Protein AF-A0A9W7Q676-F1 (afdb_monomer_lite)

Secondary structure (DSSP, 8-state):
-------TT----HHHHHHHHHHHHHHHHHHHS-----HHHHHHHHHHHHHHTT-B-TTS-B-HHHHHHHHHHHHHHHHHHHTT----SSTT-HHHHHTS---S---HHHHHHHHHHTT--TTGGGGGTT----BTBSSSEEP--TTSTTTTSEEE--EEEEE-TTT--EEEEEE-TTS-EEEEES---SGGGGG--SEEEE-HHHHHHHHHHHHHTS---HHHHHHHTTS-HHHHHHHHHHHHHHHHHHHS---HHHHHHHHHHHHHH-TT--HHHHHHHTHHHHHHHHHH-HHHHHHTSPPPP----------HHHHHHHHHHHHHHHHHHHHH-SS-----HHHHHHHTT-HHHHHHSGGG-HHHHHHHHHHPPPHHHHHHHHHHHHHHHHHHTT----HHHHHHHHT--GGG--STTIIIIIHHH-

Foldseek 3Di:
DDPPPPPVPDPADPVLVVVVVQLVVLVVCPVPDPDDDDLVQLLQLLLQLCVVVVQAAPVSDGVVVVVLVVLCVVNPPRNCVVLVQDADPDPVRVVNQSNDPVPDDDDVSVVQSSCVVSVHGPVCSCVCGPPDDDLADAAQAADCFLLDPRHRPRAFHDWDWDADPPPRFIKTWTQHPQRWIFIFTTSDDDPVSSNDTPGTPTNHDSNLVSLCCCCPVVVDDLVVNCVSRVHDSVVSVVSVVVVVVVVVCVVPPPDLVNLVVVLLVLCVVPVPDFPVRSCVVPVPSLVVCCVVPVPSSVVSGDDDDDDDPPPDDDDLVVVLVVLQVLLVVLLVVQVPDPPHDFLDLQSSCVSSVNSVCSVPPVVSNVNSVVVSVVRGDDPQNSLVVLLVVLLVVCVVVVHDDDLVSSCVSSVHDPVPHDDCCCVPVSVVSD

Sequence (430 aa):
MEGISDNEQYKISNQEMKILMYLAKESYKLVVTNYSYDLNELQNIYRYLLQKKGYISIKGTVKQNELARDFVSFFGENILSLMQSMVKEDESCWLKAITRKHRNSFHPIRHMLFIYFMGQSVSSIREWKGKYYCYFGEAPYLCLNPAADHYLKAVINDVKVTRCSNTKEPIGTFECLCGFIYSRRGPDINETDKMKIGRIKAFGDVWTVKLEKYILDDKLSYRACAKLLKVDTNTIIKYSKKQLNSQLNHIESASLNQYKEAWLALIKEYPLLSKTELRKKNSALYMRLYRKDKEWLSLNSPIKSEVKKIRERINWKIRDNEILNVVEKAVNFLLSKEKLTRISIASIGREIKKKALLEKHLDKLPKTRAYISQVIESIHDFQIRRFKWAIQECRKSGEELIGWKVLRKAGLSKKNLKGDFYDTFFSENI

Structure (mmCIF, N/CA/C/O backbone):
data_AF-A0A9W7Q676-F1
#
_entry.id   AF-A0A9W7Q676-F1
#
loop_
_atom_site.group_PDB
_atom_site.id
_atom_site.type_symbol
_atom_site.label_atom_id
_atom_site.label_alt_id
_atom_site.label_comp_id
_atom_site.label_asym_id
_atom_site.label_entity_id
_atom_site.label_seq_id
_atom_site.pdbx_PDB_ins_code
_atom_site.Cartn_x
_atom_site.Cartn_y
_atom_site.Cartn_z
_atom_site.occupancy
_atom_site.B_iso_or_equiv
_atom_site.auth_seq_id
_atom_site.auth_comp_id
_atom_site.auth_asym_id
_atom_site.auth_atom_id
_atom_site.pdbx_PDB_model_num
ATOM 1 N N . MET A 1 1 ? 45.900 -7.247 -44.060 1.00 34.25 1 MET A N 1
ATOM 2 C CA . MET A 1 1 ? 45.856 -5.775 -44.134 1.00 34.25 1 MET A CA 1
ATOM 3 C C . MET A 1 1 ? 44.852 -5.309 -43.113 1.00 34.25 1 MET A C 1
ATOM 5 O O . MET A 1 1 ? 43.663 -5.570 -43.250 1.00 34.25 1 MET A O 1
ATOM 9 N N . GLU A 1 2 ? 45.395 -4.768 -42.034 1.00 39.59 2 GLU A N 1
ATOM 10 C CA . GLU A 1 2 ? 44.676 -4.146 -40.935 1.00 39.59 2 GLU A CA 1
ATOM 11 C C . GLU A 1 2 ? 43.869 -2.963 -41.469 1.00 39.59 2 GLU A C 1
ATOM 13 O O . GLU A 1 2 ? 44.406 -2.077 -42.126 1.00 39.59 2 GLU A O 1
ATOM 18 N N . GLY A 1 3 ? 42.567 -2.977 -41.205 1.00 34.78 3 GLY A N 1
ATOM 19 C CA . GLY A 1 3 ? 41.705 -1.808 -41.310 1.00 34.78 3 GLY A CA 1
ATOM 20 C C . GLY A 1 3 ? 41.303 -1.397 -39.904 1.00 34.78 3 GLY A C 1
ATOM 21 O O . GLY A 1 3 ? 40.163 -1.619 -39.499 1.00 34.78 3 GLY A O 1
ATOM 22 N N . ILE A 1 4 ? 42.264 -0.886 -39.132 1.00 42.75 4 ILE A N 1
ATOM 23 C CA . ILE A 1 4 ? 41.980 -0.166 -37.893 1.00 42.75 4 ILE A CA 1
ATOM 24 C C . ILE A 1 4 ? 41.315 1.140 -38.329 1.00 42.75 4 ILE A C 1
ATOM 26 O O . ILE A 1 4 ? 41.919 1.981 -38.981 1.00 42.75 4 ILE A O 1
ATOM 30 N N . SER A 1 5 ? 40.020 1.255 -38.053 1.00 38.69 5 SER A N 1
ATOM 31 C CA . SER A 1 5 ? 39.278 2.499 -38.224 1.00 38.69 5 SER A CA 1
ATOM 32 C C . SER A 1 5 ? 39.723 3.473 -37.129 1.00 38.69 5 SER A C 1
ATOM 34 O O . SER A 1 5 ? 39.231 3.384 -36.002 1.00 38.69 5 SER A O 1
ATOM 36 N N . ASP A 1 6 ? 40.616 4.398 -37.479 1.00 40.47 6 ASP A N 1
ATOM 37 C CA . ASP A 1 6 ? 41.061 5.545 -36.677 1.00 40.47 6 ASP A CA 1
ATOM 38 C C . ASP A 1 6 ? 39.918 6.542 -36.429 1.00 40.47 6 ASP A C 1
ATOM 40 O O . ASP A 1 6 ? 39.830 7.612 -37.027 1.00 40.47 6 ASP A O 1
ATOM 44 N N . ASN A 1 7 ? 39.010 6.186 -35.524 1.00 44.03 7 ASN A N 1
ATOM 45 C CA . ASN A 1 7 ? 38.091 7.137 -34.914 1.00 44.03 7 ASN A CA 1
ATOM 46 C C . ASN A 1 7 ? 38.377 7.149 -33.405 1.00 44.03 7 ASN A C 1
ATOM 48 O O . ASN A 1 7 ? 37.725 6.457 -32.624 1.00 44.03 7 ASN A O 1
ATOM 52 N N . GLU A 1 8 ? 39.407 7.902 -32.999 1.00 49.53 8 GLU A N 1
ATOM 53 C CA . GLU A 1 8 ? 39.941 7.987 -31.623 1.00 49.53 8 GLU A CA 1
ATOM 54 C C . GLU A 1 8 ? 38.934 8.484 -30.566 1.00 49.53 8 GLU A C 1
ATOM 56 O O . GLU A 1 8 ? 39.242 8.529 -29.375 1.00 49.53 8 GLU A O 1
ATOM 61 N N . GLN A 1 9 ? 37.714 8.850 -30.959 1.00 56.00 9 GLN A N 1
ATOM 62 C CA . GLN A 1 9 ? 36.764 9.512 -30.071 1.00 56.00 9 GLN A CA 1
ATOM 63 C C . GLN A 1 9 ? 35.995 8.555 -29.139 1.00 56.00 9 GLN A C 1
ATOM 65 O O . GLN A 1 9 ? 35.452 9.005 -28.131 1.00 56.00 9 GLN A O 1
ATOM 70 N N . TYR A 1 10 ? 35.972 7.241 -29.414 1.00 58.84 10 TYR A N 1
ATOM 71 C CA . TYR A 1 10 ? 35.250 6.266 -28.584 1.00 58.84 10 TYR A CA 1
ATOM 72 C C . TYR A 1 10 ? 36.003 4.934 -28.449 1.00 58.84 10 TYR A C 1
ATOM 74 O O . TYR A 1 10 ? 35.982 4.095 -29.347 1.00 58.84 10 TYR A O 1
ATOM 82 N N . LYS A 1 11 ? 36.608 4.681 -27.280 1.00 76.50 11 LYS A N 1
ATOM 83 C CA . LYS A 1 11 ? 37.051 3.327 -26.902 1.00 76.50 11 LYS A CA 1
ATOM 84 C C . LYS A 1 11 ? 35.831 2.498 -26.496 1.00 76.50 11 LYS A C 1
ATOM 86 O O . LYS A 1 11 ? 35.360 2.608 -25.368 1.00 76.50 11 LYS A O 1
ATOM 91 N N . ILE A 1 12 ? 35.319 1.691 -27.423 1.00 81.88 12 ILE A N 1
ATOM 92 C CA . ILE A 1 12 ? 34.159 0.815 -27.207 1.00 81.88 12 ILE A CA 1
ATOM 93 C C . ILE A 1 12 ? 34.628 -0.517 -26.610 1.00 81.88 12 ILE A C 1
ATOM 95 O O . ILE A 1 12 ? 35.436 -1.235 -27.196 1.00 81.88 12 ILE A O 1
ATOM 99 N N . SER A 1 13 ? 34.101 -0.873 -25.445 1.00 88.81 13 SER A N 1
ATOM 100 C CA . SER A 1 13 ? 34.336 -2.163 -24.798 1.00 88.81 13 SER A CA 1
ATOM 101 C C . SER A 1 13 ? 33.631 -3.317 -25.524 1.00 88.81 13 SER A C 1
ATOM 103 O O . SER A 1 13 ? 32.609 -3.149 -26.192 1.00 88.81 13 SER A O 1
ATOM 105 N N . ASN A 1 14 ? 34.109 -4.547 -25.306 1.00 87.81 14 ASN A N 1
ATOM 106 C CA . ASN A 1 14 ? 33.471 -5.756 -25.847 1.00 87.81 14 ASN A CA 1
ATOM 107 C C . ASN A 1 14 ? 31.992 -5.900 -25.436 1.00 87.81 14 ASN A C 1
ATOM 109 O O . ASN A 1 14 ? 31.198 -6.486 -26.172 1.00 87.81 14 ASN A O 1
ATOM 113 N N . GLN A 1 15 ? 31.606 -5.391 -24.261 1.00 88.62 15 GLN A N 1
ATOM 114 C CA . GLN A 1 15 ? 30.216 -5.405 -23.800 1.00 88.62 15 GLN A CA 1
ATOM 115 C C . GLN A 1 15 ? 29.360 -4.382 -24.553 1.00 88.62 15 GLN A C 1
ATOM 117 O O . GLN A 1 15 ? 28.263 -4.721 -25.000 1.00 88.62 15 GLN A O 1
ATOM 122 N N . GLU A 1 16 ? 29.866 -3.164 -24.745 1.00 91.38 16 GLU A N 1
ATOM 123 C CA . GLU A 1 16 ? 29.172 -2.128 -25.516 1.00 91.38 16 GLU A CA 1
ATOM 124 C C . GLU A 1 16 ? 29.002 -2.555 -26.978 1.00 91.38 16 GLU A C 1
ATOM 126 O O . GLU A 1 16 ? 27.909 -2.433 -27.533 1.00 91.38 16 GLU A O 1
ATOM 131 N N . MET A 1 17 ? 30.025 -3.180 -27.570 1.00 92.62 17 MET A N 1
ATOM 132 C CA . MET A 1 17 ? 29.957 -3.698 -28.938 1.00 92.62 17 MET A CA 1
ATOM 133 C C . MET A 1 17 ? 28.859 -4.759 -29.113 1.00 92.62 17 MET A C 1
ATOM 135 O O . MET A 1 17 ? 28.155 -4.768 -30.124 1.00 92.62 17 MET A O 1
ATOM 139 N N . LYS A 1 18 ? 28.639 -5.627 -28.114 1.00 93.12 18 LYS A N 1
ATOM 140 C CA . LYS A 1 18 ? 27.532 -6.603 -28.135 1.00 93.12 18 LYS A CA 1
ATOM 141 C C . LYS A 1 18 ? 26.164 -5.920 -28.149 1.00 93.12 18 LYS A C 1
ATOM 143 O O . LYS A 1 18 ? 25.282 -6.358 -28.886 1.00 93.12 18 LYS A O 1
ATOM 148 N N . ILE A 1 19 ? 25.989 -4.854 -27.365 1.00 93.81 19 ILE A N 1
ATOM 149 C CA . ILE A 1 19 ? 24.738 -4.082 -27.326 1.00 93.81 19 ILE A CA 1
ATOM 150 C C . ILE A 1 19 ? 24.503 -3.393 -28.673 1.00 93.81 19 ILE A C 1
ATOM 152 O O . ILE A 1 19 ? 23.412 -3.502 -29.229 1.00 93.81 19 ILE A O 1
ATOM 156 N N . LEU A 1 20 ? 25.524 -2.738 -29.232 1.00 94.00 20 LEU A N 1
ATOM 157 C CA . LEU A 1 20 ? 25.430 -2.066 -30.531 1.00 94.00 20 LEU A CA 1
ATOM 158 C C . LEU A 1 20 ? 25.090 -3.051 -31.655 1.00 94.00 20 LEU A C 1
ATOM 160 O O . LEU A 1 20 ? 24.182 -2.799 -32.445 1.00 94.00 20 LEU A O 1
ATOM 164 N N . MET A 1 21 ? 25.747 -4.213 -31.677 1.00 94.69 21 MET A N 1
ATOM 165 C CA . MET A 1 21 ? 25.455 -5.281 -32.634 1.00 94.69 21 MET A CA 1
ATOM 166 C C . MET A 1 21 ? 24.019 -5.806 -32.489 1.00 94.69 21 MET A C 1
ATOM 168 O O . MET A 1 21 ? 23.357 -6.085 -33.489 1.00 94.69 21 MET A O 1
ATOM 172 N N . TYR A 1 22 ? 23.509 -5.930 -31.260 1.00 94.69 22 TYR A N 1
ATOM 173 C CA . TYR A 1 22 ? 22.113 -6.302 -31.028 1.00 94.69 22 TYR A CA 1
ATOM 174 C C . TYR A 1 22 ? 21.150 -5.241 -31.577 1.00 94.69 22 TYR A C 1
ATOM 176 O O . TYR A 1 22 ? 20.243 -5.572 -32.338 1.00 94.69 22 TYR A O 1
ATOM 184 N N . LEU A 1 23 ? 21.368 -3.963 -31.251 1.00 94.75 23 LEU A N 1
ATOM 185 C CA . LEU A 1 23 ? 20.528 -2.860 -31.729 1.00 94.75 23 LEU A CA 1
ATOM 186 C C . LEU A 1 23 ? 20.546 -2.743 -33.259 1.00 94.75 23 LEU A C 1
ATOM 188 O O . LEU A 1 23 ? 19.502 -2.497 -33.857 1.00 94.75 23 LEU A O 1
ATOM 192 N N . ALA A 1 24 ? 21.694 -2.975 -33.900 1.00 94.75 24 ALA A N 1
ATOM 193 C CA . ALA A 1 24 ? 21.805 -3.005 -35.357 1.00 94.75 24 ALA A CA 1
ATOM 194 C C . ALA A 1 24 ? 20.936 -4.114 -35.975 1.00 94.75 24 ALA A C 1
ATOM 196 O O . ALA A 1 24 ? 20.200 -3.864 -36.931 1.00 94.75 24 ALA A O 1
ATOM 197 N N . LYS A 1 25 ? 20.948 -5.321 -35.391 1.00 94.56 25 LYS A N 1
ATOM 198 C CA . LYS A 1 25 ? 20.091 -6.438 -35.826 1.00 94.56 25 LYS A CA 1
ATOM 199 C C . LYS A 1 25 ? 18.604 -6.132 -35.637 1.00 94.56 25 LYS A C 1
ATOM 201 O O . LYS A 1 25 ? 17.810 -6.413 -36.530 1.00 94.56 25 LYS A O 1
ATOM 206 N N . GLU A 1 26 ? 18.219 -5.546 -34.506 1.00 94.00 26 GLU A N 1
ATOM 207 C CA . GLU A 1 26 ? 16.826 -5.146 -34.258 1.00 94.00 26 GLU A CA 1
ATOM 208 C C . GLU A 1 26 ? 16.365 -4.028 -35.204 1.00 94.00 26 GLU A C 1
ATOM 210 O O . GLU A 1 26 ? 15.238 -4.067 -35.698 1.00 94.00 26 GLU A O 1
ATOM 215 N N . SER A 1 27 ? 17.249 -3.079 -35.520 1.00 93.69 27 SER A N 1
ATOM 216 C CA . SER A 1 27 ? 16.994 -2.027 -36.508 1.00 93.69 27 SER A CA 1
ATOM 217 C C . SER A 1 27 ? 16.762 -2.615 -37.901 1.00 93.69 27 SER A C 1
ATOM 219 O O . SER A 1 27 ? 15.785 -2.276 -38.564 1.00 93.69 27 SER A O 1
ATOM 221 N N . TYR A 1 28 ? 17.592 -3.576 -38.322 1.00 93.62 28 TYR A N 1
ATOM 222 C CA . TYR A 1 28 ? 17.404 -4.277 -39.593 1.00 93.62 28 TYR A CA 1
ATOM 223 C C . TYR A 1 28 ? 16.043 -4.986 -39.669 1.00 93.62 28 TYR A C 1
ATOM 225 O O . TYR A 1 28 ? 15.344 -4.877 -40.676 1.00 93.62 28 TYR A O 1
ATOM 233 N N . LYS A 1 29 ? 15.606 -5.642 -38.583 1.00 91.38 29 LYS A N 1
ATOM 234 C CA . LYS A 1 29 ? 14.271 -6.263 -38.523 1.00 91.38 29 LYS A CA 1
ATOM 235 C C . LYS A 1 29 ? 13.155 -5.247 -38.761 1.00 91.38 29 LYS A C 1
ATOM 237 O O . LYS A 1 29 ? 12.221 -5.566 -39.492 1.00 91.38 29 LYS A O 1
ATOM 242 N N . LEU A 1 30 ? 13.245 -4.056 -38.157 1.00 87.94 30 LEU A N 1
ATOM 243 C CA . LEU A 1 30 ? 12.256 -2.983 -38.337 1.00 87.94 30 LEU A CA 1
ATOM 244 C C . LEU A 1 30 ? 12.144 -2.519 -39.792 1.00 87.94 30 LEU A C 1
ATOM 246 O O . LEU A 1 30 ? 11.052 -2.163 -40.218 1.00 87.94 30 LEU A O 1
ATOM 250 N N . VAL A 1 31 ? 13.255 -2.517 -40.532 1.00 89.25 31 VAL A N 1
ATOM 251 C CA . VAL A 1 31 ? 13.288 -2.090 -41.938 1.00 89.25 31 VAL A CA 1
ATOM 252 C C . VAL A 1 31 ? 12.706 -3.161 -42.863 1.00 89.25 31 VAL A C 1
ATOM 254 O O . VAL A 1 31 ? 11.968 -2.837 -43.787 1.00 89.25 31 VAL A O 1
ATOM 257 N N . VAL A 1 32 ? 13.031 -4.434 -42.625 1.00 89.69 32 VAL A N 1
ATOM 258 C CA . VAL A 1 32 ? 12.664 -5.538 -43.533 1.00 89.69 32 VAL A CA 1
ATOM 259 C C . VAL A 1 32 ? 11.253 -6.071 -43.282 1.00 89.69 32 VAL A C 1
ATOM 261 O O . VAL A 1 32 ? 10.614 -6.595 -44.191 1.00 89.69 32 VAL A O 1
ATOM 264 N N . THR A 1 33 ? 10.747 -5.957 -42.055 1.00 85.88 33 THR A N 1
ATOM 265 C CA . THR A 1 33 ? 9.434 -6.495 -41.677 1.00 85.88 33 THR A CA 1
ATOM 266 C C . THR A 1 33 ? 8.423 -5.369 -41.515 1.00 85.88 33 THR A C 1
ATOM 268 O O . THR A 1 33 ? 8.690 -4.384 -40.830 1.00 85.88 33 THR A O 1
ATOM 271 N N . ASN A 1 34 ? 7.220 -5.533 -42.070 1.00 80.31 34 ASN A N 1
ATOM 272 C CA . ASN A 1 34 ? 6.157 -4.544 -41.914 1.00 80.31 34 ASN A CA 1
ATOM 273 C C . ASN A 1 34 ? 5.487 -4.652 -40.533 1.00 80.31 34 ASN A C 1
ATOM 275 O O . ASN A 1 34 ? 4.467 -5.323 -40.342 1.00 80.31 34 ASN A O 1
ATOM 279 N N . TYR A 1 35 ? 6.082 -3.999 -39.540 1.00 78.62 35 TYR A N 1
ATOM 280 C CA . TYR A 1 35 ? 5.523 -3.932 -38.202 1.00 78.62 35 TYR A CA 1
ATOM 281 C C . TYR A 1 35 ? 4.504 -2.786 -38.063 1.00 78.62 35 TYR A C 1
ATOM 283 O O . TYR A 1 35 ? 4.872 -1.635 -37.863 1.00 78.62 35 TYR A O 1
ATOM 291 N N . SER A 1 36 ? 3.206 -3.105 -38.032 1.00 78.12 36 SER A N 1
ATOM 292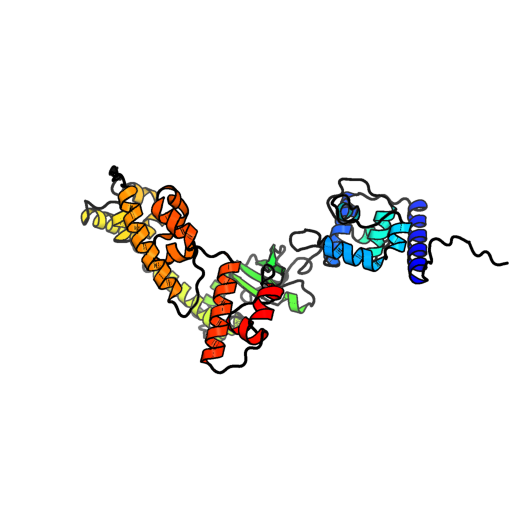 C CA . SER A 1 36 ? 2.161 -2.152 -37.605 1.00 78.12 36 SER A CA 1
ATOM 293 C C . SER A 1 36 ? 1.985 -2.142 -36.077 1.00 78.12 36 SER A C 1
ATOM 295 O O . SER A 1 36 ? 1.590 -3.165 -35.514 1.00 78.12 36 SER A O 1
ATOM 297 N N . TYR A 1 37 ? 2.333 -1.044 -35.396 1.00 75.88 37 TYR A N 1
ATOM 298 C CA . TYR A 1 37 ? 2.121 -0.867 -33.952 1.00 75.88 37 TYR A CA 1
ATOM 299 C C . TYR A 1 37 ? 1.127 0.264 -33.690 1.00 75.88 37 TYR A C 1
ATOM 301 O O . TYR A 1 37 ? 1.338 1.387 -34.143 1.00 75.88 37 TYR A O 1
ATOM 309 N N . ASP A 1 38 ? 0.101 -0.004 -32.885 1.00 84.38 38 ASP A N 1
ATOM 310 C CA . ASP A 1 38 ? -0.660 1.063 -32.239 1.00 84.38 38 ASP A CA 1
ATOM 311 C C . ASP A 1 38 ? 0.148 1.620 -31.054 1.00 84.38 38 ASP A C 1
ATOM 313 O O . ASP A 1 38 ? 0.629 0.874 -30.196 1.00 84.38 38 ASP A O 1
ATOM 317 N N . LEU A 1 39 ? 0.314 2.943 -30.998 1.00 83.12 39 LEU A N 1
ATOM 318 C CA . LEU A 1 39 ? 1.095 3.594 -29.942 1.00 83.12 39 LEU A CA 1
ATOM 319 C C . LEU A 1 39 ? 0.437 3.436 -28.567 1.00 83.12 39 LEU A C 1
ATOM 321 O O . LEU A 1 39 ? 1.146 3.289 -27.570 1.00 83.12 39 LEU A O 1
ATOM 325 N N . ASN A 1 40 ? -0.900 3.408 -28.493 1.00 86.38 40 ASN A N 1
ATOM 326 C CA . ASN A 1 40 ? -1.589 3.183 -27.219 1.00 86.38 40 ASN A CA 1
ATOM 327 C C . ASN A 1 40 ? -1.362 1.752 -26.718 1.00 86.38 40 ASN A C 1
ATOM 329 O O . ASN A 1 40 ? -1.088 1.536 -25.534 1.00 86.38 40 ASN A O 1
ATOM 333 N N . GLU A 1 41 ? -1.423 0.772 -27.614 1.00 89.12 41 GLU A N 1
ATOM 334 C CA . GLU A 1 41 ? -1.076 -0.614 -27.322 1.00 89.12 41 GLU A CA 1
ATOM 335 C C . GLU A 1 41 ? 0.375 -0.755 -26.841 1.00 89.12 41 GLU A C 1
ATOM 337 O O . GLU A 1 41 ? 0.620 -1.358 -25.792 1.00 89.12 41 GLU A O 1
ATOM 342 N N . LEU A 1 42 ? 1.334 -0.144 -27.542 1.00 90.25 42 LEU A N 1
ATOM 343 C CA . LEU A 1 42 ? 2.744 -0.173 -27.153 1.00 90.25 42 LEU A CA 1
ATOM 344 C C . LEU A 1 42 ? 2.968 0.483 -25.783 1.00 90.25 42 LEU A C 1
ATOM 346 O O . LEU A 1 42 ? 3.719 -0.040 -24.957 1.00 90.25 42 LEU A O 1
ATOM 350 N N . GLN A 1 43 ? 2.270 1.586 -25.499 1.00 91.69 43 GLN A N 1
ATOM 351 C CA . GLN A 1 43 ? 2.279 2.223 -24.185 1.00 91.69 43 GLN A CA 1
ATOM 352 C C . GLN A 1 43 ? 1.773 1.267 -23.090 1.00 91.69 43 GLN A C 1
ATOM 354 O O . GLN A 1 43 ? 2.361 1.204 -22.005 1.00 91.69 43 GLN A O 1
ATOM 359 N N . ASN A 1 44 ? 0.704 0.511 -23.351 1.00 92.12 44 ASN A N 1
ATOM 360 C CA . ASN A 1 44 ? 0.175 -0.470 -22.402 1.00 92.12 44 ASN A CA 1
ATOM 361 C C . ASN A 1 44 ? 1.166 -1.615 -22.160 1.00 92.12 44 ASN A C 1
ATOM 363 O O . ASN A 1 44 ? 1.381 -1.995 -21.007 1.00 92.12 44 ASN A O 1
ATOM 367 N N . ILE A 1 45 ? 1.839 -2.091 -23.210 1.00 94.56 45 ILE A N 1
ATOM 368 C CA . ILE A 1 45 ? 2.898 -3.100 -23.096 1.00 94.56 45 ILE A CA 1
ATOM 369 C C . ILE A 1 45 ? 4.063 -2.574 -22.245 1.00 94.56 45 ILE A C 1
ATOM 371 O O . ILE A 1 45 ? 4.496 -3.237 -21.302 1.00 94.56 45 ILE A O 1
ATOM 375 N N . TYR A 1 46 ? 4.542 -1.355 -22.508 1.00 95.06 46 TYR A N 1
ATOM 376 C CA . TYR A 1 46 ? 5.593 -0.725 -21.702 1.00 95.06 46 TYR A CA 1
ATOM 377 C C . TYR A 1 46 ? 5.189 -0.592 -20.240 1.00 95.06 46 TYR A C 1
ATOM 379 O O . TYR A 1 46 ? 5.980 -0.887 -19.344 1.00 95.06 46 TYR A O 1
ATOM 387 N N . ARG A 1 47 ? 3.943 -0.191 -19.984 1.00 94.06 47 ARG A N 1
ATOM 388 C CA . ARG A 1 47 ? 3.405 -0.087 -18.630 1.00 94.06 47 ARG A CA 1
ATOM 389 C C . ARG A 1 47 ? 3.387 -1.448 -17.931 1.00 94.06 47 ARG A C 1
ATOM 391 O O . ARG A 1 47 ? 3.824 -1.531 -16.787 1.00 94.06 47 ARG A O 1
ATOM 398 N N . TYR A 1 48 ? 2.951 -2.505 -18.612 1.00 94.25 48 TYR A N 1
ATOM 399 C CA . TYR A 1 48 ? 2.991 -3.870 -18.087 1.00 94.25 48 TYR A CA 1
ATOM 400 C C . TYR A 1 48 ? 4.426 -4.304 -17.733 1.00 94.25 48 TYR A C 1
ATOM 402 O O . TYR A 1 48 ? 4.678 -4.746 -16.609 1.00 94.25 48 TYR A O 1
ATOM 410 N N . LEU A 1 49 ? 5.385 -4.113 -18.645 1.00 95.75 49 LEU A N 1
ATOM 411 C CA . LEU A 1 49 ? 6.788 -4.499 -18.448 1.00 95.75 49 LEU A CA 1
ATOM 412 C C . LEU A 1 49 ? 7.451 -3.714 -17.306 1.00 95.75 49 LEU A C 1
ATOM 414 O O . LEU A 1 49 ? 8.135 -4.299 -16.464 1.00 95.75 49 LEU A O 1
ATOM 418 N N . LEU A 1 50 ? 7.187 -2.407 -17.215 1.00 95.62 50 LEU A N 1
ATOM 419 C CA . LEU A 1 50 ? 7.639 -1.565 -16.104 1.00 95.62 50 LEU A CA 1
ATOM 420 C C . LEU A 1 50 ? 7.092 -2.054 -14.761 1.00 95.62 50 LEU A C 1
ATOM 422 O O . LEU A 1 50 ? 7.805 -2.039 -13.759 1.00 95.62 50 LEU A O 1
ATOM 426 N N . GLN A 1 51 ? 5.828 -2.476 -14.723 1.00 92.75 51 GLN A N 1
ATOM 427 C CA . GLN A 1 51 ? 5.211 -2.993 -13.507 1.00 92.75 51 GLN A CA 1
ATOM 428 C C . GLN A 1 51 ? 5.813 -4.340 -13.108 1.00 92.75 51 GLN A C 1
ATOM 430 O O . GLN A 1 51 ? 6.163 -4.512 -11.941 1.00 92.75 51 GLN A O 1
ATOM 435 N N . LYS A 1 52 ? 6.038 -5.231 -14.081 1.00 91.56 52 LYS A N 1
ATOM 436 C CA . LYS A 1 52 ? 6.718 -6.519 -13.889 1.00 91.56 52 LYS A CA 1
ATOM 437 C C . LYS A 1 52 ? 8.139 -6.359 -13.345 1.00 91.56 52 LYS A C 1
ATOM 439 O O . LYS A 1 52 ? 8.545 -7.132 -12.487 1.00 91.56 52 LYS A O 1
ATOM 444 N N . LYS A 1 53 ? 8.874 -5.336 -13.793 1.00 92.62 53 LYS A N 1
ATOM 445 C CA . LYS A 1 53 ? 10.215 -4.998 -13.282 1.00 92.62 53 LYS A CA 1
ATOM 446 C C . LYS A 1 53 ? 10.217 -4.138 -12.005 1.00 92.62 53 LYS A C 1
ATOM 448 O O . LYS A 1 53 ? 11.282 -3.797 -11.509 1.00 92.62 53 LYS A O 1
ATOM 453 N N . GLY A 1 54 ? 9.056 -3.771 -11.453 1.00 91.69 54 GLY A N 1
ATOM 454 C CA . GLY A 1 54 ? 8.970 -3.018 -10.192 1.00 91.69 54 GLY A CA 1
ATOM 455 C C . GLY A 1 54 ? 9.189 -1.499 -10.299 1.00 91.69 54 GLY A C 1
ATOM 456 O O . GLY A 1 54 ? 9.279 -0.813 -9.272 1.00 91.69 54 GLY A O 1
ATOM 457 N N . TYR A 1 55 ? 9.203 -0.946 -11.516 1.00 95.06 55 TYR A N 1
ATOM 458 C CA . TYR A 1 55 ? 9.343 0.492 -11.786 1.00 95.06 55 TYR A CA 1
ATOM 459 C C . TYR A 1 55 ? 8.029 1.272 -11.699 1.00 95.06 55 TYR A C 1
ATOM 461 O O . TYR A 1 55 ? 8.029 2.497 -11.816 1.00 95.06 55 TYR A O 1
ATOM 469 N N . ILE A 1 56 ? 6.896 0.605 -11.476 1.00 93.25 56 ILE A N 1
ATOM 470 C CA . ILE A 1 56 ? 5.600 1.254 -11.254 1.00 93.25 56 ILE A CA 1
ATOM 471 C C . ILE A 1 56 ? 5.154 1.052 -9.809 1.00 93.25 56 ILE A C 1
ATOM 473 O O . ILE A 1 56 ? 5.104 -0.056 -9.281 1.00 93.25 56 ILE A O 1
ATOM 477 N N . SER A 1 57 ? 4.806 2.159 -9.157 1.00 89.56 57 SER A N 1
ATOM 478 C CA . SER A 1 57 ? 4.135 2.136 -7.859 1.00 89.56 57 SER A CA 1
ATOM 479 C C . SER A 1 57 ? 2.716 1.574 -7.979 1.00 89.56 57 SER A C 1
ATOM 481 O O . SER A 1 57 ? 2.086 1.672 -9.023 1.00 89.56 57 SER A O 1
ATOM 483 N N . ILE A 1 58 ? 2.146 1.097 -6.873 1.00 87.44 58 ILE A N 1
ATOM 484 C CA . ILE A 1 58 ? 0.773 0.550 -6.835 1.00 87.44 58 ILE A CA 1
ATOM 485 C C . ILE A 1 58 ? -0.289 1.553 -7.315 1.00 87.44 58 ILE A C 1
ATOM 487 O O . ILE A 1 58 ? -1.319 1.162 -7.847 1.00 87.44 58 ILE A O 1
ATOM 491 N N . LYS A 1 59 ? -0.039 2.862 -7.168 1.00 84.62 59 LYS A N 1
ATOM 492 C CA . LYS A 1 59 ? -0.930 3.917 -7.687 1.00 84.62 59 LYS A CA 1
ATOM 493 C C . LYS A 1 59 ? -0.829 4.105 -9.209 1.00 84.62 59 LYS A C 1
ATOM 495 O O . LYS A 1 59 ? -1.535 4.938 -9.763 1.00 84.62 59 LYS A O 1
ATOM 500 N N . GLY A 1 60 ? 0.070 3.390 -9.879 1.00 87.19 60 GLY A N 1
ATOM 501 C CA . GLY A 1 60 ? 0.290 3.492 -11.316 1.00 87.19 60 GLY A CA 1
ATOM 502 C C . GLY A 1 60 ? 1.287 4.573 -11.742 1.00 87.19 60 GLY A C 1
ATOM 503 O O . GLY A 1 60 ? 1.387 4.860 -12.937 1.00 87.19 60 GLY A O 1
ATOM 504 N N . THR A 1 61 ? 2.008 5.188 -10.800 1.00 91.38 61 THR A N 1
ATOM 505 C CA . THR A 1 61 ? 3.053 6.186 -11.085 1.00 91.38 61 THR A CA 1
ATOM 506 C C . THR A 1 61 ? 4.397 5.499 -11.308 1.00 91.38 61 THR A C 1
ATOM 508 O O . THR A 1 61 ? 4.794 4.677 -10.479 1.00 91.38 61 THR A O 1
ATOM 511 N N . VAL A 1 62 ? 5.099 5.863 -12.384 1.00 93.88 62 VAL A N 1
ATOM 512 C CA . VAL A 1 62 ? 6.458 5.387 -12.690 1.00 93.88 62 VAL A CA 1
ATOM 513 C C . VAL A 1 62 ? 7.465 6.007 -11.721 1.00 93.88 62 VAL A C 1
ATOM 515 O O . VAL A 1 62 ? 7.450 7.217 -11.488 1.00 93.88 62 VAL A O 1
ATOM 518 N N . LYS A 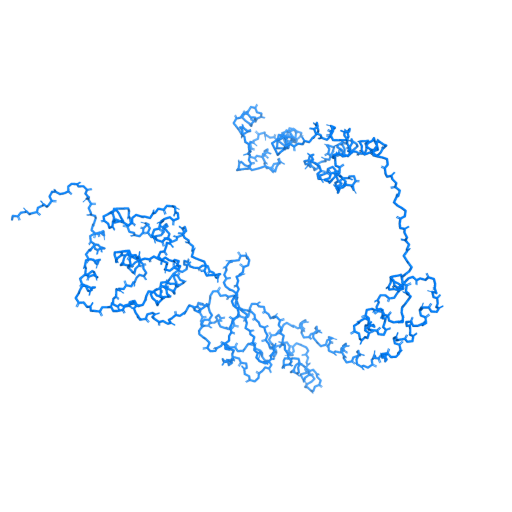1 63 ? 8.359 5.188 -11.173 1.00 94.31 63 LYS A N 1
ATOM 519 C CA . LYS A 1 63 ? 9.457 5.595 -10.296 1.00 94.31 63 LYS A CA 1
ATOM 520 C C . LYS A 1 63 ? 10.626 6.138 -11.126 1.00 94.31 63 LYS A C 1
ATOM 522 O O . LYS A 1 63 ? 11.629 5.462 -11.324 1.00 94.31 63 LYS A O 1
ATOM 527 N N . GLN A 1 64 ? 10.469 7.359 -11.633 1.00 94.44 64 GLN A N 1
ATOM 528 C CA . GLN A 1 64 ? 11.367 7.947 -12.638 1.00 94.44 64 GLN A CA 1
ATOM 529 C C . GLN A 1 64 ? 12.847 7.951 -12.221 1.00 94.44 64 GLN A C 1
ATOM 531 O O . GLN A 1 64 ? 13.695 7.602 -13.030 1.00 94.44 64 GLN A O 1
ATOM 536 N N . ASN A 1 65 ? 13.155 8.272 -10.961 1.00 93.12 65 ASN A N 1
ATOM 537 C CA . ASN A 1 65 ? 14.544 8.341 -10.491 1.00 93.12 65 ASN A CA 1
ATOM 538 C C . ASN A 1 65 ? 15.211 6.958 -10.400 1.00 93.12 65 ASN A C 1
ATOM 540 O O . ASN A 1 65 ? 16.388 6.833 -10.718 1.00 93.12 65 ASN A O 1
ATOM 544 N N . GLU A 1 66 ? 14.470 5.929 -9.968 1.00 95.12 66 GLU A N 1
ATOM 545 C CA . GLU A 1 66 ? 14.964 4.541 -9.946 1.00 95.12 66 GLU A CA 1
ATOM 546 C C . GLU A 1 66 ? 15.186 4.045 -11.380 1.00 95.12 66 GLU A C 1
ATOM 548 O O . GLU A 1 66 ? 16.268 3.573 -11.705 1.00 95.12 66 GLU A O 1
ATOM 553 N N . LEU A 1 67 ? 14.201 4.254 -12.261 1.00 96.94 67 LEU A N 1
ATOM 554 C CA . LEU A 1 67 ? 14.295 3.850 -13.662 1.00 96.94 67 LEU A CA 1
ATOM 555 C C . LEU A 1 67 ? 15.460 4.532 -14.389 1.00 96.94 67 LEU A C 1
ATOM 557 O O . LEU A 1 67 ? 16.204 3.860 -15.089 1.00 96.94 67 LEU A O 1
ATOM 561 N N . ALA A 1 68 ? 15.624 5.848 -14.235 1.00 96.06 68 ALA A N 1
ATOM 562 C CA . ALA A 1 68 ? 16.695 6.596 -14.888 1.00 96.06 68 ALA A CA 1
ATOM 563 C C . ALA A 1 68 ? 18.080 6.112 -14.444 1.00 96.06 68 ALA A C 1
ATOM 565 O O . ALA A 1 68 ? 18.942 5.888 -15.289 1.00 96.06 68 ALA A O 1
ATOM 566 N N . ARG A 1 69 ? 18.273 5.899 -13.135 1.00 95.81 69 ARG A N 1
ATOM 567 C CA . ARG A 1 69 ? 19.534 5.393 -12.581 1.00 95.81 69 ARG A CA 1
ATOM 568 C C . ARG A 1 69 ? 19.884 4.023 -13.152 1.00 95.81 69 ARG A C 1
ATOM 570 O O . ARG A 1 69 ? 20.993 3.840 -13.642 1.00 95.81 69 ARG A O 1
ATOM 577 N N . ASP A 1 70 ? 18.937 3.090 -13.123 1.00 97.31 70 ASP A N 1
ATOM 578 C CA . ASP A 1 70 ? 19.166 1.725 -13.599 1.00 97.31 70 ASP A CA 1
ATOM 579 C C . ASP A 1 70 ? 19.377 1.693 -15.118 1.00 97.31 70 ASP A C 1
ATOM 581 O O . ASP A 1 70 ? 20.213 0.945 -15.614 1.00 97.31 70 ASP A O 1
ATOM 585 N N . PHE A 1 71 ? 18.661 2.538 -15.865 1.00 97.31 71 PHE A N 1
ATOM 586 C CA . PHE A 1 71 ? 18.802 2.657 -17.314 1.00 97.31 71 PHE A CA 1
ATOM 587 C C . PHE A 1 71 ? 20.184 3.188 -17.717 1.00 97.31 71 PHE A C 1
ATOM 589 O O . PHE A 1 71 ? 20.831 2.613 -18.592 1.00 97.31 71 PHE A O 1
ATOM 596 N N . VAL A 1 72 ? 20.664 4.247 -17.054 1.00 96.31 72 VAL A N 1
ATOM 597 C CA . VAL A 1 72 ? 22.018 4.787 -17.270 1.00 96.31 72 VAL A CA 1
ATOM 598 C C . VAL A 1 72 ? 23.075 3.771 -16.848 1.00 96.31 72 VAL A C 1
ATOM 600 O O . VAL A 1 72 ? 24.013 3.534 -17.599 1.00 96.31 72 VAL A O 1
ATOM 603 N N . SER A 1 73 ? 22.890 3.102 -15.707 1.00 96.12 73 SER A N 1
ATOM 604 C CA . SER A 1 73 ? 23.802 2.046 -15.254 1.00 96.12 73 SER A CA 1
ATOM 605 C C . SER A 1 73 ? 23.857 0.849 -16.207 1.00 96.12 73 SER A C 1
ATOM 607 O O . SER A 1 73 ? 24.879 0.172 -16.255 1.00 96.12 73 SER A O 1
ATOM 609 N N . PHE A 1 74 ? 22.772 0.557 -16.928 1.00 95.75 74 PHE A N 1
ATOM 610 C CA . PHE A 1 74 ? 22.692 -0.583 -17.839 1.00 95.75 74 PHE A CA 1
ATOM 611 C C . PHE A 1 74 ? 23.387 -0.322 -19.181 1.00 95.75 74 PHE A C 1
ATOM 613 O O . PHE A 1 74 ? 24.071 -1.206 -19.692 1.00 95.75 74 PHE A O 1
ATOM 620 N N . PHE A 1 75 ? 23.208 0.869 -19.762 1.00 95.19 75 PHE A N 1
ATOM 621 C CA . PHE A 1 75 ? 23.793 1.215 -21.066 1.00 95.19 75 PHE A CA 1
ATOM 622 C C . PHE A 1 75 ? 25.151 1.917 -20.973 1.00 95.19 75 PHE A C 1
ATOM 624 O O . PHE A 1 75 ? 25.941 1.820 -21.907 1.00 95.19 75 PHE A O 1
ATOM 631 N N . GLY A 1 76 ? 25.419 2.629 -19.880 1.00 93.62 76 GLY A N 1
ATOM 632 C CA . GLY A 1 76 ? 26.557 3.538 -19.777 1.00 93.62 76 GLY A CA 1
ATOM 633 C C . GLY A 1 76 ? 26.370 4.822 -20.593 1.00 93.62 76 GLY A C 1
ATOM 634 O O . GLY A 1 76 ? 25.552 4.904 -21.514 1.00 93.62 76 GLY A O 1
ATOM 635 N N . GLU A 1 77 ? 27.139 5.856 -20.254 1.00 91.62 77 GLU A N 1
ATOM 636 C CA . GLU A 1 77 ? 27.047 7.162 -20.922 1.00 91.62 77 GLU A CA 1
ATOM 637 C C . GLU A 1 77 ? 27.525 7.116 -22.377 1.00 91.62 77 GLU A C 1
ATOM 639 O O . GLU A 1 77 ? 26.935 7.775 -23.230 1.00 91.62 77 GLU A O 1
ATOM 644 N N . ASN A 1 78 ? 28.523 6.285 -22.689 1.00 91.50 78 ASN A N 1
ATOM 645 C CA . ASN A 1 78 ? 29.064 6.144 -24.043 1.00 91.50 78 ASN A CA 1
ATOM 646 C C . ASN A 1 78 ? 27.996 5.696 -25.048 1.00 91.50 78 ASN A C 1
ATOM 648 O O . ASN A 1 78 ? 27.784 6.371 -26.055 1.00 91.50 78 ASN A O 1
ATOM 652 N N . ILE A 1 79 ? 27.280 4.595 -24.768 1.00 94.00 79 ILE A N 1
ATOM 653 C CA . ILE A 1 79 ? 26.206 4.115 -25.652 1.00 94.00 79 ILE A CA 1
ATOM 654 C C . ILE A 1 79 ? 25.113 5.173 -25.756 1.00 94.00 79 ILE A C 1
ATOM 656 O O . ILE A 1 79 ? 24.673 5.502 -26.853 1.00 94.00 79 ILE A O 1
ATOM 660 N N . LEU A 1 80 ? 24.665 5.735 -24.633 1.00 95.06 80 LEU A N 1
ATOM 661 C CA . LEU A 1 80 ? 23.586 6.723 -24.654 1.00 95.06 80 LEU A CA 1
ATOM 662 C C . LEU A 1 80 ? 23.962 7.987 -25.440 1.00 95.06 80 LEU A C 1
ATOM 664 O O . LEU A 1 80 ? 23.094 8.557 -26.104 1.00 95.06 80 LEU A O 1
ATOM 668 N N . SER A 1 81 ? 25.234 8.387 -25.406 1.00 93.62 81 SER A N 1
ATOM 669 C CA . SER A 1 81 ? 25.786 9.484 -26.200 1.00 93.62 81 SER A CA 1
ATOM 670 C C . SER A 1 81 ? 25.800 9.142 -27.694 1.00 93.62 81 SER A C 1
ATOM 672 O O . SER A 1 81 ? 25.200 9.871 -28.486 1.00 93.62 81 SER A O 1
ATOM 674 N N . LEU A 1 82 ? 26.352 7.979 -28.071 1.00 93.12 82 LEU A N 1
ATOM 675 C CA . LEU A 1 82 ? 26.381 7.485 -29.457 1.00 93.12 82 LEU A CA 1
ATOM 676 C C . LEU A 1 82 ? 24.977 7.367 -30.069 1.00 93.12 82 LEU A C 1
ATOM 678 O O . LEU A 1 82 ? 24.757 7.737 -31.219 1.00 93.12 82 LEU A O 1
ATOM 682 N N . MET A 1 83 ? 23.999 6.906 -29.286 1.00 93.44 83 MET A N 1
ATOM 683 C CA . MET A 1 83 ? 22.606 6.767 -29.726 1.00 93.44 83 MET A CA 1
ATOM 684 C C . MET A 1 83 ? 21.787 8.065 -29.587 1.00 93.44 83 MET A C 1
ATOM 686 O O . MET A 1 83 ? 20.555 8.023 -29.685 1.00 93.44 83 MET A O 1
ATOM 690 N N . GLN A 1 84 ? 22.428 9.205 -29.290 1.00 93.88 84 GLN A N 1
ATOM 691 C CA . GLN A 1 84 ? 21.798 10.524 -29.106 1.00 93.88 84 GLN A CA 1
ATOM 692 C C . GLN A 1 84 ? 20.592 10.498 -28.144 1.00 93.88 84 GLN A C 1
ATOM 694 O O . GLN A 1 84 ? 19.543 11.121 -28.353 1.00 93.88 84 GLN A O 1
ATOM 699 N N . SER A 1 85 ? 20.725 9.714 -27.075 1.00 95.50 85 SER A N 1
ATOM 700 C CA . SER A 1 85 ? 19.642 9.337 -26.166 1.00 95.50 85 SER A CA 1
ATOM 701 C C . SER A 1 85 ? 20.042 9.457 -24.692 1.00 95.50 85 SER A C 1
ATOM 703 O O . SER A 1 85 ? 19.550 8.707 -23.849 1.00 95.50 85 SER A O 1
ATOM 705 N N . MET A 1 86 ? 20.876 10.444 -24.355 1.00 94.50 86 MET A N 1
ATOM 706 C CA . MET A 1 86 ? 21.226 10.774 -22.968 1.00 94.50 86 MET A CA 1
ATOM 707 C C . MET A 1 86 ? 19.984 11.023 -22.097 1.00 94.50 86 MET A C 1
ATOM 709 O O . MET A 1 86 ? 18.997 11.629 -22.532 1.00 9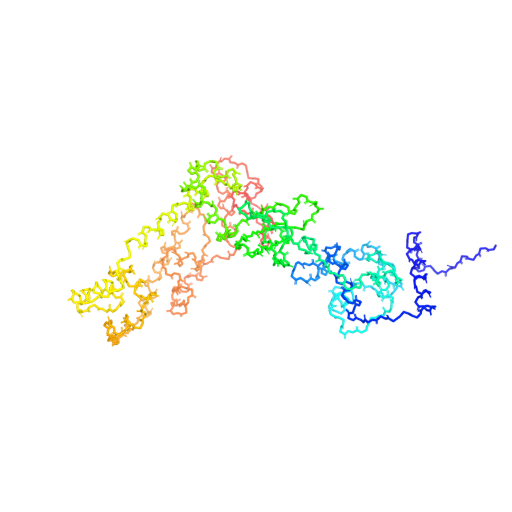4.50 86 MET A O 1
ATOM 713 N N . VAL A 1 87 ? 20.037 10.550 -20.851 1.00 94.00 87 VAL A N 1
ATOM 714 C CA . VAL A 1 87 ? 18.961 10.703 -19.865 1.00 94.00 87 VAL A CA 1
ATOM 715 C C . VAL A 1 87 ? 19.222 11.964 -19.049 1.00 94.00 87 VAL A C 1
ATOM 717 O O . VAL A 1 87 ? 20.176 12.026 -18.282 1.00 94.00 87 VAL A O 1
ATOM 720 N N . LYS A 1 88 ? 18.369 12.977 -19.218 1.00 89.94 88 LYS A N 1
ATOM 721 C CA . LYS A 1 88 ? 18.452 14.246 -18.481 1.00 89.94 88 LYS A CA 1
ATOM 722 C C . LYS A 1 88 ? 17.615 14.208 -17.202 1.00 89.94 88 LYS A C 1
ATOM 724 O O . LYS A 1 88 ? 16.633 13.465 -17.113 1.00 89.94 88 LYS A O 1
ATOM 729 N N . 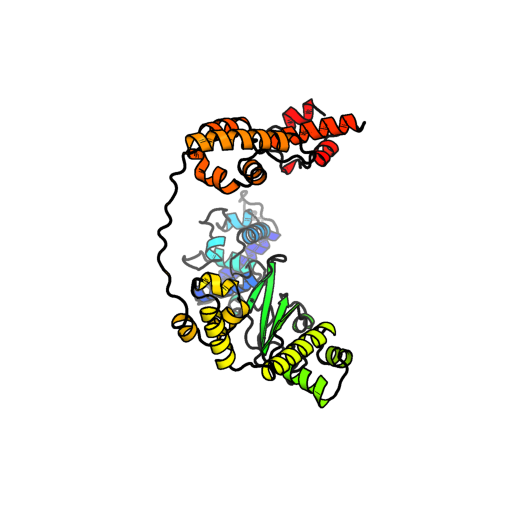GLU A 1 89 ? 17.956 15.062 -16.240 1.00 84.38 89 GLU A N 1
ATOM 730 C CA . GLU A 1 89 ? 17.184 15.223 -14.999 1.00 84.38 89 GLU A CA 1
ATOM 731 C C . GLU A 1 89 ? 15.913 16.071 -15.173 1.00 84.38 89 GLU A C 1
ATOM 733 O O . GLU A 1 89 ? 14.975 15.941 -14.383 1.00 84.38 89 GLU A O 1
ATOM 738 N N . ASP A 1 90 ? 15.837 16.899 -16.217 1.00 87.25 90 ASP A N 1
ATOM 739 C CA . ASP A 1 90 ? 14.712 17.800 -16.484 1.00 87.25 90 ASP A CA 1
ATOM 740 C C . ASP A 1 90 ? 13.435 17.076 -16.986 1.00 87.25 90 ASP A C 1
ATOM 742 O O . ASP A 1 90 ? 13.399 15.855 -17.180 1.00 87.25 90 ASP A O 1
ATOM 746 N N . GLU A 1 91 ? 12.331 17.814 -17.151 1.00 82.38 91 GLU A N 1
ATOM 747 C CA . GLU A 1 91 ? 11.053 17.269 -17.649 1.00 82.38 91 GLU A CA 1
ATOM 748 C C . GLU A 1 91 ? 11.029 17.011 -19.165 1.00 82.38 91 GLU A C 1
ATOM 750 O O . GLU A 1 91 ? 10.172 16.265 -19.638 1.00 82.38 91 GLU A O 1
ATOM 755 N N . SER A 1 92 ? 11.983 17.558 -19.924 1.00 82.94 92 SER A N 1
ATOM 756 C CA . SER A 1 92 ? 12.143 17.293 -21.361 1.00 82.94 92 SER A CA 1
ATOM 757 C C . SER A 1 92 ? 12.793 15.932 -21.647 1.00 82.94 92 SER A C 1
ATOM 759 O O . SER A 1 92 ? 12.846 15.490 -22.797 1.00 82.94 92 SER A O 1
ATOM 761 N N . CYS A 1 93 ? 13.257 15.233 -20.606 1.00 92.00 93 CYS A N 1
ATOM 762 C CA . CYS A 1 93 ? 13.864 13.915 -20.710 1.00 92.00 93 CYS A CA 1
ATOM 763 C C . CYS A 1 93 ? 12.954 12.898 -21.420 1.00 92.00 93 CYS A C 1
ATOM 765 O O . CYS A 1 93 ? 11.854 12.558 -20.966 1.00 92.00 93 CYS A O 1
ATOM 767 N N . TRP A 1 94 ? 13.460 12.342 -22.523 1.00 94.44 94 TRP A N 1
ATOM 768 C CA . TRP A 1 94 ? 12.716 11.417 -23.375 1.00 94.44 94 TRP A CA 1
ATOM 769 C C . TRP A 1 94 ? 12.308 10.130 -22.644 1.00 94.44 94 TRP A C 1
ATOM 771 O O . TRP A 1 94 ? 11.222 9.613 -22.898 1.00 94.44 94 TRP A O 1
ATOM 781 N N . LEU A 1 95 ? 13.134 9.637 -21.710 1.00 95.56 95 LEU A N 1
ATOM 782 C CA . LEU A 1 95 ? 12.854 8.422 -20.939 1.00 95.56 95 LEU A CA 1
ATOM 783 C C . LEU A 1 95 ? 11.653 8.627 -20.001 1.00 95.56 95 LEU A C 1
ATOM 785 O O . LEU A 1 95 ? 10.805 7.744 -19.847 1.00 95.56 95 LEU A O 1
ATOM 789 N N . LYS A 1 96 ? 11.515 9.829 -19.426 1.00 94.25 96 LYS A N 1
ATOM 790 C CA . LYS A 1 96 ? 10.315 10.193 -18.662 1.00 94.25 96 LYS A CA 1
ATOM 791 C C . LYS A 1 96 ? 9.092 10.246 -19.571 1.00 94.25 96 LYS A C 1
ATOM 793 O O . LYS A 1 96 ? 8.029 9.763 -19.192 1.00 94.25 96 LYS A O 1
ATOM 798 N N . ALA A 1 97 ? 9.227 10.824 -20.762 1.00 93.38 97 ALA A N 1
ATOM 799 C CA . ALA A 1 97 ? 8.117 10.993 -21.692 1.00 93.38 97 ALA A CA 1
ATOM 800 C C . ALA A 1 97 ? 7.610 9.656 -22.275 1.00 93.38 97 ALA A C 1
ATOM 802 O O . ALA A 1 97 ? 6.402 9.421 -22.264 1.00 93.38 97 ALA A O 1
ATOM 803 N N . ILE A 1 98 ? 8.503 8.747 -22.691 1.00 94.12 98 ILE A N 1
ATOM 804 C CA . ILE A 1 98 ? 8.146 7.445 -23.295 1.00 94.12 98 ILE A CA 1
ATOM 805 C C . ILE A 1 98 ? 7.522 6.460 -22.292 1.00 94.12 98 ILE A C 1
ATOM 807 O O . ILE A 1 98 ? 6.809 5.536 -22.676 1.00 94.12 98 ILE A O 1
ATOM 811 N N . THR A 1 99 ? 7.762 6.662 -20.993 1.00 94.06 99 THR A N 1
ATOM 812 C CA . THR A 1 99 ? 7.221 5.828 -19.901 1.00 94.06 99 THR A CA 1
ATOM 813 C C . THR A 1 99 ? 5.915 6.375 -19.317 1.00 94.06 99 THR A C 1
ATOM 815 O O . THR A 1 99 ? 5.287 5.742 -18.465 1.00 94.06 99 THR A O 1
ATOM 818 N N . ARG A 1 100 ? 5.491 7.565 -19.758 1.00 88.94 100 ARG A N 1
ATOM 819 C CA . ARG A 1 100 ? 4.220 8.210 -19.401 1.00 88.94 100 ARG A CA 1
ATOM 820 C C . ARG A 1 100 ? 3.217 8.043 -20.554 1.00 88.94 100 ARG A C 1
ATOM 822 O O . ARG A 1 100 ? 3.398 7.206 -21.431 1.00 88.94 100 ARG A O 1
ATOM 829 N N . LYS A 1 101 ? 2.122 8.812 -20.538 1.00 87.12 101 LYS A N 1
ATOM 830 C CA . LYS A 1 101 ? 1.172 8.851 -21.660 1.00 87.12 101 LYS A CA 1
ATOM 831 C C . LYS A 1 101 ? 1.897 9.339 -22.917 1.00 87.12 101 LYS A C 1
ATOM 833 O O . LYS A 1 101 ? 2.498 10.413 -22.868 1.00 87.12 101 LYS A O 1
ATOM 838 N N . HIS A 1 102 ? 1.819 8.583 -24.011 1.00 86.62 102 HIS A N 1
ATOM 839 C CA . HIS A 1 102 ? 2.448 8.926 -25.291 1.00 86.62 102 HIS A CA 1
ATOM 840 C C . HIS A 1 102 ? 1.714 10.112 -25.921 1.00 86.62 102 HIS A C 1
ATOM 842 O O . HIS A 1 102 ? 0.729 9.956 -26.630 1.00 86.62 102 HIS A O 1
ATOM 848 N N . ARG A 1 103 ? 2.150 11.326 -25.575 1.00 82.44 103 ARG A N 1
ATOM 849 C CA . ARG A 1 103 ? 1.625 12.584 -26.140 1.00 82.44 103 ARG A CA 1
ATOM 850 C C . ARG A 1 103 ? 2.435 13.079 -27.339 1.00 82.44 103 ARG A C 1
ATOM 852 O O . ARG A 1 103 ? 1.974 13.967 -28.039 1.00 82.44 103 ARG A O 1
ATOM 859 N N . ASN A 1 104 ? 3.622 12.512 -27.538 1.00 80.75 104 ASN A N 1
ATOM 860 C CA . ASN A 1 104 ? 4.600 12.912 -28.541 1.00 80.75 104 ASN A CA 1
ATOM 861 C C . ASN A 1 104 ? 5.060 11.673 -29.314 1.00 80.75 104 ASN A C 1
ATOM 863 O O . ASN A 1 104 ? 5.033 10.566 -28.772 1.00 80.75 104 ASN A O 1
ATOM 867 N N . SER A 1 105 ? 5.562 11.877 -30.527 1.00 86.12 105 SER A N 1
ATOM 868 C CA . SER A 1 105 ? 6.306 10.853 -31.262 1.00 86.12 105 SER A CA 1
ATOM 869 C C . SER A 1 105 ? 7.708 10.685 -30.669 1.00 86.12 105 SER A C 1
ATOM 871 O O . SER A 1 105 ? 8.354 11.667 -30.292 1.00 86.12 105 SER A O 1
ATOM 873 N N . PHE A 1 106 ? 8.201 9.449 -30.600 1.00 90.88 106 PHE A N 1
ATOM 874 C CA . PHE A 1 106 ? 9.558 9.153 -30.139 1.00 90.88 106 PHE A CA 1
ATOM 875 C C . PHE A 1 106 ? 10.390 8.568 -31.274 1.00 90.88 106 PHE A C 1
ATOM 877 O O . PHE A 1 106 ? 9.887 7.838 -32.124 1.00 90.88 106 PHE A O 1
ATOM 884 N N . HIS A 1 107 ? 11.686 8.877 -31.270 1.00 91.56 107 HIS A N 1
ATOM 885 C CA . HIS A 1 107 ? 12.612 8.316 -32.246 1.00 91.56 107 HIS A CA 1
ATOM 886 C C . HIS A 1 107 ? 12.652 6.777 -32.124 1.00 91.56 107 HIS A C 1
ATOM 888 O O . HIS A 1 107 ? 12.746 6.285 -30.992 1.00 91.56 107 HIS A O 1
ATOM 894 N N . PRO A 1 108 ? 12.655 6.005 -33.230 1.00 91.44 108 PRO A N 1
ATOM 895 C CA . PRO A 1 108 ? 12.683 4.536 -33.192 1.00 91.44 108 PRO A CA 1
ATOM 896 C C . PRO A 1 108 ? 13.808 3.964 -32.322 1.00 91.44 108 PRO A C 1
ATOM 898 O O . PRO A 1 108 ? 13.623 2.975 -31.616 1.00 91.44 108 PRO A O 1
ATOM 901 N N . ILE A 1 109 ? 14.956 4.648 -32.281 1.00 94.25 109 ILE A N 1
ATOM 902 C CA . ILE A 1 109 ? 16.088 4.251 -31.437 1.00 94.25 109 ILE A CA 1
ATOM 903 C C . ILE A 1 109 ? 15.761 4.225 -29.942 1.00 94.25 109 ILE A C 1
ATOM 905 O O . ILE A 1 109 ? 16.200 3.332 -29.226 1.00 94.25 109 ILE A O 1
ATOM 909 N N . ARG A 1 110 ? 14.931 5.160 -29.471 1.00 95.12 110 ARG A N 1
ATOM 910 C CA . ARG A 1 110 ? 14.515 5.256 -28.067 1.00 95.12 110 ARG A CA 1
ATOM 911 C C . ARG A 1 110 ? 13.562 4.127 -27.703 1.00 95.12 110 ARG A C 1
ATOM 913 O O . ARG A 1 110 ? 13.660 3.580 -26.607 1.00 95.12 110 ARG A O 1
ATOM 920 N N . HIS A 1 111 ? 12.695 3.738 -28.639 1.00 93.75 111 HIS A N 1
ATOM 921 C CA . HIS A 1 111 ? 11.895 2.526 -28.504 1.00 93.75 111 HIS A CA 1
ATOM 922 C C . HIS A 1 111 ? 12.793 1.292 -28.418 1.00 93.75 111 HIS A C 1
ATOM 924 O O . HIS A 1 111 ? 12.640 0.519 -27.483 1.00 93.75 111 HIS A O 1
ATOM 930 N N . MET A 1 112 ? 13.767 1.130 -29.317 1.00 94.44 112 MET A N 1
ATOM 931 C CA . MET A 1 112 ? 14.668 -0.030 -29.300 1.00 94.44 112 MET A CA 1
ATOM 932 C C . MET A 1 112 ? 15.488 -0.130 -28.010 1.00 94.44 112 MET A C 1
ATOM 934 O O . MET A 1 112 ? 15.528 -1.198 -27.402 1.00 94.44 112 MET A O 1
ATOM 938 N N . LEU A 1 113 ? 16.067 0.980 -27.542 1.00 96.88 113 LEU A N 1
ATOM 939 C CA . LEU A 1 113 ? 16.780 1.019 -26.262 1.00 96.88 113 LEU A CA 1
ATOM 940 C C . LEU A 1 113 ? 15.865 0.607 -25.104 1.00 96.88 113 LEU A C 1
ATOM 942 O O . LEU A 1 113 ? 16.241 -0.207 -24.263 1.00 96.88 113 LEU A O 1
ATOM 946 N N . PHE A 1 114 ? 14.637 1.125 -25.073 1.00 96.81 114 PHE A N 1
ATOM 947 C CA . PHE A 1 114 ? 13.687 0.792 -24.018 1.00 96.81 114 PHE A CA 1
ATOM 948 C C . PHE A 1 114 ? 13.218 -0.671 -24.079 1.00 96.81 114 PHE A C 1
ATOM 950 O O . PHE A 1 114 ? 13.159 -1.342 -23.052 1.00 96.81 114 PHE A O 1
ATOM 957 N N . ILE A 1 115 ? 12.940 -1.193 -25.275 1.00 95.62 115 ILE A N 1
ATOM 958 C CA . ILE A 1 115 ? 12.568 -2.596 -25.518 1.00 95.62 115 ILE A CA 1
ATOM 959 C C . ILE A 1 115 ? 13.687 -3.531 -25.052 1.00 95.62 115 ILE A C 1
ATOM 961 O O . ILE A 1 115 ? 13.431 -4.475 -24.301 1.00 95.62 115 ILE A O 1
ATOM 965 N N . TYR A 1 116 ? 14.931 -3.222 -25.422 1.00 96.06 116 TYR A N 1
ATOM 966 C CA . TYR A 1 116 ? 16.096 -3.997 -25.012 1.00 96.06 116 TYR A CA 1
ATOM 967 C C . TYR A 1 116 ? 16.310 -3.958 -23.495 1.00 96.06 116 TYR A C 1
ATOM 969 O O . TYR A 1 116 ? 16.504 -5.001 -22.874 1.00 96.06 116 TYR A O 1
ATOM 977 N N . PHE A 1 117 ? 16.168 -2.787 -22.865 1.00 96.94 117 PHE A N 1
ATOM 978 C CA . PHE A 1 117 ? 16.227 -2.653 -21.405 1.00 96.94 117 PHE A CA 1
ATOM 979 C C . PHE A 1 117 ? 15.158 -3.495 -20.687 1.00 96.94 117 PHE A C 1
ATOM 981 O O . PHE A 1 117 ? 15.380 -4.028 -19.594 1.00 96.94 117 PHE A O 1
ATOM 988 N N . MET A 1 118 ? 13.992 -3.683 -21.311 1.00 95.94 118 MET A N 1
ATOM 989 C CA . MET A 1 118 ? 12.946 -4.577 -20.806 1.00 95.94 118 MET A CA 1
ATOM 990 C C . MET A 1 118 ? 13.234 -6.067 -21.038 1.00 95.94 118 MET A C 1
ATOM 992 O O . MET A 1 118 ? 12.460 -6.904 -20.571 1.00 95.94 118 MET A O 1
ATOM 996 N N . GLY A 1 119 ? 14.352 -6.413 -21.680 1.00 94.94 119 GLY A N 1
ATOM 997 C CA . GLY A 1 119 ? 14.713 -7.786 -22.029 1.00 94.94 119 GLY A CA 1
ATOM 998 C C . GLY A 1 119 ? 13.821 -8.356 -23.128 1.00 94.94 119 GLY A C 1
ATOM 999 O O . GLY A 1 119 ? 13.475 -9.532 -23.082 1.00 94.94 119 GLY A O 1
ATOM 1000 N N . GLN A 1 120 ? 13.366 -7.507 -24.049 1.00 95.38 120 GLN A N 1
ATOM 1001 C CA . GLN A 1 120 ? 12.499 -7.877 -25.165 1.00 95.38 120 GLN A CA 1
ATOM 1002 C C . GLN A 1 120 ? 13.184 -7.589 -26.507 1.00 95.38 120 GLN A C 1
ATOM 1004 O O . GLN A 1 120 ? 14.199 -6.894 -26.580 1.00 95.38 120 GLN A O 1
ATOM 1009 N N . SER A 1 121 ? 12.594 -8.118 -27.577 1.00 93.31 121 SER A N 1
ATOM 1010 C CA . SER A 1 121 ? 12.926 -7.784 -28.964 1.00 93.31 121 SER A CA 1
ATOM 1011 C C . SER A 1 121 ? 11.759 -7.046 -29.619 1.00 93.31 121 SER A C 1
ATOM 1013 O O . SER A 1 121 ? 10.618 -7.119 -29.154 1.00 93.31 121 SER A O 1
ATOM 1015 N N . VAL A 1 122 ? 12.029 -6.357 -30.722 1.00 91.56 122 VAL A N 1
ATOM 1016 C CA . VAL A 1 122 ? 11.013 -5.726 -31.574 1.00 91.56 122 VAL A CA 1
ATOM 1017 C C . VAL A 1 122 ? 9.980 -6.760 -32.038 1.00 91.56 122 VAL A C 1
ATOM 1019 O O . VAL A 1 122 ? 8.781 -6.479 -32.051 1.00 91.56 122 VAL A O 1
ATOM 1022 N N . SER A 1 123 ? 10.427 -7.979 -32.346 1.00 88.19 123 SER A N 1
ATOM 1023 C CA . SER A 1 123 ? 9.559 -9.093 -32.737 1.00 88.19 123 SER A CA 1
ATOM 1024 C C . SER A 1 123 ? 8.693 -9.613 -31.582 1.00 88.19 123 SER A C 1
ATOM 1026 O O . SER A 1 123 ? 7.491 -9.795 -31.759 1.00 88.19 123 SER A O 1
ATOM 1028 N N . SER A 1 124 ? 9.273 -9.809 -30.393 1.00 90.75 124 SER A N 1
ATOM 1029 C CA . SER A 1 124 ? 8.594 -10.474 -29.267 1.00 90.75 124 SER A CA 1
ATOM 1030 C C . SER A 1 124 ? 7.703 -9.542 -28.453 1.00 90.75 124 SER A C 1
ATOM 1032 O O . SER A 1 124 ? 6.821 -9.996 -27.732 1.00 90.75 124 SER A O 1
ATOM 1034 N N . ILE A 1 125 ? 7.887 -8.219 -28.543 1.00 91.88 125 ILE A N 1
ATOM 1035 C CA . ILE A 1 125 ? 7.161 -7.297 -27.662 1.00 91.88 125 ILE A CA 1
ATOM 1036 C C . ILE A 1 125 ? 5.633 -7.367 -27.825 1.00 91.88 125 ILE A C 1
ATOM 1038 O O . ILE A 1 125 ? 4.899 -7.119 -26.868 1.00 91.88 125 ILE A O 1
ATOM 1042 N N . ARG A 1 126 ? 5.150 -7.756 -29.010 1.00 89.56 126 ARG A N 1
ATOM 1043 C CA . ARG A 1 126 ? 3.718 -7.910 -29.314 1.00 89.56 126 ARG A CA 1
ATOM 1044 C C . ARG A 1 126 ? 3.051 -9.038 -28.533 1.00 89.56 126 ARG A C 1
ATOM 1046 O O . ARG A 1 126 ? 1.846 -8.985 -28.320 1.00 89.56 126 ARG A O 1
ATOM 1053 N N . GLU A 1 127 ? 3.814 -10.018 -28.059 1.00 91.31 127 GLU A N 1
ATOM 1054 C CA . GLU A 1 127 ? 3.302 -11.129 -27.243 1.00 91.31 127 GLU A CA 1
ATOM 1055 C C . GLU A 1 127 ? 2.714 -10.643 -25.907 1.00 91.31 127 GLU A C 1
ATOM 1057 O O . GLU A 1 127 ? 1.873 -11.305 -25.299 1.00 91.31 127 GLU A O 1
ATOM 1062 N N . TRP A 1 128 ? 3.111 -9.446 -25.463 1.00 92.94 128 TRP A N 1
ATOM 1063 C CA . TRP A 1 128 ? 2.598 -8.806 -24.253 1.00 92.94 128 TRP A CA 1
ATOM 1064 C C . TRP A 1 128 ? 1.325 -7.982 -24.486 1.00 92.94 128 TRP A C 1
ATOM 1066 O O . TRP A 1 128 ? 0.825 -7.351 -23.550 1.00 92.94 128 TRP A O 1
ATOM 1076 N N . LYS A 1 129 ? 0.782 -7.970 -25.710 1.00 91.62 129 LYS A N 1
ATOM 1077 C CA . LYS A 1 129 ? -0.477 -7.290 -26.031 1.00 91.62 129 LYS A CA 1
ATOM 1078 C C . LYS A 1 129 ? -1.596 -7.765 -25.105 1.00 91.62 129 LYS A C 1
ATOM 1080 O O . LYS A 1 129 ? -1.797 -8.959 -24.899 1.00 91.62 129 LYS A O 1
ATOM 1085 N N . GLY A 1 130 ? -2.333 -6.809 -24.538 1.00 88.75 130 GLY A N 1
ATOM 1086 C CA . GLY A 1 130 ? -3.477 -7.081 -23.660 1.00 88.75 130 GLY A CA 1
ATOM 1087 C C . GLY A 1 130 ? -3.116 -7.666 -22.290 1.00 88.75 130 GLY A C 1
ATOM 1088 O O . GLY A 1 130 ? -4.011 -7.896 -21.480 1.00 88.75 130 GLY A O 1
ATOM 1089 N N . LYS A 1 131 ? -1.828 -7.885 -21.989 1.00 90.94 131 LYS A N 1
ATOM 1090 C CA . LYS A 1 131 ? -1.401 -8.357 -20.671 1.00 90.94 131 LYS A CA 1
ATOM 1091 C C . LYS A 1 131 ? -1.502 -7.235 -19.644 1.00 90.94 131 LYS A C 1
ATOM 1093 O O . LYS A 1 131 ? -1.129 -6.088 -19.888 1.00 90.94 131 LYS A O 1
ATOM 1098 N N . TYR A 1 132 ? -1.966 -7.594 -18.457 1.00 86.94 132 TYR A N 1
ATOM 1099 C CA . TYR A 1 132 ? -2.046 -6.717 -17.299 1.00 86.94 132 TYR A CA 1
ATOM 1100 C C . TYR A 1 132 ? -1.360 -7.384 -16.110 1.00 86.94 132 TYR A C 1
ATOM 1102 O O . TYR A 1 132 ? -1.271 -8.608 -16.011 1.00 86.94 132 TYR A O 1
ATOM 1110 N N . TYR A 1 133 ? -0.793 -6.569 -15.226 1.00 87.81 133 TYR A N 1
ATOM 1111 C CA . TYR A 1 133 ? -0.035 -7.084 -14.096 1.00 87.81 133 TYR A CA 1
ATOM 1112 C C . TYR A 1 133 ? -0.967 -7.381 -12.922 1.00 87.81 133 TYR A C 1
ATOM 1114 O O . TYR A 1 133 ? -1.576 -6.472 -12.352 1.00 87.81 133 TYR A O 1
ATOM 1122 N N . CYS A 1 134 ? -1.031 -8.650 -12.530 1.00 89.44 134 CYS A N 1
ATOM 1123 C CA . CYS A 1 134 ? -1.850 -9.109 -11.419 1.00 89.44 134 CYS A CA 1
ATOM 1124 C C . CYS A 1 134 ? -1.003 -9.341 -10.168 1.00 89.44 134 CYS A C 1
ATOM 1126 O O . CYS A 1 134 ? -0.271 -10.321 -10.085 1.00 89.44 134 CYS A O 1
ATOM 1128 N N . TYR A 1 135 ? -1.142 -8.483 -9.154 1.00 91.12 135 TYR A N 1
ATOM 1129 C CA . TYR A 1 135 ? -0.413 -8.643 -7.886 1.00 91.12 135 TYR A CA 1
ATOM 1130 C C . TYR A 1 135 ? -0.769 -9.926 -7.120 1.00 91.12 135 TYR A C 1
ATOM 1132 O O . TYR A 1 135 ? 0.020 -10.364 -6.292 1.00 91.12 135 TYR A O 1
ATOM 1140 N N . PHE A 1 136 ? -1.954 -10.488 -7.357 1.00 93.94 136 PHE A N 1
ATOM 1141 C CA . PHE A 1 136 ? -2.511 -11.615 -6.600 1.00 93.94 136 PHE A CA 1
ATOM 1142 C C . PHE A 1 136 ? -2.876 -12.804 -7.502 1.00 93.94 136 PHE A C 1
ATOM 1144 O O . PHE A 1 136 ? -3.729 -13.612 -7.141 1.00 93.94 136 PHE A O 1
ATOM 1151 N N . GLY A 1 137 ? -2.268 -12.874 -8.691 1.00 91.00 137 GLY A N 1
ATOM 1152 C CA . GLY A 1 137 ? -2.650 -13.816 -9.743 1.00 91.00 137 GLY A CA 1
ATOM 1153 C C . GLY A 1 137 ? -3.925 -13.411 -10.490 1.00 91.00 137 GLY A C 1
ATOM 1154 O O . GLY A 1 137 ? -4.551 -12.385 -10.200 1.00 91.00 137 GLY A O 1
ATOM 1155 N N . GLU A 1 138 ? -4.281 -14.210 -11.488 1.00 91.50 138 GLU A N 1
ATOM 1156 C CA . GLU A 1 138 ? -5.490 -14.009 -12.285 1.00 91.50 138 GLU A CA 1
ATOM 1157 C C . GLU A 1 138 ? -6.730 -14.482 -11.514 1.00 91.50 138 GLU A C 1
ATOM 1159 O O . GLU A 1 138 ? -6.673 -15.431 -10.730 1.00 91.50 138 GLU A O 1
ATOM 1164 N N . ALA A 1 139 ? -7.844 -13.776 -11.709 1.00 91.56 139 ALA A N 1
ATOM 1165 C CA . ALA A 1 139 ? -9.141 -14.182 -11.186 1.00 91.56 139 ALA A CA 1
ATOM 1166 C C . ALA A 1 139 ? -9.622 -15.478 -11.880 1.00 91.56 139 ALA A C 1
ATOM 1168 O O . ALA A 1 139 ? -9.261 -15.706 -13.038 1.00 91.56 139 ALA A O 1
ATOM 1169 N N . PRO A 1 140 ? -10.470 -16.298 -11.228 1.00 95.81 140 PRO A N 1
ATOM 1170 C CA . PRO A 1 140 ? -11.080 -16.076 -9.914 1.00 95.81 140 PRO A CA 1
ATOM 1171 C C . PRO A 1 140 ? -10.176 -16.419 -8.711 1.00 95.81 140 PRO A C 1
ATOM 1173 O O . PRO A 1 140 ? -9.314 -17.290 -8.767 1.00 95.81 140 PRO A O 1
ATOM 1176 N N . TYR A 1 141 ? -10.408 -15.750 -7.578 1.00 96.19 141 TYR A N 1
ATOM 1177 C CA . TYR A 1 141 ? -9.682 -15.924 -6.316 1.00 96.19 141 TYR A CA 1
ATOM 1178 C C . TYR A 1 141 ? -10.431 -16.827 -5.325 1.00 96.19 141 TYR A C 1
ATOM 1180 O O . TYR A 1 141 ? -11.663 -16.913 -5.326 1.00 96.19 141 TYR A O 1
ATOM 1188 N N . LEU A 1 142 ? -9.671 -17.489 -4.447 1.00 97.06 142 LEU A N 1
ATOM 1189 C CA . LEU A 1 142 ? -10.181 -18.454 -3.467 1.00 97.06 142 LEU A CA 1
ATOM 1190 C C . LEU A 1 142 ? -11.071 -17.795 -2.412 1.00 97.06 142 LEU A C 1
ATOM 1192 O O . LEU A 1 142 ? -10.638 -16.857 -1.759 1.00 97.06 142 LEU A O 1
ATOM 1196 N N . CYS A 1 143 ? -12.252 -18.339 -2.126 1.00 96.50 143 CYS A N 1
ATOM 1197 C CA . CYS A 1 143 ? -12.956 -17.966 -0.903 1.00 96.50 143 CYS A CA 1
ATOM 1198 C C . CYS A 1 143 ? -12.293 -18.623 0.312 1.00 96.50 143 CYS A C 1
ATOM 1200 O O . CYS A 1 143 ? -12.203 -19.847 0.401 1.00 96.50 143 CYS A O 1
ATOM 1202 N N . LEU A 1 144 ? -11.869 -17.821 1.288 1.00 96.75 144 LEU A N 1
ATOM 1203 C CA . LEU A 1 144 ? -11.222 -18.324 2.501 1.00 96.75 144 LEU A CA 1
ATOM 1204 C C . LEU A 1 144 ? -12.166 -18.389 3.711 1.00 96.75 144 LEU A C 1
ATOM 1206 O O . LEU A 1 144 ? -11.690 -18.399 4.843 1.00 96.75 144 LEU A O 1
ATOM 1210 N N . ASN A 1 145 ? -13.482 -18.441 3.480 1.00 97.00 145 ASN A N 1
ATOM 1211 C CA . ASN A 1 145 ? -14.496 -18.611 4.520 1.00 97.00 145 ASN A CA 1
ATOM 1212 C C . ASN A 1 145 ? -14.708 -20.101 4.853 1.00 97.00 145 ASN A C 1
ATOM 1214 O O . ASN A 1 145 ? -15.332 -20.791 4.047 1.00 97.00 145 ASN A O 1
ATOM 1218 N N . PRO A 1 146 ? -14.279 -20.613 6.021 1.00 96.56 146 PRO A N 1
ATOM 1219 C CA . PRO A 1 146 ? -14.438 -22.031 6.359 1.00 96.56 146 PRO A CA 1
ATOM 1220 C C . PRO A 1 146 ? -15.894 -22.455 6.591 1.00 96.56 146 PRO A C 1
ATOM 1222 O O . PRO A 1 146 ? -16.182 -23.644 6.643 1.00 96.56 146 PRO A O 1
ATOM 1225 N N . ALA A 1 147 ? -16.810 -21.495 6.753 1.00 93.88 147 ALA A N 1
ATOM 1226 C CA . ALA A 1 147 ? -18.235 -21.762 6.918 1.00 93.88 147 ALA A CA 1
ATOM 1227 C C . ALA A 1 147 ? -18.976 -21.996 5.593 1.00 93.88 147 ALA A C 1
ATOM 1229 O O . ALA A 1 147 ? -20.103 -22.485 5.617 1.00 93.88 147 ALA A O 1
ATOM 1230 N N . ALA A 1 148 ? -18.381 -21.609 4.463 1.00 92.81 148 ALA A N 1
ATOM 1231 C CA . ALA A 1 148 ? -19.025 -21.674 3.159 1.00 92.81 148 ALA A CA 1
ATOM 1232 C C . ALA A 1 148 ? -18.753 -23.012 2.454 1.00 92.81 148 ALA A C 1
ATOM 1234 O O . ALA A 1 148 ? -17.627 -23.505 2.462 1.00 92.81 148 ALA A O 1
ATOM 1235 N N . ASP A 1 149 ? -19.739 -23.535 1.721 1.00 92.31 149 ASP A N 1
ATOM 1236 C CA . ASP A 1 149 ? -19.613 -24.789 0.943 1.00 92.31 149 ASP A CA 1
ATOM 1237 C C . ASP A 1 149 ? -18.650 -24.675 -0.262 1.00 92.31 149 ASP A C 1
ATOM 1239 O O . ASP A 1 149 ? -18.310 -25.646 -0.949 1.00 92.31 149 ASP A O 1
ATOM 1243 N N . HIS A 1 150 ? -18.196 -23.452 -0.534 1.00 93.94 150 HIS A N 1
ATOM 1244 C CA . HIS A 1 150 ? -17.181 -23.112 -1.523 1.00 93.94 150 HIS A CA 1
ATOM 1245 C C . HIS A 1 150 ? -15.858 -22.664 -0.881 1.00 93.94 150 HIS A C 1
ATOM 1247 O O . HIS A 1 150 ? -15.073 -21.951 -1.508 1.00 93.94 150 HIS A O 1
ATOM 1253 N N . TYR A 1 151 ? -15.590 -23.074 0.363 1.00 96.44 151 TYR A N 1
ATOM 1254 C CA . TYR A 1 151 ? -14.292 -22.871 0.999 1.00 96.44 151 TYR A CA 1
ATOM 1255 C C . TYR A 1 151 ? -13.160 -23.423 0.118 1.00 96.44 151 TYR A C 1
ATOM 1257 O O . TYR A 1 151 ? -13.228 -24.551 -0.364 1.00 96.44 151 TYR A O 1
ATOM 1265 N N . LEU A 1 152 ? -12.130 -22.603 -0.104 1.00 95.81 152 LEU A N 1
ATOM 1266 C CA . LEU A 1 152 ? -10.994 -22.863 -0.996 1.00 95.81 152 LEU A CA 1
ATOM 1267 C C . LEU A 1 152 ? -11.359 -23.081 -2.475 1.00 95.81 152 LEU A C 1
ATOM 1269 O O . LEU A 1 152 ? -10.504 -23.506 -3.246 1.00 95.81 152 LEU A O 1
ATOM 1273 N N . LYS A 1 153 ? -12.581 -22.748 -2.906 1.00 96.56 153 LYS A N 1
ATOM 1274 C CA . LYS A 1 153 ? -12.935 -22.690 -4.332 1.00 96.56 153 LYS A CA 1
ATOM 1275 C C . LYS A 1 153 ? -12.724 -21.277 -4.871 1.00 96.56 153 LYS A C 1
ATOM 1277 O O . LYS A 1 153 ? -12.954 -20.291 -4.165 1.00 96.56 153 LYS A O 1
ATOM 1282 N N . ALA A 1 154 ? -12.281 -21.183 -6.120 1.00 96.62 154 ALA A N 1
ATOM 1283 C CA . ALA A 1 154 ? -12.051 -19.921 -6.809 1.00 96.62 154 ALA A CA 1
ATOM 1284 C C . ALA A 1 154 ? -13.387 -19.329 -7.296 1.00 96.62 154 ALA A C 1
ATOM 1286 O O . ALA A 1 154 ? -13.934 -19.779 -8.297 1.00 96.62 154 ALA A O 1
ATOM 1287 N N . VAL A 1 155 ? -13.936 -18.359 -6.559 1.00 94.19 155 VAL A N 1
ATOM 1288 C CA . VAL A 1 155 ? -15.274 -17.780 -6.823 1.00 94.19 155 VAL A CA 1
ATOM 1289 C C . VAL A 1 155 ? -15.317 -16.248 -6.774 1.00 94.19 155 VAL A C 1
ATOM 1291 O O . VAL A 1 155 ? -16.351 -15.650 -7.055 1.00 94.19 155 VAL A O 1
ATOM 1294 N N . ILE A 1 156 ? -14.218 -15.595 -6.388 1.00 93.44 156 ILE A N 1
ATOM 1295 C CA . ILE A 1 156 ? -14.140 -14.133 -6.273 1.00 93.44 156 ILE A CA 1
ATOM 1296 C C . ILE A 1 156 ? -13.539 -13.575 -7.563 1.00 93.44 156 ILE A C 1
ATOM 1298 O O . ILE A 1 156 ? -12.389 -13.865 -7.869 1.00 93.44 156 ILE A O 1
ATOM 1302 N N . ASN A 1 157 ? -14.281 -12.758 -8.307 1.00 93.56 157 ASN A N 1
ATOM 1303 C CA . ASN A 1 157 ? -13.845 -12.304 -9.635 1.00 93.56 157 ASN A CA 1
ATOM 1304 C C . ASN A 1 157 ? -13.047 -10.995 -9.632 1.00 93.56 157 ASN A C 1
ATOM 1306 O O . ASN A 1 157 ? -12.379 -10.694 -10.616 1.00 93.56 157 ASN A O 1
ATOM 1310 N N . ASP A 1 158 ? -13.104 -10.223 -8.546 1.00 91.31 158 ASP A N 1
ATOM 1311 C CA . ASP A 1 158 ? -12.433 -8.926 -8.460 1.00 91.31 158 ASP A CA 1
ATOM 1312 C C . ASP A 1 158 ? -11.668 -8.765 -7.141 1.00 91.31 158 ASP A C 1
ATOM 1314 O O . ASP A 1 158 ? -12.000 -9.362 -6.111 1.00 91.31 158 ASP A O 1
ATOM 1318 N N . VAL A 1 159 ? -10.616 -7.950 -7.179 1.00 95.06 159 VAL A N 1
ATOM 1319 C CA . VAL A 1 159 ? -9.782 -7.620 -6.027 1.00 95.06 159 VAL A CA 1
ATOM 1320 C C . VAL A 1 159 ? -9.480 -6.129 -5.994 1.00 95.06 159 VAL A C 1
ATOM 1322 O O . VAL A 1 159 ? -8.848 -5.549 -6.877 1.00 95.06 159 VAL A O 1
ATOM 1325 N N . LYS A 1 160 ? -9.822 -5.492 -4.873 1.00 95.06 160 LYS A N 1
ATOM 1326 C CA . LYS A 1 160 ? -9.455 -4.095 -4.645 1.00 95.06 160 LYS A CA 1
ATOM 1327 C C . LYS A 1 160 ? -8.027 -4.002 -4.123 1.00 95.06 160 LYS A C 1
ATOM 1329 O O . LYS A 1 160 ? -7.760 -4.318 -2.959 1.00 95.06 160 LYS A O 1
ATOM 1334 N N . VAL A 1 161 ? -7.113 -3.514 -4.960 1.00 94.31 161 VAL A N 1
ATOM 1335 C CA . VAL A 1 161 ? -5.696 -3.347 -4.605 1.00 94.31 161 VAL A CA 1
ATOM 1336 C C . VAL A 1 161 ? -5.435 -1.963 -4.008 1.00 94.31 161 VAL A C 1
ATOM 1338 O O . VAL A 1 161 ? -5.776 -0.926 -4.571 1.00 94.31 161 VAL A O 1
ATOM 1341 N N . THR A 1 162 ? -4.797 -1.939 -2.842 1.00 93.25 162 THR A N 1
ATOM 1342 C CA . THR A 1 162 ? -4.365 -0.725 -2.134 1.00 93.25 162 THR A CA 1
ATOM 1343 C C . THR A 1 162 ? -2.896 -0.836 -1.732 1.00 93.25 162 THR A C 1
ATOM 1345 O O . THR A 1 162 ? -2.278 -1.879 -1.910 1.00 93.25 162 THR A O 1
ATOM 1348 N N . ARG A 1 163 ? -2.301 0.239 -1.205 1.00 91.25 163 ARG A N 1
ATOM 1349 C CA . ARG A 1 163 ? -0.894 0.265 -0.774 1.00 91.25 163 ARG A CA 1
ATOM 1350 C C . ARG A 1 163 ? -0.789 0.235 0.745 1.00 91.25 163 ARG A C 1
ATOM 1352 O O . ARG A 1 163 ? -1.411 1.061 1.412 1.00 91.25 163 ARG A O 1
ATOM 1359 N N . CYS A 1 164 ? 0.069 -0.631 1.281 1.00 90.19 164 CYS A N 1
ATOM 1360 C CA . CYS A 1 164 ? 0.437 -0.589 2.691 1.00 90.19 164 CYS A CA 1
ATOM 1361 C C . CYS A 1 164 ? 1.163 0.725 3.024 1.00 90.19 164 CYS A C 1
ATOM 1363 O O . CYS A 1 164 ? 2.124 1.107 2.352 1.00 90.19 164 CYS A O 1
ATOM 1365 N N . SER A 1 165 ? 0.743 1.420 4.084 1.00 86.94 165 SER A N 1
ATOM 1366 C CA . SER A 1 165 ? 1.390 2.663 4.525 1.00 86.94 165 SER A CA 1
ATOM 1367 C C . SER A 1 165 ? 2.840 2.448 4.959 1.00 86.94 165 SER A C 1
ATOM 1369 O O . SER A 1 165 ? 3.666 3.333 4.731 1.00 86.94 165 SER A O 1
ATOM 1371 N N . ASN A 1 166 ? 3.142 1.277 5.527 1.00 85.88 166 ASN A N 1
ATOM 1372 C CA . ASN A 1 166 ? 4.432 0.974 6.142 1.00 85.88 166 ASN A CA 1
ATOM 1373 C C . ASN A 1 166 ? 5.368 0.294 5.140 1.00 85.88 166 ASN A C 1
ATOM 1375 O O . ASN A 1 166 ? 6.388 0.872 4.785 1.00 85.88 166 ASN A O 1
ATOM 1379 N N . THR A 1 167 ? 4.987 -0.877 4.617 1.00 86.38 167 THR A N 1
ATOM 1380 C CA . THR A 1 167 ? 5.852 -1.670 3.720 1.00 86.38 167 THR A CA 1
ATOM 1381 C C . THR A 1 167 ? 5.812 -1.202 2.270 1.00 86.38 167 THR A C 1
ATOM 1383 O O . THR A 1 167 ? 6.663 -1.570 1.476 1.00 86.38 167 THR A O 1
ATOM 1386 N N . LYS A 1 168 ? 4.834 -0.362 1.904 1.00 86.31 168 LYS A N 1
ATOM 1387 C CA . LYS A 1 168 ? 4.590 0.100 0.527 1.00 86.31 168 LYS A CA 1
ATOM 1388 C C . LYS A 1 168 ? 4.205 -1.004 -0.463 1.00 86.31 168 LYS A C 1
ATOM 1390 O O . LYS A 1 168 ? 4.009 -0.670 -1.628 1.00 86.31 168 LYS A O 1
ATOM 1395 N N . GLU A 1 169 ? 4.022 -2.232 0.007 1.00 89.31 169 GLU A N 1
ATOM 1396 C CA . GLU A 1 169 ? 3.553 -3.400 -0.742 1.00 89.31 169 GLU A CA 1
ATOM 1397 C C . GLU A 1 169 ? 2.043 -3.344 -1.037 1.00 89.31 169 GLU A C 1
ATOM 1399 O O . GLU A 1 169 ? 1.303 -2.607 -0.363 1.00 89.31 169 GLU A O 1
ATOM 1404 N N . PRO A 1 170 ? 1.562 -4.095 -2.044 1.00 92.81 170 PRO A N 1
ATOM 1405 C CA . PRO A 1 170 ? 0.146 -4.174 -2.370 1.00 92.81 170 PRO A CA 1
ATOM 1406 C C . PRO A 1 170 ? -0.640 -4.943 -1.301 1.00 92.81 170 PRO A C 1
ATOM 1408 O O . PRO A 1 170 ? -0.210 -5.965 -0.773 1.00 92.81 170 PRO A O 1
ATOM 1411 N N . ILE A 1 171 ? -1.841 -4.457 -1.009 1.00 95.88 171 ILE A N 1
ATOM 1412 C CA . ILE A 1 171 ? -2.837 -5.116 -0.166 1.00 95.88 171 ILE A CA 1
ATOM 1413 C C . ILE A 1 171 ? -4.083 -5.329 -1.013 1.00 95.88 171 ILE A C 1
ATOM 1415 O O . ILE A 1 171 ? -4.734 -4.359 -1.408 1.00 95.88 171 ILE A O 1
ATOM 1419 N N . GLY A 1 172 ? -4.418 -6.590 -1.260 1.00 96.69 172 GLY A N 1
ATOM 1420 C CA . GLY A 1 172 ? -5.625 -6.997 -1.968 1.00 96.69 172 GLY A CA 1
ATOM 1421 C C . GLY A 1 172 ? -6.757 -7.168 -0.971 1.00 96.69 172 GLY A C 1
ATOM 1422 O O . GLY A 1 172 ? -6.561 -7.781 0.078 1.00 96.69 172 GLY A O 1
ATOM 1423 N N . THR A 1 173 ? -7.920 -6.592 -1.260 1.00 97.81 173 THR A N 1
ATOM 1424 C CA . THR A 1 173 ? -9.165 -6.847 -0.527 1.00 97.81 173 THR A CA 1
ATOM 1425 C C . THR A 1 173 ? -10.069 -7.692 -1.402 1.00 97.81 173 THR A C 1
ATOM 1427 O O . THR A 1 173 ? -10.380 -7.285 -2.517 1.00 97.81 173 THR A O 1
ATOM 1430 N N . PHE A 1 174 ? -10.458 -8.844 -0.873 1.00 97.88 174 PHE A N 1
ATOM 1431 C CA . PHE A 1 174 ? -11.249 -9.855 -1.552 1.00 97.88 174 PHE A CA 1
ATOM 1432 C C . PHE A 1 174 ? -12.622 -9.897 -0.895 1.00 97.88 174 PHE A C 1
ATOM 1434 O O . PHE A 1 174 ? -12.717 -10.043 0.329 1.00 97.88 174 PHE A O 1
ATOM 1441 N N . GLU A 1 175 ? -13.661 -9.733 -1.704 1.00 96.62 175 GLU A N 1
ATOM 1442 C CA . GLU A 1 175 ? -15.053 -9.664 -1.269 1.00 96.62 175 GLU A CA 1
ATOM 1443 C C . GLU A 1 175 ? -15.805 -10.829 -1.912 1.00 96.62 175 GLU A C 1
ATOM 1445 O O . GLU A 1 175 ? -15.958 -10.887 -3.129 1.00 96.62 175 GLU A O 1
ATOM 1450 N N . CYS A 1 176 ? -16.213 -11.804 -1.098 1.00 93.31 176 CYS A N 1
ATOM 1451 C CA . CYS A 1 176 ? -16.992 -12.941 -1.576 1.00 93.31 176 CYS A CA 1
ATOM 1452 C C . CYS A 1 176 ? -18.493 -12.663 -1.456 1.00 93.31 176 CYS A C 1
ATOM 1454 O O . CYS A 1 176 ? -18.935 -12.028 -0.498 1.00 93.31 176 CYS A O 1
ATOM 1456 N N . LEU A 1 177 ? -19.289 -13.246 -2.356 1.00 88.31 177 LEU A N 1
ATOM 1457 C CA . LEU A 1 177 ? -20.755 -13.208 -2.300 1.00 88.31 177 LEU A CA 1
ATOM 1458 C C . LEU A 1 177 ? -21.330 -13.823 -1.013 1.00 88.31 177 LEU A C 1
ATOM 1460 O O . LEU A 1 177 ? -22.419 -13.451 -0.599 1.00 88.31 177 LEU A O 1
ATOM 1464 N N . CYS A 1 178 ? -20.588 -14.698 -0.320 1.00 83.94 178 CYS A N 1
ATOM 1465 C CA . CYS A 1 178 ? -20.982 -15.207 1.001 1.00 83.94 178 CYS A CA 1
ATOM 1466 C C . CYS A 1 178 ? -20.854 -14.175 2.142 1.00 83.94 178 CYS A C 1
ATOM 1468 O O . CYS A 1 178 ? -21.031 -14.518 3.311 1.00 83.94 178 CYS A O 1
ATOM 1470 N N . GLY A 1 179 ? -20.487 -12.930 1.822 1.00 88.12 179 GLY A N 1
ATOM 1471 C CA . GLY A 1 179 ? -20.296 -11.831 2.768 1.00 88.12 179 GLY A CA 1
ATOM 1472 C C . GLY A 1 179 ? -18.941 -11.843 3.484 1.00 88.12 179 GLY A C 1
ATOM 1473 O O . GLY A 1 179 ? -18.646 -10.936 4.265 1.00 88.12 179 GLY A O 1
ATOM 1474 N N . PHE A 1 180 ? -18.099 -12.849 3.233 1.00 95.88 180 PHE A N 1
ATOM 1475 C CA . PHE A 1 180 ? -16.763 -12.921 3.816 1.00 95.88 180 PHE A CA 1
ATOM 1476 C C . PHE A 1 180 ? -15.812 -11.974 3.082 1.00 95.88 180 PHE A C 1
ATOM 1478 O O . PHE A 1 180 ? -15.599 -12.094 1.872 1.00 95.88 180 PHE A O 1
ATOM 1485 N N . ILE A 1 181 ? -15.215 -11.047 3.832 1.00 97.75 181 ILE A N 1
ATOM 1486 C CA . ILE A 1 181 ? -14.280 -10.049 3.315 1.00 97.75 181 ILE A CA 1
ATOM 1487 C C . ILE A 1 181 ? -12.967 -10.172 4.062 1.00 97.75 181 ILE A C 1
ATOM 1489 O O . ILE A 1 181 ? -12.907 -10.028 5.288 1.00 97.75 181 ILE A O 1
ATOM 1493 N N . TYR A 1 182 ? -11.884 -10.351 3.321 1.00 97.62 182 TYR A N 1
ATOM 1494 C CA . TYR A 1 182 ? -10.549 -10.456 3.891 1.00 97.62 182 TYR A CA 1
ATOM 1495 C C . TYR A 1 182 ? -9.525 -9.729 3.026 1.00 97.62 182 TYR A C 1
ATOM 1497 O O . TYR A 1 182 ? -9.772 -9.357 1.881 1.00 97.62 182 TYR A O 1
ATOM 1505 N N . SER A 1 183 ? -8.358 -9.474 3.608 1.00 97.12 183 SER A N 1
ATOM 1506 C CA . SER A 1 183 ? -7.223 -8.917 2.884 1.00 97.12 183 SER A CA 1
ATOM 1507 C C . SER A 1 183 ? -6.023 -9.839 2.912 1.00 97.12 183 SER A C 1
ATOM 1509 O O . SER A 1 183 ? -5.750 -10.433 3.959 1.00 97.12 183 SER A O 1
ATOM 1511 N N . ARG A 1 184 ? -5.261 -9.858 1.818 1.00 95.31 184 ARG A N 1
ATOM 1512 C CA . ARG A 1 184 ? -3.929 -10.470 1.748 1.00 95.31 184 ARG A CA 1
ATOM 1513 C C . ARG A 1 184 ? -2.873 -9.409 1.443 1.00 95.31 184 ARG A C 1
ATOM 1515 O O . ARG A 1 184 ? -3.161 -8.415 0.772 1.00 95.31 184 ARG A O 1
AT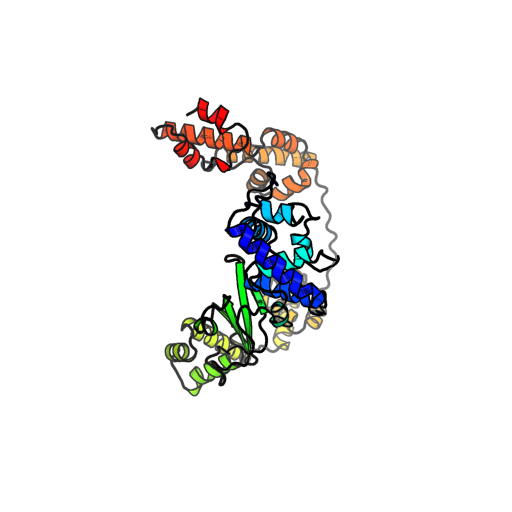OM 1522 N N . ARG A 1 185 ? -1.665 -9.599 1.976 1.00 93.31 185 ARG A N 1
ATOM 1523 C CA . ARG A 1 185 ? -0.490 -8.811 1.578 1.00 93.31 185 ARG A CA 1
ATOM 1524 C C . ARG A 1 185 ? 0.139 -9.508 0.386 1.00 93.31 185 ARG A C 1
ATOM 1526 O O . ARG A 1 185 ? 0.253 -10.726 0.415 1.00 93.31 185 ARG A O 1
ATOM 1533 N N . GLY A 1 186 ? 0.481 -8.738 -0.633 1.00 89.12 186 GLY A N 1
ATOM 1534 C CA . GLY A 1 186 ? 1.124 -9.246 -1.833 1.00 89.12 186 GLY A CA 1
ATOM 1535 C C . GLY A 1 186 ? 2.449 -8.536 -2.111 1.00 89.12 186 GLY A C 1
ATOM 1536 O O . GLY A 1 186 ? 2.914 -7.763 -1.272 1.00 89.12 186 GLY A O 1
ATOM 1537 N N . PRO A 1 187 ? 2.996 -8.701 -3.323 1.00 91.12 187 PRO A N 1
ATOM 1538 C CA . PRO A 1 187 ? 2.474 -9.590 -4.364 1.00 91.12 187 PRO A CA 1
ATOM 1539 C C . PRO A 1 187 ? 2.528 -11.063 -3.935 1.00 91.12 187 PRO A C 1
ATOM 1541 O O . PRO A 1 187 ? 3.318 -11.418 -3.064 1.00 91.12 187 PRO A O 1
ATOM 1544 N N . ASP A 1 188 ? 1.681 -11.902 -4.524 1.00 91.12 188 ASP A N 1
ATOM 1545 C CA . ASP A 1 188 ? 1.829 -13.351 -4.384 1.00 91.12 188 ASP A CA 1
ATOM 1546 C C . ASP A 1 188 ? 3.100 -13.790 -5.105 1.00 91.12 188 ASP A C 1
ATOM 1548 O O . ASP A 1 188 ? 3.295 -13.457 -6.276 1.00 91.12 188 ASP A O 1
ATOM 1552 N N . ILE A 1 189 ? 3.949 -14.540 -4.409 1.00 87.00 189 ILE A N 1
ATOM 1553 C CA . ILE A 1 189 ? 5.175 -15.109 -4.979 1.00 87.00 189 ILE A CA 1
ATOM 1554 C C . ILE A 1 189 ? 5.027 -16.627 -5.079 1.00 87.00 189 ILE A C 1
ATOM 1556 O O . ILE A 1 189 ? 5.421 -17.224 -6.075 1.00 87.00 189 ILE A O 1
ATOM 1560 N N . ASN A 1 190 ? 4.421 -17.247 -4.065 1.00 90.00 190 ASN A N 1
ATOM 1561 C CA . ASN A 1 190 ? 4.241 -18.690 -3.967 1.00 90.00 190 ASN A CA 1
ATOM 1562 C C . ASN A 1 190 ? 2.755 -19.059 -3.957 1.00 90.00 190 ASN A C 1
ATOM 1564 O O . ASN A 1 190 ? 1.920 -18.304 -3.462 1.00 90.00 190 ASN A O 1
ATOM 1568 N N . GLU A 1 191 ? 2.424 -20.286 -4.366 1.00 88.00 191 GLU A N 1
ATOM 1569 C CA . GLU A 1 191 ? 1.046 -20.807 -4.311 1.00 88.00 191 GLU A CA 1
ATOM 1570 C C . GLU A 1 191 ? 0.429 -20.738 -2.903 1.00 88.00 191 GLU A C 1
ATOM 1572 O O . GLU A 1 191 ? -0.763 -20.476 -2.743 1.00 88.00 191 GLU A O 1
ATOM 1577 N N . THR A 1 192 ? 1.248 -20.879 -1.855 1.00 91.12 192 THR A N 1
ATOM 1578 C CA . THR A 1 192 ? 0.782 -20.771 -0.462 1.00 91.12 192 THR A CA 1
ATOM 1579 C C . THR A 1 192 ? 0.289 -19.368 -0.100 1.00 91.12 192 THR A C 1
ATOM 1581 O O . THR A 1 192 ? -0.552 -19.229 0.790 1.00 91.12 192 THR A O 1
ATOM 1584 N N . ASP A 1 193 ? 0.748 -18.323 -0.798 1.00 92.25 193 ASP A N 1
ATOM 1585 C CA . ASP A 1 193 ? 0.323 -16.941 -0.555 1.00 92.25 193 ASP A CA 1
ATOM 1586 C C . ASP A 1 193 ? -1.157 -16.741 -0.899 1.00 92.25 193 ASP A C 1
ATOM 1588 O O . ASP A 1 193 ? -1.839 -15.941 -0.249 1.00 92.25 193 ASP A O 1
ATOM 1592 N N . LYS A 1 194 ? -1.705 -17.567 -1.807 1.00 93.44 194 LYS A N 1
ATOM 1593 C CA . LYS A 1 194 ? -3.128 -17.542 -2.172 1.00 93.44 194 LYS A CA 1
ATOM 1594 C C . LYS A 1 194 ? -4.051 -17.807 -0.980 1.00 93.44 194 LYS A C 1
ATOM 1596 O O . LYS A 1 194 ? -5.172 -17.290 -0.946 1.00 93.44 194 LYS A O 1
ATOM 1601 N N . MET A 1 195 ? -3.569 -18.564 0.008 1.00 93.69 195 MET A N 1
ATOM 1602 C CA . MET A 1 195 ? -4.317 -18.989 1.197 1.00 93.69 195 MET A CA 1
ATOM 1603 C C . MET A 1 195 ? -4.022 -18.143 2.450 1.00 93.69 195 MET A C 1
ATOM 1605 O O . MET A 1 195 ? -4.693 -18.304 3.471 1.00 93.69 195 MET A O 1
ATOM 1609 N N . LYS A 1 196 ? -3.043 -17.227 2.409 1.00 93.62 196 LYS A N 1
ATOM 1610 C CA . LYS A 1 196 ? -2.629 -16.439 3.583 1.00 93.62 196 LYS A CA 1
ATOM 1611 C C . LYS A 1 196 ? -3.546 -15.242 3.821 1.00 93.62 196 LYS A C 1
ATOM 1613 O O . LYS A 1 196 ? -3.423 -14.193 3.187 1.00 93.62 196 LYS A O 1
ATOM 1618 N N . ILE A 1 197 ? -4.437 -15.361 4.802 1.00 95.31 197 ILE A N 1
ATOM 1619 C CA . ILE A 1 197 ? -5.226 -14.222 5.280 1.00 95.31 197 ILE A CA 1
ATOM 1620 C C . ILE A 1 197 ? -4.331 -13.294 6.106 1.00 95.31 197 ILE A C 1
ATOM 1622 O O . ILE A 1 197 ? -3.758 -13.699 7.111 1.00 95.31 197 ILE A O 1
ATOM 1626 N N . GLY A 1 198 ? -4.267 -12.017 5.727 1.00 93.00 198 GLY A N 1
ATOM 1627 C CA . GLY A 1 198 ? -3.668 -10.974 6.558 1.00 93.00 198 GLY A CA 1
ATOM 1628 C C . GLY A 1 198 ? -4.643 -10.437 7.608 1.00 93.00 198 GLY A C 1
ATOM 1629 O O . GLY A 1 198 ? -4.326 -10.377 8.790 1.00 93.00 198 GLY A O 1
ATOM 1630 N N . ARG A 1 199 ? -5.842 -10.021 7.184 1.00 94.19 199 ARG A N 1
ATOM 1631 C CA . ARG A 1 199 ? -6.886 -9.515 8.092 1.00 94.19 199 ARG A CA 1
ATOM 1632 C C . ARG A 1 199 ? -8.267 -9.882 7.577 1.00 94.19 199 ARG A C 1
ATOM 1634 O O . ARG A 1 199 ? -8.578 -9.605 6.422 1.00 94.19 199 ARG A O 1
ATOM 1641 N N . ILE A 1 200 ? -9.105 -10.419 8.457 1.00 96.75 200 ILE A N 1
ATOM 1642 C CA . ILE A 1 200 ? -10.542 -10.573 8.211 1.00 96.75 200 ILE A CA 1
ATOM 1643 C C . ILE A 1 200 ? -11.206 -9.219 8.484 1.00 96.75 200 ILE A C 1
ATOM 1645 O O . ILE A 1 200 ? -11.051 -8.646 9.567 1.00 96.75 200 ILE A O 1
ATOM 1649 N N . LYS A 1 201 ? -11.888 -8.669 7.479 1.00 94.88 201 LYS A N 1
ATOM 1650 C CA . LYS A 1 201 ? -12.610 -7.390 7.561 1.00 94.88 201 LYS A CA 1
ATOM 1651 C C . LYS A 1 201 ? -14.085 -7.600 7.891 1.00 94.88 201 LYS A C 1
ATOM 1653 O O . LYS A 1 201 ? -14.635 -6.812 8.654 1.00 94.88 201 LYS A O 1
ATOM 1658 N N . ALA A 1 202 ? -14.686 -8.663 7.360 1.00 94.44 202 ALA A N 1
ATOM 1659 C CA . ALA A 1 202 ? -16.049 -9.080 7.660 1.00 94.44 202 ALA A CA 1
ATOM 1660 C C . ALA A 1 202 ? -16.168 -10.606 7.557 1.00 94.44 202 ALA A C 1
ATOM 1662 O O . ALA A 1 202 ? -15.547 -11.213 6.689 1.00 94.44 202 ALA A O 1
ATOM 1663 N N . PHE A 1 203 ? -16.959 -11.208 8.446 1.00 93.62 203 PHE A N 1
ATOM 1664 C CA . PHE A 1 203 ? -17.255 -12.644 8.407 1.00 93.62 203 PHE A CA 1
ATOM 1665 C C . PHE A 1 203 ? -18.437 -12.977 7.479 1.00 93.62 203 PHE A C 1
ATOM 1667 O O . PHE A 1 203 ? -18.433 -14.028 6.847 1.00 93.62 203 PHE A O 1
ATOM 1674 N N . GLY A 1 204 ? -19.403 -12.065 7.348 1.00 88.06 204 GLY A N 1
ATOM 1675 C CA . GLY A 1 204 ? -20.596 -12.273 6.525 1.00 88.06 204 GLY A CA 1
ATOM 1676 C C . GLY A 1 204 ? -21.625 -13.210 7.153 1.00 88.06 204 GLY A C 1
ATOM 1677 O O . GLY A 1 204 ? -21.352 -13.879 8.154 1.00 88.06 204 GLY A O 1
ATOM 1678 N N . ASP A 1 205 ? -22.803 -13.255 6.534 1.00 82.38 205 ASP A N 1
ATOM 1679 C CA . ASP A 1 205 ? -23.977 -13.949 7.073 1.00 82.38 205 ASP A CA 1
ATOM 1680 C C . ASP A 1 205 ? -23.807 -15.470 7.061 1.00 82.38 205 ASP A C 1
ATOM 1682 O O . ASP A 1 205 ? -24.175 -16.158 8.009 1.00 82.38 205 ASP A O 1
ATOM 1686 N N . VAL A 1 206 ? -23.157 -16.011 6.026 1.00 87.38 206 VAL A N 1
ATOM 1687 C CA . VAL A 1 206 ? -22.886 -17.454 5.931 1.00 87.38 206 VAL A CA 1
ATOM 1688 C C . VAL A 1 206 ? -22.059 -17.937 7.122 1.00 87.38 206 VAL A C 1
ATOM 1690 O O . VAL A 1 206 ? -22.301 -19.015 7.661 1.00 87.38 206 VAL A O 1
ATOM 1693 N N . TRP A 1 207 ? -21.095 -17.131 7.575 1.00 95.38 207 TRP A N 1
ATOM 1694 C CA . TRP A 1 207 ? -20.284 -17.483 8.735 1.00 95.38 207 TRP A CA 1
ATOM 1695 C C . TRP A 1 207 ? -21.069 -17.379 10.043 1.00 95.38 207 TRP A C 1
ATOM 1697 O O . TRP A 1 207 ? -20.932 -18.254 10.897 1.00 95.38 207 TRP A O 1
ATOM 1707 N N . THR A 1 208 ? -21.905 -16.347 10.205 1.00 89.44 208 THR A N 1
ATOM 1708 C CA . THR A 1 208 ? -22.712 -16.182 11.423 1.00 89.44 208 THR A CA 1
ATOM 1709 C C . THR A 1 208 ? -23.758 -17.281 11.553 1.00 89.44 208 THR A C 1
ATOM 1711 O O . THR A 1 208 ? -23.818 -17.908 12.603 1.00 89.44 208 THR A O 1
ATOM 1714 N N . VAL A 1 209 ? -24.476 -17.613 10.476 1.00 85.00 209 VAL A N 1
ATOM 1715 C CA . VAL A 1 209 ? -25.461 -18.710 10.462 1.00 85.00 209 VAL A CA 1
ATOM 1716 C C . VAL A 1 209 ? -24.797 -20.058 10.761 1.00 85.00 209 VAL A C 1
ATOM 1718 O O . VAL A 1 209 ? -25.343 -20.880 11.495 1.00 85.00 209 VAL A O 1
ATOM 1721 N N . LYS A 1 210 ? -23.582 -20.300 10.251 1.00 92.00 210 LYS A N 1
ATOM 1722 C CA . LYS A 1 210 ? -22.854 -21.540 10.562 1.00 92.00 210 LYS A CA 1
ATOM 1723 C C . LYS A 1 210 ? -22.422 -21.604 12.026 1.00 92.00 210 LYS A C 1
ATOM 1725 O O . LYS A 1 210 ? -22.506 -22.666 12.636 1.00 92.00 210 LYS A O 1
ATOM 1730 N N . LEU A 1 211 ? -21.961 -20.484 12.587 1.00 94.44 211 LEU A N 1
ATOM 1731 C CA . LEU A 1 211 ? -21.618 -20.410 14.004 1.00 94.44 211 LEU A CA 1
ATOM 1732 C C . LEU A 1 211 ? -22.842 -20.680 14.891 1.00 94.44 211 LEU A C 1
ATOM 1734 O O . LEU A 1 211 ? -22.733 -21.408 15.874 1.00 94.44 211 LEU A O 1
ATOM 1738 N N . GLU A 1 212 ? -23.986 -20.109 14.527 1.00 87.94 212 GLU A N 1
ATOM 1739 C CA . GLU A 1 212 ? -25.269 -20.310 15.201 1.00 87.94 212 GLU A CA 1
ATOM 1740 C C . GLU A 1 212 ? -25.652 -21.776 15.262 1.00 87.94 212 GLU A C 1
ATOM 1742 O O . GLU A 1 212 ? -25.837 -22.311 16.354 1.00 87.94 212 GLU A O 1
ATOM 1747 N N . LYS A 1 213 ? -25.657 -22.437 14.103 1.00 89.00 213 LYS A N 1
ATOM 1748 C CA . LYS A 1 213 ? -25.902 -23.872 14.001 1.00 89.00 213 LYS A CA 1
ATOM 1749 C C . LYS A 1 213 ? -24.966 -24.678 14.909 1.00 89.00 213 LYS A C 1
ATOM 1751 O O . LYS A 1 213 ? -25.421 -25.534 15.661 1.00 89.00 213 LYS A O 1
ATOM 1756 N N . TYR A 1 214 ? -23.666 -24.373 14.903 1.00 94.62 214 TYR A N 1
ATOM 1757 C CA . TYR A 1 214 ? -22.697 -25.088 15.741 1.00 94.62 214 TYR A CA 1
ATOM 1758 C C . TYR A 1 214 ? -22.946 -24.932 17.245 1.00 94.62 214 TYR A C 1
ATOM 1760 O O . TYR A 1 214 ? -22.688 -25.865 18.003 1.00 94.62 214 TYR A O 1
ATOM 1768 N N . ILE A 1 215 ? -23.415 -23.766 17.694 1.00 91.56 215 ILE A N 1
ATOM 1769 C CA . ILE A 1 215 ? -23.657 -23.500 19.117 1.00 91.56 215 ILE A CA 1
ATOM 1770 C C . ILE A 1 215 ? -25.025 -24.030 19.560 1.00 91.56 215 ILE A C 1
ATOM 1772 O O . ILE A 1 215 ? -25.118 -24.632 20.628 1.00 91.56 215 ILE A O 1
ATOM 1776 N N . LEU A 1 216 ? -26.077 -23.765 18.784 1.00 86.88 216 LEU A N 1
ATOM 1777 C CA . LEU A 1 216 ? -27.464 -24.019 19.177 1.00 86.88 216 LEU A CA 1
ATOM 1778 C C . LEU A 1 216 ? -27.898 -25.448 18.854 1.00 86.88 216 LEU A C 1
ATOM 1780 O O . LEU A 1 216 ? -28.426 -26.134 19.731 1.00 86.88 216 LEU A O 1
ATOM 1784 N N . ASP A 1 217 ? -27.630 -25.898 17.629 1.00 86.56 217 ASP A N 1
ATOM 1785 C CA . ASP A 1 217 ? -28.116 -27.186 17.132 1.00 86.56 217 ASP A CA 1
ATOM 1786 C C . ASP A 1 217 ? -27.130 -28.295 17.511 1.00 86.56 217 ASP A C 1
ATOM 1788 O O . ASP A 1 217 ? -27.484 -29.252 18.201 1.00 86.56 217 ASP A O 1
ATOM 1792 N N . ASP A 1 218 ? -25.859 -28.119 17.138 1.00 92.25 218 ASP A N 1
ATOM 1793 C CA . ASP A 1 218 ? -24.817 -29.137 17.327 1.00 92.25 218 ASP A CA 1
ATOM 1794 C C . ASP A 1 218 ? -24.203 -29.107 18.744 1.00 92.25 218 ASP A C 1
ATOM 1796 O O . ASP A 1 218 ? -23.402 -29.975 19.098 1.00 92.25 218 ASP A O 1
ATOM 1800 N N . LYS A 1 219 ? -24.560 -28.102 19.563 1.00 92.69 219 LYS A N 1
ATOM 1801 C CA . LYS A 1 219 ? -24.109 -27.906 20.959 1.00 92.69 219 LYS A CA 1
ATOM 1802 C C . LYS A 1 219 ? -22.589 -28.023 21.147 1.00 92.69 219 LYS A C 1
ATOM 1804 O O . LYS A 1 219 ? -22.099 -28.517 22.166 1.00 92.69 219 LYS A O 1
ATOM 1809 N N . LEU A 1 220 ? -21.818 -27.556 20.166 1.00 94.81 220 LEU A N 1
ATOM 1810 C CA . LEU A 1 220 ? -20.362 -27.626 20.185 1.00 94.81 220 LEU A CA 1
ATOM 1811 C C . LEU A 1 220 ? -19.760 -26.612 21.165 1.00 94.81 220 LEU A C 1
ATOM 1813 O O . LEU A 1 220 ? -20.228 -25.484 21.326 1.00 94.81 220 LEU A O 1
ATOM 1817 N N . SER A 1 221 ? -18.639 -26.989 21.787 1.00 95.75 221 SER A N 1
ATOM 1818 C CA . SER A 1 221 ? -17.871 -26.056 22.618 1.00 95.75 221 SER A CA 1
ATOM 1819 C C . SER A 1 221 ? -17.271 -24.921 21.779 1.00 95.75 221 SER A C 1
ATOM 1821 O O . SER A 1 221 ? -16.890 -25.116 20.623 1.00 95.75 221 SER A O 1
ATOM 1823 N N . TYR A 1 222 ? -17.056 -23.746 22.381 1.00 95.88 222 TYR A N 1
ATOM 1824 C CA . TYR A 1 222 ? -16.427 -22.618 21.678 1.00 95.88 222 TYR A CA 1
ATOM 1825 C C . TYR A 1 222 ? -15.052 -22.950 21.087 1.00 95.88 222 TYR A C 1
ATOM 1827 O O . TYR A 1 222 ? -14.703 -22.430 20.029 1.00 95.88 222 TYR A O 1
ATOM 1835 N N . ARG A 1 223 ? -14.286 -23.841 21.731 1.00 96.50 223 ARG A N 1
ATOM 1836 C CA . ARG A 1 223 ? -12.996 -24.316 21.207 1.00 96.50 223 ARG A CA 1
ATOM 1837 C C . ARG A 1 223 ? -13.175 -25.191 19.962 1.00 96.50 223 ARG A C 1
ATOM 1839 O O . ARG A 1 223 ? -12.408 -25.052 19.012 1.00 96.50 223 ARG A O 1
ATOM 1846 N N . ALA A 1 224 ? -14.192 -26.055 19.941 1.00 96.31 224 ALA A N 1
ATOM 1847 C CA . ALA A 1 224 ? -14.523 -26.858 18.764 1.00 96.31 224 ALA A CA 1
ATOM 1848 C C . ALA A 1 224 ? -14.975 -25.968 17.594 1.00 96.31 224 ALA A C 1
ATOM 1850 O O . ALA A 1 224 ? -14.441 -26.096 16.492 1.00 96.31 224 ALA A O 1
ATOM 1851 N N . CYS A 1 225 ? -15.852 -24.989 17.851 1.00 96.44 225 CYS A N 1
ATOM 1852 C CA . CYS A 1 225 ? -16.266 -24.006 16.845 1.00 96.44 225 CYS A CA 1
ATOM 1853 C C . CYS A 1 225 ? -15.073 -23.217 16.288 1.00 96.44 225 CYS A C 1
ATOM 1855 O O . CYS A 1 225 ? -14.960 -23.042 15.078 1.00 96.44 225 CYS A O 1
ATOM 1857 N N . ALA A 1 226 ? -14.155 -22.774 17.155 1.00 97.12 226 ALA A N 1
ATOM 1858 C CA . ALA A 1 226 ? -12.952 -22.039 16.766 1.00 97.12 226 ALA A CA 1
ATOM 1859 C C . ALA A 1 226 ? -12.060 -22.855 15.818 1.00 97.12 226 ALA A C 1
ATOM 1861 O O . ALA A 1 226 ? -11.606 -22.339 14.794 1.00 97.12 226 ALA A O 1
ATOM 1862 N N . LYS A 1 227 ? -11.876 -24.149 16.116 1.00 97.19 227 LYS A N 1
ATOM 1863 C CA . LYS A 1 227 ? -11.120 -25.081 15.271 1.00 97.19 227 LYS A CA 1
ATOM 1864 C C . LYS A 1 227 ? -11.777 -25.271 13.899 1.00 97.19 227 LYS A C 1
ATOM 1866 O O . LYS A 1 227 ? -11.083 -25.187 12.889 1.00 97.19 227 LYS A O 1
ATOM 1871 N N . LEU A 1 228 ? -13.095 -25.484 13.852 1.00 96.19 228 LEU A N 1
ATOM 1872 C CA . LEU A 1 228 ? -13.841 -25.684 12.600 1.00 96.19 228 LEU A CA 1
ATOM 1873 C C . LEU A 1 228 ? -13.873 -24.420 11.731 1.00 96.19 228 LEU A C 1
ATOM 1875 O O . LEU A 1 228 ? -13.643 -24.484 10.526 1.00 96.19 228 LEU A O 1
ATOM 1879 N N . LEU A 1 229 ? -14.111 -23.260 12.346 1.00 96.25 229 LEU A N 1
ATOM 1880 C CA . LEU A 1 229 ? -14.211 -21.969 11.661 1.00 96.25 229 LEU A CA 1
ATOM 1881 C C . LEU A 1 229 ? -12.856 -21.273 11.460 1.00 96.25 229 LEU A C 1
ATOM 1883 O O . LEU A 1 229 ? -12.824 -20.159 10.940 1.00 96.25 229 LEU A O 1
ATOM 1887 N N . LYS A 1 230 ? -11.752 -21.923 11.855 1.00 95.62 230 LYS A N 1
ATOM 1888 C CA . LYS A 1 230 ? -10.360 -21.455 11.736 1.00 95.62 230 LYS A CA 1
ATOM 1889 C C . LYS A 1 230 ? -10.139 -20.034 12.272 1.00 95.62 230 LYS A C 1
ATOM 1891 O O . LYS A 1 230 ? -9.492 -19.206 11.631 1.00 95.62 230 LYS A O 1
ATOM 1896 N N . VAL A 1 231 ? -10.674 -19.753 13.458 1.00 95.38 231 VAL A N 1
ATOM 1897 C CA . VAL A 1 231 ? -10.512 -18.471 14.163 1.00 95.38 231 VAL A CA 1
ATOM 1898 C C . VAL A 1 231 ? -10.066 -18.688 15.602 1.00 95.38 231 VAL A C 1
ATOM 1900 O O . VAL A 1 231 ? -10.132 -19.794 16.127 1.00 95.38 231 VAL A O 1
ATOM 1903 N N . ASP A 1 232 ? -9.647 -17.613 16.267 1.00 95.06 232 ASP A N 1
ATOM 1904 C CA . ASP A 1 232 ? -9.381 -17.650 17.703 1.00 95.06 232 ASP A CA 1
ATOM 1905 C C . ASP A 1 232 ? -10.671 -17.843 18.523 1.00 95.06 232 ASP A C 1
ATOM 1907 O O . ASP A 1 232 ? -11.735 -17.319 18.173 1.00 95.06 232 ASP A O 1
ATOM 1911 N N . THR A 1 233 ? -10.564 -18.522 19.668 1.00 96.38 233 THR A N 1
ATOM 1912 C CA . THR A 1 233 ? -11.711 -18.801 20.552 1.00 96.38 233 THR A CA 1
ATOM 1913 C C . THR A 1 233 ? -12.381 -17.514 21.049 1.00 96.38 233 THR A C 1
ATOM 1915 O O . THR A 1 233 ? -13.607 -17.461 21.158 1.00 96.38 233 THR A O 1
ATOM 1918 N N . ASN A 1 234 ? -11.631 -16.427 21.265 1.00 95.75 234 ASN A N 1
ATOM 1919 C CA . ASN A 1 234 ? -12.224 -15.144 21.656 1.00 95.75 234 ASN A CA 1
ATOM 1920 C C . ASN A 1 234 ? -13.075 -14.528 20.542 1.00 95.75 234 ASN A C 1
ATOM 1922 O O . ASN A 1 234 ? -14.010 -13.780 20.826 1.00 95.75 234 ASN A O 1
ATOM 1926 N N . THR A 1 235 ? -12.788 -14.848 19.276 1.00 94.31 235 THR A N 1
ATOM 1927 C CA . THR A 1 235 ? -13.625 -14.420 18.149 1.00 94.31 235 THR A CA 1
ATOM 1928 C C . THR A 1 235 ? -14.986 -15.097 18.230 1.00 94.31 235 THR A C 1
ATOM 1930 O O . THR A 1 235 ? -16.002 -14.414 18.146 1.00 94.31 235 THR A O 1
ATOM 1933 N N . ILE A 1 236 ? -15.012 -16.404 18.494 1.00 96.19 236 ILE A N 1
ATOM 1934 C CA . ILE A 1 236 ? -16.254 -17.153 18.714 1.00 96.19 236 ILE A CA 1
ATOM 1935 C C . ILE A 1 236 ? -17.063 -16.543 19.862 1.00 96.19 236 ILE A C 1
ATOM 1937 O O . ILE A 1 236 ? -18.215 -16.170 19.662 1.00 96.19 236 ILE A O 1
ATOM 1941 N N . ILE A 1 237 ? -16.436 -16.344 21.027 1.00 93.69 237 ILE A N 1
ATOM 1942 C CA . ILE A 1 237 ? -17.083 -15.752 22.212 1.00 93.69 237 ILE A CA 1
ATOM 1943 C C . ILE A 1 237 ? -17.637 -14.353 21.908 1.00 93.69 237 ILE A C 1
ATOM 1945 O O . ILE A 1 237 ? -18.726 -13.987 22.348 1.00 93.69 237 ILE A O 1
ATOM 1949 N N . LYS A 1 238 ? -16.883 -13.534 21.168 1.00 92.75 238 LYS A N 1
ATOM 1950 C CA . LYS A 1 238 ? -17.304 -12.181 20.797 1.00 92.75 238 LYS A CA 1
ATOM 1951 C C . LYS A 1 238 ? -18.560 -12.204 19.927 1.00 92.75 238 LYS A C 1
ATOM 1953 O O . LYS A 1 238 ? -19.467 -11.404 20.160 1.00 92.75 238 LYS A O 1
ATOM 1958 N N . TYR A 1 239 ? -18.592 -13.066 18.913 1.00 90.38 239 TYR A N 1
ATOM 1959 C CA . TYR A 1 239 ? -19.712 -13.122 17.976 1.00 90.38 239 TYR A CA 1
ATOM 1960 C C . TYR A 1 239 ? -20.933 -13.827 18.573 1.00 90.38 239 TYR A C 1
ATOM 1962 O O . TYR A 1 239 ? -22.035 -13.331 18.359 1.00 90.38 239 TYR A O 1
ATOM 1970 N N . SER A 1 240 ? -20.758 -14.844 19.426 1.00 87.81 240 SER A N 1
ATOM 1971 C CA . SER A 1 240 ? -21.879 -15.467 20.147 1.00 87.81 240 SER A CA 1
ATOM 1972 C C . SER A 1 240 ? -22.574 -14.482 21.093 1.00 87.81 240 SER A C 1
ATOM 1974 O O . SER A 1 240 ? -23.794 -14.352 21.074 1.00 87.81 240 SER A O 1
ATOM 1976 N N . LYS A 1 241 ? -21.811 -13.686 21.858 1.00 82.12 241 LYS A N 1
ATOM 1977 C CA . LYS A 1 241 ? -22.369 -12.650 22.749 1.00 82.12 241 LYS A CA 1
ATOM 1978 C C . LYS A 1 241 ? -23.096 -11.544 21.995 1.00 82.12 241 LYS A C 1
ATOM 1980 O O . LYS A 1 241 ? -24.132 -11.068 22.449 1.00 82.12 241 LYS A O 1
ATOM 1985 N N . LYS A 1 242 ? -22.555 -11.105 20.851 1.00 74.50 242 LYS A N 1
ATOM 1986 C CA . LYS A 1 242 ? -23.207 -10.089 20.010 1.00 74.50 242 LYS A CA 1
ATOM 1987 C C . LYS A 1 242 ? -24.585 -10.568 19.553 1.00 74.50 242 LYS A C 1
ATOM 1989 O O . LYS A 1 242 ? -25.508 -9.764 19.486 1.00 74.50 242 LYS A O 1
ATOM 1994 N N . GLN A 1 243 ? -24.696 -11.858 19.280 1.00 66.25 243 GLN A N 1
ATOM 1995 C CA . GLN A 1 243 ? -25.908 -12.475 18.787 1.00 66.25 243 GLN A CA 1
ATOM 1996 C C . GLN A 1 243 ? -26.938 -12.735 19.898 1.00 66.25 243 GLN A C 1
ATOM 1998 O O . GLN A 1 243 ? -28.115 -12.419 19.734 1.00 66.25 243 GLN A O 1
ATOM 2003 N N . LEU A 1 244 ? -26.475 -13.175 21.074 1.00 61.31 244 LEU A N 1
ATOM 2004 C CA . LEU A 1 244 ? -27.299 -13.239 22.282 1.00 61.31 244 LEU A CA 1
ATOM 2005 C C . LEU A 1 244 ? -27.862 -11.852 22.616 1.00 61.31 244 LEU A C 1
ATOM 2007 O O . LEU A 1 244 ? -29.045 -11.705 22.883 1.00 61.31 244 LEU A O 1
ATOM 2011 N N . ASN A 1 245 ? -27.035 -10.809 22.500 1.00 58.59 245 ASN A N 1
ATOM 2012 C CA . ASN A 1 245 ? -27.472 -9.429 22.685 1.00 58.59 245 ASN A CA 1
ATOM 2013 C C . ASN A 1 245 ? -28.426 -8.955 21.582 1.00 58.59 245 ASN A C 1
ATOM 2015 O O . ASN A 1 245 ? -29.288 -8.137 21.872 1.00 58.59 245 ASN A O 1
ATOM 2019 N N . SER A 1 246 ? -28.311 -9.406 20.328 1.00 57.75 246 SER A N 1
ATOM 2020 C CA . SER A 1 246 ? -29.305 -9.063 19.298 1.00 57.75 246 SER A CA 1
ATOM 2021 C C . SER A 1 246 ? -30.636 -9.781 19.510 1.00 57.75 246 SER A C 1
ATOM 2023 O O . SER A 1 246 ? -31.666 -9.160 19.286 1.00 57.75 246 SER A O 1
ATOM 2025 N N . GLN A 1 247 ? -30.627 -11.024 20.004 1.00 52.78 247 GLN A N 1
ATOM 2026 C CA . GLN A 1 247 ? -31.838 -11.745 20.414 1.00 52.78 247 GLN A CA 1
ATOM 2027 C C . GLN A 1 247 ? -32.466 -11.121 21.672 1.00 52.78 247 GLN A C 1
ATOM 2029 O O . GLN A 1 247 ? -33.659 -10.843 21.676 1.00 52.78 247 GLN A O 1
ATOM 2034 N N . LEU A 1 248 ? -31.666 -10.771 22.686 1.00 49.91 248 LEU A N 1
ATOM 2035 C CA . LEU A 1 248 ? -32.117 -10.038 23.878 1.00 49.91 248 LEU A CA 1
ATOM 2036 C C . LEU A 1 248 ? -32.657 -8.645 23.524 1.00 49.91 248 LEU A C 1
ATOM 2038 O O . LEU A 1 248 ? -33.683 -8.248 24.052 1.00 49.91 248 LEU A O 1
ATOM 2042 N N . ASN A 1 249 ? -32.052 -7.929 22.569 1.00 46.56 249 ASN A N 1
ATOM 2043 C CA . ASN A 1 249 ? -32.590 -6.656 22.062 1.00 46.56 249 ASN A CA 1
ATOM 2044 C C . ASN A 1 249 ? -33.858 -6.828 21.200 1.00 46.56 249 ASN A C 1
ATOM 2046 O O . ASN A 1 249 ? -34.575 -5.850 20.988 1.00 46.56 249 ASN A O 1
ATOM 2050 N N . HIS A 1 250 ? -34.126 -8.033 20.687 1.00 47.84 250 HIS A N 1
ATOM 2051 C CA . HIS A 1 250 ? -35.384 -8.369 20.014 1.00 47.84 250 HIS A CA 1
ATOM 2052 C C . HIS A 1 250 ? -36.492 -8.736 21.015 1.00 47.84 250 HIS A C 1
ATOM 2054 O O . HIS A 1 250 ? -37.664 -8.548 20.704 1.00 47.84 250 HIS A O 1
ATOM 2060 N N . ILE A 1 251 ? -36.118 -9.210 22.210 1.00 45.94 251 ILE A N 1
ATOM 2061 C CA . ILE A 1 251 ? -37.023 -9.551 23.319 1.00 45.94 251 ILE A CA 1
ATOM 2062 C C . ILE A 1 251 ? -37.284 -8.324 24.225 1.00 45.94 251 ILE A C 1
ATOM 2064 O O . ILE A 1 251 ? -38.394 -8.149 24.710 1.00 45.94 251 ILE A O 1
ATOM 2068 N N . GLU A 1 252 ? -36.326 -7.398 24.357 1.00 45.81 252 GLU A N 1
ATOM 2069 C CA . GLU A 1 252 ? -36.472 -6.083 25.012 1.00 45.81 252 GLU A CA 1
ATOM 2070 C C . GLU A 1 252 ? -36.586 -4.927 23.999 1.00 45.81 252 GLU A C 1
ATOM 2072 O O . GLU A 1 252 ? -35.993 -3.850 24.152 1.00 45.81 252 GLU A O 1
ATOM 2077 N N . SER A 1 253 ? -37.377 -5.094 22.939 1.00 45.50 253 SER A N 1
ATOM 2078 C CA . SER A 1 253 ? -37.799 -3.917 22.184 1.00 45.50 253 SER A CA 1
ATOM 2079 C C . SER A 1 253 ? -38.968 -3.267 22.915 1.00 45.50 253 SER A C 1
ATOM 2081 O O . SER A 1 253 ? -40.130 -3.554 22.630 1.00 45.50 253 SER A O 1
ATOM 2083 N N . ALA A 1 254 ? -38.659 -2.351 23.834 1.00 56.91 254 ALA A N 1
ATOM 2084 C CA . ALA A 1 254 ? -39.634 -1.338 24.198 1.00 56.91 254 ALA A CA 1
ATOM 2085 C C . ALA A 1 254 ? -40.168 -0.719 22.894 1.00 56.91 254 ALA A C 1
ATOM 2087 O O . ALA A 1 254 ? -39.375 -0.321 22.023 1.00 56.91 254 ALA A O 1
ATOM 2088 N N . SER A 1 255 ? -41.488 -0.753 22.702 1.00 68.25 255 SER A N 1
ATOM 2089 C CA . SER A 1 255 ? -42.100 -0.358 21.433 1.00 68.25 255 SER A CA 1
ATOM 2090 C C . SER A 1 255 ? -41.708 1.087 21.107 1.00 68.25 255 SER A C 1
ATOM 2092 O O . SER A 1 255 ? -41.401 1.883 21.999 1.00 68.25 255 SER A O 1
ATOM 2094 N N . LEU A 1 256 ? -41.692 1.467 19.825 1.00 71.44 256 LEU A N 1
ATOM 2095 C CA . LEU A 1 256 ? -41.422 2.861 19.443 1.00 71.44 256 LEU A CA 1
ATOM 2096 C C . LEU A 1 256 ? -42.314 3.844 20.229 1.00 71.44 256 LEU A C 1
ATOM 2098 O O . LEU A 1 256 ? -41.854 4.930 20.577 1.00 71.44 256 LEU A O 1
ATOM 2102 N N . ASN A 1 257 ? -43.534 3.423 20.577 1.00 77.38 257 ASN A N 1
ATOM 2103 C CA . ASN A 1 257 ? -44.471 4.196 21.385 1.00 77.38 257 ASN A CA 1
ATOM 2104 C C . ASN A 1 257 ? -43.977 4.413 22.820 1.00 77.38 257 ASN A C 1
ATOM 2106 O O . ASN A 1 257 ? -44.058 5.534 23.303 1.00 77.38 257 ASN A O 1
ATOM 2110 N N . GLN A 1 258 ? -43.335 3.430 23.453 1.00 78.06 258 GLN A N 1
ATOM 2111 C CA . GLN A 1 258 ? -42.773 3.598 24.801 1.00 78.06 258 GLN A CA 1
ATOM 2112 C C . GLN A 1 258 ? -41.629 4.624 24.838 1.00 78.06 258 GLN A C 1
ATOM 2114 O O . GLN A 1 258 ? -41.493 5.382 25.796 1.00 78.06 258 GLN A O 1
ATOM 2119 N N . TYR A 1 259 ? -40.818 4.722 23.776 1.00 81.12 259 TYR A N 1
ATOM 2120 C CA . TYR A 1 259 ? -39.825 5.802 23.680 1.00 81.12 259 TYR A CA 1
ATOM 2121 C C . TYR A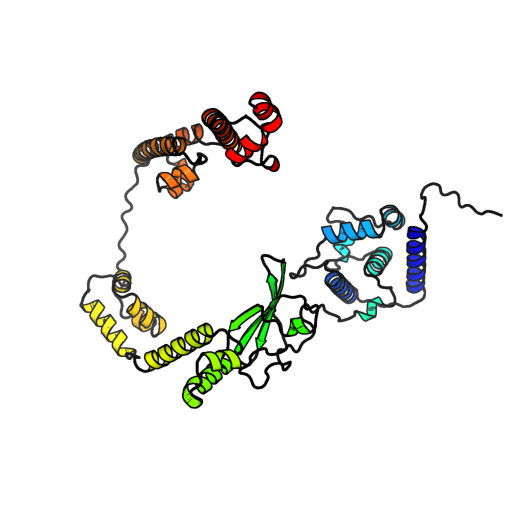 1 259 ? -40.472 7.167 23.432 1.00 81.12 259 TYR A C 1
ATOM 2123 O O . TYR A 1 259 ? -39.986 8.170 23.955 1.00 81.12 259 TYR A O 1
ATOM 2131 N N . LYS A 1 260 ? -41.552 7.217 22.642 1.00 86.75 260 LYS A N 1
ATOM 2132 C CA . LYS A 1 260 ? -42.319 8.447 22.407 1.00 86.75 260 LYS A CA 1
ATOM 2133 C C . LYS A 1 260 ? -42.951 8.951 23.709 1.00 86.75 260 LYS A C 1
ATOM 2135 O O . LYS A 1 260 ? -42.783 10.119 24.045 1.00 86.75 260 LYS A O 1
ATOM 2140 N N . GLU A 1 261 ? -43.567 8.064 24.483 1.00 86.56 261 GLU A N 1
ATOM 2141 C CA . GLU A 1 261 ? -44.130 8.354 25.808 1.00 86.56 261 GLU A CA 1
ATOM 2142 C C . GLU A 1 261 ? -43.061 8.845 26.786 1.00 86.56 261 GLU A C 1
ATOM 2144 O O . GLU A 1 261 ? -43.229 9.897 27.400 1.00 86.56 261 GLU A O 1
ATOM 2149 N N . ALA A 1 262 ? -41.919 8.154 26.868 1.00 85.06 262 ALA A N 1
ATOM 2150 C CA . ALA A 1 262 ? -40.810 8.572 27.724 1.00 85.06 262 ALA A CA 1
ATOM 2151 C C . ALA A 1 262 ? -40.266 9.960 27.346 1.00 85.06 262 ALA A C 1
ATOM 2153 O O . ALA A 1 262 ? -39.858 10.728 28.215 1.00 85.06 262 ALA A O 1
ATOM 2154 N N . TRP A 1 263 ? -40.261 10.308 26.055 1.00 90.62 263 TRP A N 1
ATOM 2155 C CA . TRP A 1 263 ? -39.824 11.626 25.590 1.00 90.62 263 TRP A CA 1
ATOM 2156 C C . TRP A 1 263 ? -40.830 12.731 25.925 1.00 90.62 263 TRP A C 1
ATOM 2158 O O . TRP A 1 263 ? -40.423 13.806 26.364 1.00 90.62 263 TRP A O 1
ATOM 2168 N N . LEU A 1 264 ? -42.132 12.463 25.793 1.00 90.44 264 LEU A N 1
ATOM 2169 C CA . LEU A 1 264 ? -43.182 13.396 26.215 1.00 90.44 264 LEU A CA 1
ATOM 2170 C C . LEU A 1 264 ? -43.194 13.594 27.737 1.00 90.44 264 LEU A C 1
ATOM 2172 O O . LEU A 1 264 ? -43.325 14.725 28.203 1.00 90.44 264 LEU A O 1
ATOM 2176 N N . ALA A 1 265 ? -42.984 12.526 28.512 1.00 88.81 265 ALA A N 1
ATOM 2177 C CA . ALA A 1 265 ? -42.834 12.605 29.963 1.00 88.81 265 ALA A CA 1
ATOM 2178 C C . ALA A 1 265 ? -41.636 13.483 30.356 1.00 88.81 265 ALA A C 1
ATOM 2180 O O . ALA A 1 265 ? -41.773 14.356 31.209 1.00 88.81 265 ALA A O 1
ATOM 2181 N N . LEU A 1 266 ? -40.500 13.333 29.663 1.00 89.12 266 LEU A N 1
ATOM 2182 C CA . LEU A 1 266 ? -39.302 14.149 29.878 1.00 89.12 266 LEU A CA 1
ATOM 2183 C C . LEU A 1 266 ? -39.554 15.643 29.600 1.00 89.12 266 LEU A C 1
ATOM 2185 O O . LEU A 1 266 ? -39.027 16.505 30.298 1.00 89.12 266 LEU A O 1
ATOM 2189 N N . ILE A 1 267 ? -40.360 15.965 28.583 1.00 88.38 267 ILE A N 1
ATOM 2190 C CA . ILE A 1 267 ? -40.753 17.350 28.281 1.00 88.38 267 ILE A CA 1
ATOM 2191 C C . ILE A 1 267 ? -41.674 17.901 29.373 1.00 88.38 267 ILE A C 1
ATOM 2193 O O . ILE A 1 267 ? -41.504 19.044 29.791 1.00 88.38 267 ILE A O 1
ATOM 2197 N N . LYS A 1 268 ? -42.625 17.092 29.854 1.00 86.88 268 LYS A N 1
ATOM 2198 C CA . LYS A 1 268 ? -43.558 17.479 30.920 1.00 86.88 268 LYS A CA 1
ATOM 2199 C C . LYS A 1 268 ? -42.850 17.698 32.259 1.00 86.88 268 LYS A C 1
ATOM 2201 O O . LYS A 1 268 ? -43.221 18.602 32.998 1.00 86.88 268 LYS A O 1
ATOM 2206 N N . GLU A 1 269 ? -41.835 16.892 32.556 1.00 88.50 269 GLU A N 1
ATOM 2207 C CA . GLU A 1 269 ? -41.008 17.019 33.761 1.00 88.50 269 GLU A CA 1
ATOM 2208 C C . GLU A 1 269 ? -40.117 18.272 33.713 1.00 88.50 269 GLU A C 1
ATOM 2210 O O . GLU A 1 269 ? -39.886 18.912 34.736 1.00 88.50 269 GLU A O 1
ATOM 2215 N N . TYR A 1 270 ? -39.659 18.668 32.520 1.00 86.44 270 TYR A N 1
ATOM 2216 C CA . TYR A 1 270 ? -38.745 19.796 32.334 1.00 86.44 270 TYR A CA 1
ATOM 2217 C C . TYR A 1 270 ? -39.238 20.800 31.272 1.00 86.44 270 TYR A C 1
ATOM 2219 O O . TYR A 1 270 ? -38.587 20.970 30.234 1.00 86.44 270 TYR A O 1
ATOM 2227 N N . PRO A 1 271 ? -40.338 21.533 31.530 1.00 81.50 271 PRO A N 1
ATOM 2228 C CA . PRO A 1 271 ? -40.989 22.388 30.530 1.00 81.50 271 PRO A CA 1
ATOM 2229 C C . PRO A 1 271 ? -40.143 23.592 30.079 1.00 81.50 271 PRO A C 1
ATOM 2231 O O . PRO A 1 271 ? -40.372 24.140 29.005 1.00 81.50 271 PRO A O 1
ATOM 2234 N N . LEU A 1 272 ? -39.154 24.003 30.879 1.00 80.06 272 LEU A N 1
ATOM 2235 C CA . LEU A 1 272 ? -38.280 25.149 30.594 1.00 80.06 272 LEU A CA 1
ATOM 2236 C C . LEU A 1 272 ? -36.980 24.771 29.864 1.00 80.06 272 LEU A C 1
ATOM 2238 O O . LEU A 1 272 ? -36.232 25.659 29.455 1.00 80.06 272 LEU A O 1
ATOM 2242 N N . LEU A 1 273 ? -36.672 23.476 29.720 1.00 84.06 273 LEU A N 1
ATOM 2243 C CA . LEU A 1 273 ? -35.424 23.041 29.094 1.00 84.06 273 LEU A CA 1
ATOM 2244 C C . LEU A 1 273 ? -35.533 23.041 27.571 1.00 84.06 273 LEU A C 1
ATOM 2246 O O . LEU A 1 273 ? -36.499 22.569 26.974 1.00 84.06 273 LEU A O 1
ATOM 2250 N N . SER A 1 274 ? -34.469 23.495 26.915 1.00 82.31 274 SER A N 1
ATOM 2251 C CA . SER A 1 274 ? -34.362 23.411 25.463 1.00 82.31 274 SER A CA 1
ATOM 2252 C C . SER A 1 274 ? -34.181 21.962 24.995 1.00 82.31 274 SER A C 1
ATOM 2254 O O . SER A 1 274 ? -33.638 21.112 25.705 1.00 82.31 274 SER A O 1
ATOM 2256 N N . LYS A 1 275 ? -34.506 21.684 23.723 1.00 85.25 275 LYS A N 1
ATOM 2257 C CA . LYS A 1 275 ? -34.227 20.389 23.065 1.00 85.25 275 LYS A CA 1
ATOM 2258 C C . LYS A 1 275 ? -32.789 19.893 23.285 1.00 85.25 275 LYS A C 1
ATOM 2260 O O . LYS A 1 275 ? -32.545 18.694 23.409 1.00 85.25 275 LYS A O 1
ATOM 2265 N N . THR A 1 276 ? -31.821 20.811 23.334 1.00 82.94 276 THR A N 1
ATOM 2266 C CA . THR A 1 276 ? -30.402 20.474 23.535 1.00 82.94 276 THR A CA 1
ATOM 2267 C C . THR A 1 276 ? -30.111 20.059 24.976 1.00 82.94 276 THR A C 1
ATOM 2269 O O . THR A 1 276 ? -29.283 19.179 25.204 1.00 82.94 276 THR A O 1
ATOM 2272 N N . GLU A 1 277 ? -30.784 20.667 25.948 1.00 84.31 277 GLU A N 1
ATOM 2273 C CA . GLU A 1 277 ? -30.651 20.329 27.367 1.00 84.31 277 GLU A CA 1
ATOM 2274 C C . GLU A 1 277 ? -31.384 19.028 27.700 1.00 84.31 277 GLU A C 1
ATOM 2276 O O . GLU A 1 277 ? -30.797 18.158 28.342 1.00 84.31 277 GLU A O 1
ATOM 2281 N N . LEU A 1 278 ? -32.583 18.818 27.147 1.00 87.44 278 LEU A N 1
ATOM 2282 C CA . LEU A 1 278 ? -33.306 17.542 27.223 1.00 87.44 278 LEU A CA 1
ATOM 2283 C C . LEU A 1 278 ? -32.491 16.388 26.618 1.00 87.44 278 LEU A C 1
ATOM 2285 O O . LEU A 1 278 ? -32.364 15.318 27.215 1.00 87.44 278 LEU A O 1
ATOM 2289 N N . ARG A 1 279 ? -31.827 16.625 25.477 1.00 88.69 279 ARG A N 1
ATOM 2290 C CA . ARG A 1 279 ? -30.882 15.662 24.890 1.00 88.69 279 ARG A CA 1
ATOM 2291 C C . ARG A 1 279 ? -29.737 15.310 25.842 1.00 88.69 279 ARG A C 1
ATOM 2293 O O . ARG A 1 279 ? -29.267 14.177 25.816 1.00 88.69 279 ARG A O 1
ATOM 2300 N N . LYS A 1 280 ? -29.234 16.259 26.635 1.00 85.88 280 LYS A N 1
ATOM 2301 C CA . LYS A 1 280 ? -28.167 15.977 27.609 1.00 85.88 280 LYS A CA 1
ATOM 2302 C C . LYS A 1 280 ? -28.689 15.168 28.795 1.00 85.88 280 LYS A C 1
ATOM 2304 O O . LYS A 1 280 ? -27.966 14.293 29.258 1.00 85.88 280 LYS A O 1
ATOM 2309 N N . LYS A 1 281 ? -29.925 15.422 29.239 1.00 86.19 281 LYS A N 1
ATOM 2310 C CA . LYS A 1 281 ? -30.580 14.681 30.329 1.00 86.19 281 LYS A CA 1
ATOM 2311 C C . LYS A 1 281 ? -30.779 13.207 29.990 1.00 86.19 281 LYS A C 1
ATOM 2313 O O . LYS A 1 281 ? -30.449 12.357 30.807 1.00 86.19 281 LYS A O 1
ATOM 2318 N N . ASN A 1 282 ? -31.238 12.896 28.776 1.00 83.62 282 ASN A N 1
ATOM 2319 C CA . ASN A 1 282 ? -31.360 11.511 28.325 1.00 83.62 282 ASN A CA 1
ATOM 2320 C C . ASN A 1 282 ? -30.873 11.330 26.881 1.00 83.62 282 ASN A C 1
ATOM 2322 O O . ASN A 1 282 ? -31.640 11.247 25.916 1.00 83.62 282 ASN A O 1
ATOM 2326 N N . SER A 1 283 ? -29.549 11.262 26.742 1.00 78.62 283 SER A N 1
ATOM 2327 C CA . SER A 1 283 ? -28.887 11.145 25.438 1.00 78.62 283 SER A CA 1
ATOM 2328 C C . SER A 1 283 ? -29.209 9.835 24.720 1.00 78.62 283 SER A C 1
ATOM 2330 O O . SER A 1 283 ? -29.334 9.825 23.494 1.00 78.62 283 SER A O 1
ATOM 2332 N N . ALA A 1 284 ? -29.395 8.745 25.468 1.00 75.44 284 ALA A N 1
ATOM 2333 C CA . ALA A 1 284 ? -29.735 7.439 24.922 1.00 75.44 284 ALA A CA 1
ATOM 2334 C C . ALA A 1 284 ? -31.143 7.436 24.306 1.00 75.44 284 ALA A C 1
ATOM 2336 O O . ALA A 1 284 ? -31.290 7.025 23.153 1.00 75.44 284 ALA A O 1
ATOM 2337 N N . LEU A 1 285 ? -32.147 7.957 25.022 1.00 84.00 285 LEU A N 1
ATOM 2338 C CA . LEU A 1 285 ? -33.524 8.099 24.535 1.00 84.00 285 LEU A CA 1
ATOM 2339 C C . LEU A 1 285 ? -33.588 8.983 23.284 1.00 84.00 285 LEU A C 1
ATOM 2341 O O . LEU A 1 285 ? -34.136 8.572 22.259 1.00 84.00 285 LEU A O 1
ATOM 2345 N N . TYR A 1 286 ? -32.938 10.151 23.331 1.00 86.81 286 TYR A N 1
ATOM 2346 C CA . TYR A 1 286 ? -32.872 11.070 22.194 1.00 86.81 286 TYR A CA 1
ATOM 2347 C C . TYR A 1 286 ? -32.261 10.403 20.955 1.00 86.81 286 TYR A C 1
ATOM 2349 O O . TYR A 1 286 ? -32.801 10.503 19.856 1.00 86.81 286 TYR A O 1
ATOM 2357 N N . MET A 1 287 ? -31.136 9.694 21.113 1.00 81.62 287 MET A N 1
ATOM 2358 C CA . MET A 1 287 ? -30.470 9.025 19.992 1.00 81.62 287 MET A CA 1
ATOM 2359 C C . MET A 1 287 ? -31.264 7.829 19.452 1.00 81.62 287 MET A C 1
ATOM 2361 O O . MET A 1 287 ? -31.122 7.511 18.270 1.00 81.62 287 MET A O 1
ATOM 2365 N N . ARG A 1 288 ? -32.090 7.163 20.274 1.00 81.25 288 ARG A N 1
ATOM 2366 C CA . ARG A 1 288 ? -33.006 6.103 19.819 1.00 81.25 288 ARG A CA 1
ATOM 2367 C C . ARG A 1 288 ? -34.127 6.682 18.951 1.00 81.25 288 ARG A C 1
ATOM 2369 O O . ARG A 1 288 ? -34.302 6.213 17.829 1.00 81.25 288 ARG A O 1
ATOM 2376 N N . LEU A 1 289 ? -34.801 7.739 19.411 1.00 84.31 289 LEU A N 1
ATOM 2377 C CA . LEU A 1 289 ? -35.851 8.422 18.643 1.00 84.31 289 LEU A CA 1
ATOM 2378 C C . LEU A 1 289 ? -35.305 9.088 17.378 1.00 84.31 289 LEU A C 1
ATOM 2380 O O . LEU A 1 289 ? -35.891 8.942 16.318 1.00 84.31 289 LEU A O 1
ATOM 2384 N N . TYR A 1 290 ? -34.131 9.720 17.438 1.00 85.25 290 TYR A N 1
ATOM 2385 C CA . TYR A 1 290 ? -33.512 10.347 16.266 1.00 85.25 290 TYR A CA 1
ATOM 2386 C C . TYR A 1 290 ? -33.221 9.351 15.133 1.00 85.25 290 TYR A C 1
ATOM 2388 O O . TYR A 1 290 ? -33.286 9.717 13.963 1.00 85.25 290 TYR A O 1
ATOM 2396 N N . ARG A 1 291 ? -32.869 8.101 15.469 1.00 78.06 291 ARG A N 1
ATOM 2397 C CA . ARG A 1 291 ? -32.588 7.048 14.480 1.00 78.06 291 ARG A CA 1
ATOM 2398 C C . ARG A 1 291 ? -33.849 6.368 13.952 1.00 78.06 291 ARG A C 1
ATOM 2400 O O . ARG A 1 291 ? -33.829 5.935 12.808 1.00 78.06 291 ARG A O 1
ATOM 2407 N N . LYS A 1 292 ? -34.891 6.231 14.782 1.00 81.06 292 LYS A N 1
ATOM 2408 C CA . LYS A 1 292 ? -36.129 5.519 14.422 1.00 81.06 292 LYS A CA 1
ATOM 2409 C C . LYS A 1 292 ? -37.215 6.425 13.833 1.00 81.06 292 LYS A C 1
ATOM 2411 O O . LYS A 1 292 ? -37.921 5.981 12.943 1.00 81.06 292 LYS A O 1
ATOM 2416 N N . ASP A 1 293 ? -37.361 7.655 14.328 1.00 82.56 293 ASP A N 1
ATOM 2417 C CA . ASP A 1 293 ? -38.426 8.589 13.939 1.00 82.56 293 ASP A CA 1
ATOM 2418 C C . ASP A 1 293 ? -37.991 10.052 14.176 1.00 82.56 293 ASP A C 1
ATOM 2420 O O . ASP A 1 293 ? -38.330 10.721 15.161 1.00 82.56 293 ASP A O 1
ATOM 2424 N N . LYS A 1 294 ? -37.130 10.533 13.273 1.00 85.25 294 LYS A N 1
ATOM 2425 C CA . LYS A 1 294 ? -36.509 11.862 13.354 1.00 85.25 294 LYS A CA 1
ATOM 2426 C C . LYS A 1 294 ? -37.526 12.994 13.202 1.00 85.25 294 LYS A C 1
ATOM 2428 O O . LYS A 1 294 ? -37.362 14.035 13.843 1.00 85.25 294 LYS A O 1
ATOM 2433 N N . GLU A 1 295 ? -38.527 12.807 12.347 1.00 85.31 295 GLU A N 1
ATOM 2434 C CA . GLU A 1 295 ? -39.555 13.811 12.066 1.00 85.31 295 GLU A CA 1
ATOM 2435 C C . GLU A 1 295 ? -40.462 14.004 13.276 1.00 85.31 295 GLU A C 1
ATOM 2437 O O . GLU A 1 295 ? -40.592 15.134 13.756 1.00 85.31 295 GLU A O 1
ATOM 2442 N N . TRP A 1 296 ? -40.959 12.909 13.864 1.00 90.81 296 TRP A N 1
ATOM 2443 C CA . TRP A 1 296 ? -41.749 12.970 15.090 1.00 90.81 296 TRP A CA 1
ATOM 2444 C C . TRP A 1 296 ? -40.979 13.643 16.228 1.00 90.81 296 TRP A C 1
ATOM 2446 O O . TRP A 1 296 ? -41.514 14.529 16.896 1.00 90.81 296 TRP A O 1
ATOM 2456 N N . LEU A 1 297 ? -39.698 13.300 16.415 1.00 89.56 297 LEU A N 1
ATOM 2457 C CA . LEU A 1 297 ? -38.850 13.927 17.433 1.00 89.56 297 LEU A CA 1
ATOM 2458 C C . LEU A 1 297 ? -38.675 15.432 17.189 1.00 89.56 297 LEU A C 1
ATOM 2460 O O . LEU A 1 297 ? -38.518 16.202 18.136 1.00 89.56 297 LEU A O 1
ATOM 2464 N N . SER A 1 298 ? -38.641 15.870 15.929 1.00 85.25 298 SER A N 1
ATOM 2465 C CA . SER A 1 298 ? -38.511 17.287 15.598 1.00 85.25 298 SER A CA 1
ATOM 2466 C C . SER A 1 298 ? -39.774 18.073 15.920 1.00 85.25 298 SER A C 1
ATOM 2468 O O . SER A 1 298 ? -39.654 19.143 16.512 1.00 85.25 298 SER A O 1
ATOM 2470 N N . LEU A 1 299 ? -40.940 17.519 15.582 1.00 86.81 299 LEU A N 1
ATOM 2471 C CA . LEU A 1 299 ? -42.251 18.114 15.847 1.00 86.81 299 LEU A CA 1
ATOM 2472 C C . LEU A 1 299 ? -42.576 18.155 17.347 1.00 86.81 299 LEU A C 1
ATOM 2474 O O . LEU A 1 299 ? -43.135 19.130 17.831 1.00 86.81 299 LEU A O 1
ATOM 2478 N N . ASN A 1 300 ? -42.160 17.129 18.092 1.00 87.50 300 ASN A N 1
ATOM 2479 C CA . ASN A 1 300 ? -42.444 16.970 19.520 1.00 87.50 300 ASN A CA 1
ATOM 2480 C C . ASN A 1 300 ? -41.246 17.367 20.398 1.00 87.50 300 ASN A C 1
ATOM 2482 O O . ASN A 1 300 ? -40.924 16.688 21.368 1.00 87.50 300 ASN A O 1
ATOM 2486 N N . SER A 1 301 ? -40.517 18.427 20.042 1.00 85.88 301 SER A N 1
ATOM 2487 C CA . SER A 1 301 ? -39.446 18.998 20.874 1.00 85.88 301 SER A CA 1
ATOM 2488 C C . SER A 1 301 ? -39.663 20.501 21.077 1.00 85.88 301 SER A C 1
ATOM 2490 O O . SER A 1 301 ? -40.148 21.151 20.154 1.00 85.88 301 SER A O 1
ATOM 2492 N N . PRO A 1 302 ? -39.217 21.089 22.205 1.00 82.06 302 PRO A N 1
ATOM 2493 C CA . PRO A 1 302 ? -39.299 22.531 22.429 1.00 82.06 302 PRO A CA 1
ATOM 2494 C C . PRO A 1 302 ? -38.648 23.336 21.297 1.00 82.06 302 PRO A C 1
ATOM 2496 O O . PRO A 1 302 ? -37.498 23.077 20.912 1.00 82.06 302 PRO A O 1
ATOM 2499 N N . ILE A 1 303 ? -39.389 24.314 20.772 1.00 66.31 303 ILE A N 1
ATOM 2500 C CA . ILE A 1 303 ? -38.934 25.223 19.717 1.00 66.31 303 ILE A CA 1
ATOM 2501 C C . ILE A 1 303 ? -37.938 26.215 20.329 1.00 66.31 303 ILE A C 1
ATOM 2503 O O . ILE A 1 303 ? -38.120 26.732 21.428 1.00 66.31 303 ILE A O 1
ATOM 2507 N N . LYS A 1 304 ? -36.831 26.441 19.625 1.00 58.59 304 LYS A N 1
ATOM 2508 C CA . LYS A 1 304 ? -35.713 27.275 20.073 1.00 58.59 304 LYS A CA 1
ATOM 2509 C C . LYS A 1 304 ? -36.157 28.740 20.209 1.00 58.59 304 LYS A C 1
ATOM 2511 O O . LYS A 1 304 ? -36.496 29.349 19.201 1.00 58.59 304 LYS A O 1
ATOM 2516 N N . SER A 1 305 ? -36.072 29.329 21.403 1.00 49.72 305 SER A N 1
ATOM 2517 C CA . SER A 1 305 ? -36.070 30.788 21.547 1.00 49.72 305 SER A CA 1
ATOM 2518 C C . SER A 1 305 ? -34.675 31.326 21.202 1.00 49.72 305 SER A C 1
ATOM 2520 O O . SER A 1 305 ? -33.648 30.824 21.675 1.00 49.72 305 SER A O 1
ATOM 2522 N N . GLU A 1 306 ? -34.598 32.310 20.307 1.00 47.38 306 GLU A N 1
ATOM 2523 C CA . GLU A 1 306 ? -33.341 32.987 19.989 1.00 47.38 306 GLU A CA 1
ATOM 2524 C C . GLU A 1 306 ? -32.906 33.871 21.159 1.00 47.38 306 GLU A C 1
ATOM 2526 O O . GLU A 1 306 ? -33.276 35.037 21.268 1.00 47.38 306 GLU A O 1
ATOM 2531 N N . VAL A 1 307 ? -32.065 33.334 22.041 1.00 51.44 307 VAL A N 1
ATOM 2532 C CA . VAL A 1 307 ? -31.366 34.168 23.020 1.00 51.44 307 VAL A CA 1
ATOM 2533 C C . VAL A 1 307 ? -30.259 34.931 22.289 1.00 51.44 307 VAL A C 1
ATOM 2535 O O . VAL A 1 307 ? -29.221 34.361 21.931 1.00 51.44 307 VAL A O 1
ATOM 2538 N N . LYS A 1 308 ? -30.467 36.235 22.059 1.00 48.47 308 LYS A N 1
ATOM 2539 C CA . LYS A 1 308 ? -29.415 37.160 21.612 1.00 48.47 308 LYS A CA 1
ATOM 2540 C C . LYS A 1 308 ? -28.282 37.137 22.642 1.00 48.47 308 LYS A C 1
ATOM 2542 O O . LYS A 1 308 ? -28.405 37.698 23.725 1.00 48.47 308 LYS A O 1
ATOM 2547 N N . LYS A 1 309 ? -27.157 36.494 22.310 1.00 49.94 309 LYS A N 1
ATOM 2548 C CA . LYS A 1 309 ? -25.928 36.604 23.109 1.00 49.94 309 LYS A CA 1
ATOM 2549 C C . LYS A 1 309 ? -25.457 38.055 23.075 1.00 49.94 309 LYS A C 1
ATOM 2551 O O . LYS A 1 309 ? -24.893 38.491 22.071 1.00 49.94 309 LYS A O 1
ATOM 2556 N N . ILE A 1 310 ? -25.648 38.768 24.178 1.00 51.59 310 ILE A N 1
ATOM 2557 C CA . ILE A 1 310 ? -24.957 40.027 24.445 1.00 51.59 310 ILE A CA 1
ATOM 2558 C C . ILE A 1 310 ? -23.461 39.689 24.458 1.00 51.59 310 ILE A C 1
ATOM 2560 O O . ILE A 1 310 ? -22.984 38.943 25.310 1.00 51.59 310 ILE A O 1
ATOM 2564 N N . ARG A 1 311 ? -22.720 40.135 23.439 1.00 52.59 311 ARG A N 1
ATOM 2565 C CA . ARG A 1 311 ? -21.262 39.989 23.411 1.00 52.59 311 ARG A CA 1
ATOM 2566 C C . ARG A 1 311 ? -20.688 41.100 24.276 1.00 52.59 311 ARG A C 1
ATOM 2568 O O . ARG A 1 311 ? -20.657 42.247 23.839 1.00 52.59 311 ARG A O 1
ATOM 2575 N N . GLU A 1 312 ? -20.230 40.763 25.476 1.00 57.62 312 GLU A N 1
ATOM 2576 C CA . GLU A 1 312 ? -19.427 41.684 26.278 1.00 57.62 312 GLU A CA 1
ATOM 2577 C C . GLU A 1 312 ? -18.207 42.135 25.464 1.00 57.62 312 GLU A C 1
ATOM 2579 O O . GLU A 1 312 ? -17.433 41.329 24.931 1.00 57.62 312 GLU A O 1
ATOM 2584 N N . ARG A 1 313 ? -18.064 43.452 25.305 1.00 61.88 313 ARG A N 1
ATOM 2585 C CA . ARG A 1 313 ? -16.976 44.066 24.547 1.00 61.88 313 ARG A CA 1
ATOM 2586 C C . ARG A 1 313 ? -15.681 43.906 25.345 1.00 61.88 313 ARG A C 1
ATOM 2588 O O . ARG A 1 313 ? -15.451 44.617 26.314 1.00 61.88 313 ARG A O 1
ATOM 2595 N N . ILE A 1 314 ? -14.832 42.965 24.934 1.00 76.56 314 ILE A N 1
ATOM 2596 C CA . ILE A 1 314 ? -13.544 42.692 25.589 1.00 76.56 314 ILE A CA 1
ATOM 2597 C C . ILE A 1 314 ? -12.645 43.937 25.516 1.00 76.56 314 ILE A C 1
ATOM 2599 O O . ILE A 1 314 ? -12.288 44.383 24.423 1.00 76.56 314 ILE A O 1
ATOM 2603 N N . ASN A 1 315 ? -12.232 44.463 26.674 1.00 86.38 315 ASN A N 1
ATOM 2604 C CA . ASN A 1 315 ? -11.215 45.509 26.764 1.00 86.38 315 ASN A CA 1
ATOM 2605 C C . ASN A 1 315 ? -9.815 44.897 26.591 1.00 86.38 315 ASN A C 1
ATOM 2607 O O . ASN A 1 315 ? -9.250 44.298 27.509 1.00 86.38 315 ASN A O 1
ATOM 2611 N N . TRP A 1 316 ? -9.250 45.050 25.394 1.00 88.00 316 TRP A N 1
ATOM 2612 C CA . TRP A 1 316 ? -7.955 44.472 25.034 1.00 88.00 316 TRP A CA 1
ATOM 2613 C C . TRP A 1 316 ? -6.776 45.046 25.825 1.00 88.00 316 TRP A C 1
ATOM 2615 O O . TRP A 1 316 ? -5.818 44.320 26.056 1.00 88.00 316 TRP A O 1
ATOM 2625 N N . LYS A 1 317 ? -6.853 46.293 26.310 1.00 89.62 317 LYS A N 1
ATOM 2626 C CA . LYS A 1 317 ? -5.757 46.926 27.063 1.00 89.62 317 LYS A CA 1
ATOM 2627 C C . LYS A 1 317 ? -5.568 46.289 28.441 1.00 89.62 317 LYS A C 1
ATOM 2629 O O . LYS A 1 317 ? -4.440 46.018 28.841 1.00 89.62 317 LYS A O 1
ATOM 2634 N N . ILE A 1 318 ? -6.669 46.022 29.148 1.00 91.50 318 ILE A N 1
ATOM 2635 C CA . ILE A 1 318 ? -6.640 45.321 30.443 1.00 91.50 318 ILE A CA 1
ATOM 2636 C C . ILE A 1 318 ? -6.170 43.881 30.228 1.00 91.50 318 ILE A C 1
ATOM 2638 O O . ILE A 1 318 ? -5.238 43.422 30.885 1.00 91.50 318 ILE A O 1
ATOM 2642 N N . ARG A 1 319 ? -6.749 43.211 29.225 1.00 90.81 319 ARG A N 1
ATOM 2643 C CA . ARG A 1 319 ? -6.403 41.834 28.874 1.00 90.81 319 ARG A CA 1
ATOM 2644 C C . ARG A 1 319 ? -4.928 41.674 28.499 1.00 90.81 319 ARG A C 1
ATOM 2646 O O . ARG A 1 319 ? -4.342 40.661 28.848 1.00 90.81 319 ARG A O 1
ATOM 2653 N N . ASP A 1 320 ? -4.322 42.639 27.812 1.00 94.44 320 ASP A N 1
ATOM 2654 C CA . ASP A 1 320 ? -2.894 42.598 27.472 1.00 94.44 320 ASP A CA 1
ATOM 2655 C C . ASP A 1 320 ? -2.005 42.615 28.722 1.00 94.44 320 ASP A C 1
ATOM 2657 O O . ASP A 1 320 ? -1.111 41.784 28.838 1.00 94.44 320 ASP A O 1
ATOM 2661 N N . ASN A 1 321 ? -2.306 43.461 29.714 1.00 94.12 321 ASN A N 1
ATOM 2662 C CA . ASN A 1 321 ? -1.562 43.466 30.981 1.00 94.12 321 ASN A CA 1
ATOM 2663 C C . ASN A 1 321 ? -1.737 42.150 31.765 1.00 94.12 321 ASN A C 1
ATOM 2665 O O . ASN A 1 321 ? -0.770 41.616 32.305 1.00 94.12 321 ASN A O 1
ATOM 2669 N N . GLU A 1 322 ? -2.958 41.607 31.821 1.00 94.62 322 GLU A N 1
ATOM 2670 C CA . GLU A 1 322 ? -3.225 40.325 32.488 1.00 94.62 322 GLU A CA 1
ATOM 2671 C C . GLU A 1 322 ? -2.481 39.167 31.818 1.00 94.62 322 GLU A C 1
ATOM 2673 O O . GLU A 1 322 ? -1.910 38.308 32.491 1.00 94.62 322 GLU A O 1
ATOM 2678 N N . ILE A 1 323 ? -2.500 39.124 30.483 1.00 95.50 323 ILE A N 1
ATOM 2679 C CA . ILE A 1 323 ? -1.829 38.070 29.726 1.00 95.50 323 ILE A CA 1
ATOM 2680 C C . ILE A 1 323 ? -0.316 38.198 29.859 1.00 95.50 323 ILE A C 1
ATOM 2682 O O . ILE A 1 323 ? 0.321 37.168 30.060 1.00 95.50 323 ILE A O 1
ATOM 2686 N N . LEU A 1 324 ? 0.244 39.409 29.821 1.00 96.06 324 LEU A N 1
ATOM 2687 C CA . LEU A 1 324 ? 1.674 39.641 30.018 1.00 96.06 324 LEU A CA 1
ATOM 2688 C C . LEU A 1 324 ? 2.169 39.029 31.338 1.00 96.06 324 LEU A C 1
ATOM 2690 O O . LEU A 1 324 ? 3.075 38.202 31.311 1.00 96.06 324 LEU A O 1
ATOM 2694 N N . ASN A 1 325 ? 1.509 39.326 32.463 1.00 94.88 325 ASN A N 1
ATOM 2695 C CA . ASN A 1 325 ? 1.887 38.796 33.783 1.00 94.88 325 ASN A CA 1
ATOM 2696 C C . ASN A 1 325 ? 1.854 37.252 33.821 1.00 94.88 325 ASN A C 1
ATOM 2698 O O . ASN A 1 325 ? 2.744 36.588 34.353 1.00 94.88 325 ASN A O 1
ATOM 2702 N N . VAL A 1 326 ? 0.832 36.645 33.210 1.00 96.25 326 VAL A N 1
ATOM 2703 C CA . VAL A 1 326 ? 0.720 35.178 33.152 1.00 96.25 326 VAL A CA 1
ATOM 2704 C C . VAL A 1 326 ? 1.767 34.571 32.205 1.00 96.25 326 VAL A C 1
ATOM 2706 O O . VAL A 1 326 ? 2.277 33.482 32.472 1.00 96.25 326 VAL A O 1
ATOM 2709 N N . VAL A 1 327 ? 2.114 35.263 31.117 1.00 96.50 327 VAL A N 1
ATOM 2710 C CA . VAL A 1 327 ? 3.149 34.844 30.164 1.00 96.50 327 VAL A CA 1
ATOM 2711 C C . VAL A 1 327 ? 4.542 34.905 30.790 1.00 96.50 327 VAL A C 1
ATOM 2713 O O . VAL A 1 327 ? 5.284 33.938 30.648 1.00 96.50 327 VAL A O 1
ATOM 2716 N N . GLU A 1 328 ? 4.881 35.963 31.526 1.00 95.94 328 GLU A N 1
ATOM 2717 C CA . GLU A 1 328 ? 6.158 36.085 32.248 1.00 95.94 328 GLU A CA 1
ATOM 2718 C C . GLU A 1 328 ? 6.357 34.926 33.233 1.00 95.94 328 GLU A C 1
ATOM 2720 O O . GLU A 1 328 ? 7.377 34.233 33.208 1.00 95.94 328 GLU A O 1
ATOM 2725 N N . LYS A 1 329 ? 5.327 34.628 34.037 1.00 95.69 329 LYS A N 1
ATOM 2726 C CA . LYS A 1 329 ? 5.337 33.481 34.958 1.00 95.69 329 LYS A CA 1
ATOM 2727 C C . LYS A 1 329 ? 5.524 32.154 34.223 1.00 95.69 329 LYS A C 1
ATOM 2729 O O . LYS A 1 329 ? 6.291 31.305 34.674 1.00 95.69 329 LYS A O 1
ATOM 2734 N N . ALA A 1 330 ? 4.854 31.977 33.085 1.00 95.00 330 ALA A N 1
ATOM 2735 C CA . ALA A 1 330 ? 4.979 30.767 32.281 1.00 95.00 330 ALA A CA 1
ATOM 2736 C C . ALA A 1 330 ? 6.374 30.607 31.665 1.00 95.00 330 ALA A C 1
ATOM 2738 O O . ALA A 1 330 ? 6.890 29.494 31.621 1.00 95.00 330 ALA A O 1
ATOM 2739 N N . VAL A 1 331 ? 7.000 31.693 31.205 1.00 95.00 331 VAL A N 1
ATOM 2740 C CA . VAL A 1 331 ? 8.366 31.658 30.662 1.00 95.00 331 VAL A CA 1
ATOM 2741 C C . VAL A 1 331 ? 9.363 31.281 31.754 1.00 95.00 331 VAL A C 1
ATOM 2743 O O . VAL A 1 331 ? 10.132 30.342 31.553 1.00 95.00 331 VAL A O 1
ATOM 2746 N N . ASN A 1 332 ? 9.284 31.909 32.930 1.00 93.81 332 ASN A N 1
ATOM 2747 C CA . ASN A 1 332 ? 10.140 31.570 34.071 1.00 93.81 332 ASN A CA 1
ATOM 2748 C C . ASN A 1 332 ? 9.987 30.099 34.482 1.00 93.81 332 ASN A C 1
ATOM 2750 O O . ASN A 1 332 ? 10.980 29.395 34.654 1.00 93.81 332 ASN A O 1
ATOM 2754 N N . PHE A 1 333 ? 8.750 29.601 34.544 1.00 93.38 333 PHE A N 1
ATOM 2755 C CA . PHE A 1 333 ? 8.484 28.192 34.829 1.00 93.38 333 PHE A CA 1
ATOM 2756 C C . PHE A 1 333 ? 9.040 27.247 33.752 1.00 93.38 333 PHE A C 1
ATOM 2758 O O . PHE A 1 333 ? 9.585 26.192 34.062 1.00 93.38 333 PHE A O 1
ATOM 2765 N N . LEU A 1 334 ? 8.927 27.596 32.467 1.00 92.38 334 LEU A N 1
ATOM 2766 C CA . LEU A 1 334 ? 9.479 26.780 31.381 1.00 92.38 334 LEU A CA 1
ATOM 2767 C C . LEU A 1 334 ? 11.014 26.753 31.384 1.00 92.38 334 LEU A C 1
ATOM 2769 O O . LEU A 1 334 ? 11.594 25.748 30.966 1.00 92.38 334 LEU A O 1
ATOM 2773 N N . LEU A 1 335 ? 11.658 27.826 31.849 1.00 89.56 335 LEU A N 1
ATOM 2774 C CA . LEU A 1 335 ? 13.108 27.900 32.019 1.00 89.56 335 LEU A CA 1
ATOM 2775 C C . LEU A 1 335 ? 13.600 27.092 33.229 1.00 89.56 335 LEU A C 1
ATOM 2777 O O . LEU A 1 335 ? 14.700 26.553 33.165 1.00 89.56 335 LEU A O 1
ATOM 2781 N N . SER A 1 336 ? 12.788 26.949 34.282 1.00 87.94 336 SER A N 1
ATOM 2782 C CA . SER A 1 336 ? 13.150 26.204 35.498 1.00 87.94 336 SER A CA 1
ATOM 2783 C C . SER A 1 336 ? 12.889 24.693 35.428 1.00 87.94 336 SER A C 1
ATOM 2785 O O . SER A 1 336 ? 13.235 23.972 36.361 1.00 87.94 336 SER A O 1
ATOM 2787 N N . LYS A 1 337 ? 12.248 24.184 34.367 1.00 86.25 337 LYS A N 1
ATOM 2788 C CA . LYS A 1 337 ? 11.964 22.744 34.220 1.00 86.25 337 LYS A CA 1
ATOM 2789 C C . LYS A 1 337 ? 13.245 21.937 34.004 1.00 86.25 337 LYS A C 1
ATOM 2791 O O . LYS A 1 337 ? 14.017 22.245 33.100 1.00 86.25 337 LYS A O 1
ATOM 2796 N N . GLU A 1 338 ? 13.364 20.810 34.712 1.00 79.12 338 GLU A N 1
ATOM 2797 C CA . GLU A 1 338 ? 14.408 19.797 34.468 1.00 79.12 338 GLU A CA 1
ATOM 2798 C C . GLU A 1 338 ? 14.396 19.318 33.011 1.00 79.12 338 GLU A C 1
ATOM 2800 O O . GLU A 1 338 ? 15.421 19.253 32.334 1.00 79.12 338 GLU A O 1
ATOM 2805 N N . LYS A 1 339 ? 13.197 19.033 32.484 1.00 84.88 339 LYS A N 1
ATOM 2806 C CA . LYS A 1 339 ? 13.021 18.697 31.074 1.00 84.88 339 LYS A CA 1
ATOM 2807 C C . LYS A 1 339 ? 12.933 19.963 30.228 1.00 84.88 339 LYS A C 1
ATOM 2809 O O . LYS A 1 339 ? 11.866 20.574 30.094 1.00 84.88 339 LYS A O 1
ATOM 2814 N N . LEU A 1 340 ? 14.046 20.288 29.578 1.00 88.69 340 LEU A N 1
ATOM 2815 C CA . LEU A 1 340 ? 14.165 21.436 28.684 1.00 88.69 340 LEU A CA 1
ATOM 2816 C C . LEU A 1 340 ? 13.075 21.439 27.603 1.00 88.69 340 LEU A C 1
ATOM 2818 O O . LEU A 1 340 ? 12.940 20.512 26.802 1.00 88.69 340 LEU A O 1
ATOM 2822 N N . THR A 1 341 ? 12.316 22.530 27.556 1.00 91.38 341 THR A N 1
ATOM 2823 C CA . THR A 1 341 ? 11.299 22.794 26.534 1.00 91.38 341 THR A CA 1
ATOM 2824 C C . THR A 1 341 ? 11.637 24.100 25.834 1.00 91.38 341 THR A C 1
ATOM 2826 O O . THR A 1 341 ? 11.937 25.082 26.508 1.00 91.38 341 THR A O 1
ATOM 2829 N N . ARG A 1 342 ? 11.571 24.131 24.496 1.00 93.81 342 ARG A N 1
ATOM 2830 C CA . ARG A 1 342 ? 11.801 25.362 23.729 1.00 93.81 342 ARG A CA 1
ATOM 2831 C C . ARG A 1 342 ? 10.782 26.430 24.107 1.00 93.81 342 ARG A C 1
ATOM 2833 O O . ARG A 1 342 ? 9.578 26.146 24.091 1.00 93.81 342 ARG A O 1
ATOM 2840 N N . ILE A 1 343 ? 11.234 27.650 24.357 1.00 95.56 343 ILE A N 1
ATOM 2841 C CA . ILE A 1 343 ? 10.375 28.815 24.544 1.00 95.56 343 ILE A CA 1
ATOM 2842 C C . ILE A 1 343 ? 9.847 29.242 23.173 1.00 95.56 343 ILE A C 1
ATOM 2844 O O . ILE A 1 343 ? 10.579 29.662 22.286 1.00 95.56 343 ILE A O 1
ATOM 2848 N N . SER A 1 344 ? 8.553 29.030 22.953 1.00 95.81 344 SER A N 1
ATOM 2849 C CA . SER A 1 344 ? 7.850 29.299 21.698 1.00 95.81 344 SER A CA 1
ATOM 2850 C C . SER A 1 344 ? 6.422 29.732 21.998 1.00 95.81 344 SER A C 1
ATOM 2852 O O . SER A 1 344 ? 5.868 29.332 23.022 1.00 95.81 344 SER A O 1
ATOM 2854 N N . ILE A 1 345 ? 5.779 30.461 21.082 1.00 94.81 345 ILE A N 1
ATOM 2855 C CA . ILE A 1 345 ? 4.370 30.881 21.227 1.00 94.81 345 ILE A CA 1
ATOM 2856 C C . ILE A 1 345 ? 3.473 29.688 21.607 1.00 94.81 345 ILE A C 1
ATOM 2858 O O . ILE A 1 345 ? 2.638 29.775 22.506 1.00 94.81 345 ILE A O 1
ATOM 2862 N N . ALA A 1 346 ? 3.701 28.530 20.982 1.00 94.75 346 ALA A N 1
ATOM 2863 C CA . ALA A 1 346 ? 2.933 27.317 21.232 1.00 94.75 346 ALA A CA 1
ATOM 2864 C C . ALA A 1 346 ? 3.245 26.627 22.576 1.00 94.75 346 ALA A C 1
ATOM 2866 O O . ALA A 1 346 ? 2.376 25.928 23.102 1.00 94.75 346 ALA A O 1
ATOM 2867 N N . SER A 1 347 ? 4.460 26.735 23.130 1.00 95.31 347 SER A N 1
ATOM 2868 C CA . SER A 1 347 ? 4.769 26.192 24.468 1.00 95.31 347 SER A CA 1
ATOM 2869 C C . SER A 1 347 ? 4.247 27.112 25.565 1.00 95.31 347 SER A C 1
ATOM 2871 O O . SER A 1 347 ? 3.539 26.625 26.442 1.00 95.31 347 SER A O 1
ATOM 2873 N N . ILE A 1 348 ? 4.465 28.423 25.440 1.00 95.88 348 ILE A N 1
ATOM 2874 C CA . ILE A 1 348 ? 3.907 29.442 26.340 1.00 95.88 348 ILE A CA 1
ATOM 2875 C C . ILE A 1 348 ? 2.376 29.336 26.359 1.00 95.88 348 ILE A C 1
ATOM 2877 O O . ILE A 1 348 ? 1.763 29.195 27.412 1.00 95.88 348 ILE A O 1
ATOM 2881 N N . GLY A 1 349 ? 1.743 29.303 25.183 1.00 95.62 349 GLY A N 1
ATOM 2882 C CA . GLY A 1 349 ? 0.289 29.217 25.052 1.00 95.62 349 GLY A CA 1
ATOM 2883 C C . GLY A 1 349 ? -0.326 27.946 25.645 1.00 95.62 349 GLY A C 1
ATOM 2884 O O . GLY A 1 349 ? -1.451 27.989 26.149 1.00 95.62 349 GLY A O 1
ATOM 2885 N N . ARG A 1 350 ? 0.394 26.815 25.598 1.00 95.56 350 ARG A N 1
ATOM 2886 C CA . ARG A 1 350 ? -0.027 25.570 26.260 1.00 95.56 350 ARG A CA 1
ATOM 2887 C C . ARG A 1 350 ? 0.067 25.681 27.775 1.00 95.56 350 ARG A C 1
ATOM 2889 O O . ARG A 1 350 ? -0.877 25.274 28.441 1.00 95.56 350 ARG A O 1
ATOM 2896 N N . GLU A 1 351 ? 1.155 26.255 28.281 1.00 94.44 351 GLU A N 1
ATOM 2897 C CA . GLU A 1 351 ? 1.384 26.444 29.716 1.00 94.44 351 GLU A CA 1
ATOM 2898 C C . GLU A 1 351 ? 0.270 27.297 30.344 1.00 94.44 351 GLU A C 1
ATOM 2900 O O . GLU A 1 351 ? -0.362 26.892 31.313 1.00 94.44 351 GLU A O 1
ATOM 2905 N N . ILE A 1 352 ? -0.101 28.406 29.699 1.00 94.75 352 ILE A N 1
ATOM 2906 C CA . ILE A 1 352 ? -1.149 29.307 30.209 1.00 94.75 352 ILE A CA 1
ATOM 2907 C C . ILE A 1 352 ? -2.581 28.879 29.834 1.00 94.75 352 ILE A C 1
ATOM 2909 O O . ILE A 1 352 ? -3.531 29.624 30.073 1.00 94.75 352 ILE A O 1
ATOM 2913 N N . LYS A 1 353 ? -2.751 27.723 29.173 1.00 95.00 353 LYS A N 1
ATOM 2914 C CA . LYS A 1 353 ? -4.029 27.218 28.619 1.00 95.00 353 LYS A CA 1
ATOM 2915 C C . LYS A 1 353 ? -4.762 28.212 27.696 1.00 95.00 353 LYS A C 1
ATOM 2917 O O . LYS A 1 353 ? -5.977 28.138 27.527 1.00 95.00 353 LYS A O 1
ATOM 2922 N N . LYS A 1 354 ? -4.030 29.124 27.046 1.00 94.31 354 LYS A N 1
ATOM 2923 C CA . LYS A 1 354 ? -4.560 30.155 26.127 1.00 94.31 354 LYS A CA 1
ATOM 2924 C C . LYS A 1 354 ? -3.860 30.132 24.761 1.00 94.31 354 LYS A C 1
ATOM 2926 O O . LYS A 1 354 ? -3.692 31.166 24.122 1.00 94.31 354 LYS A O 1
ATOM 2931 N N . LYS A 1 355 ? -3.489 28.942 24.274 1.00 93.56 355 LYS A N 1
ATOM 2932 C CA . LYS A 1 355 ? -2.788 28.742 22.990 1.00 93.56 355 LYS A CA 1
ATOM 2933 C C . LYS A 1 355 ? -3.454 29.467 21.815 1.00 93.56 355 LYS A C 1
ATOM 2935 O O . LYS A 1 355 ? -2.790 30.221 21.118 1.00 93.56 355 LYS A O 1
ATOM 2940 N N . ALA A 1 356 ? -4.766 29.304 21.642 1.00 92.12 356 ALA A N 1
ATOM 2941 C CA . ALA A 1 356 ? -5.494 29.940 20.543 1.00 92.12 356 ALA A CA 1
ATOM 2942 C C . ALA A 1 356 ? -5.471 31.478 20.612 1.00 92.12 356 ALA A C 1
ATOM 2944 O O . ALA A 1 356 ? -5.478 32.127 19.572 1.00 92.12 356 ALA A O 1
ATOM 2945 N N . LEU A 1 357 ? -5.422 32.058 21.819 1.00 92.00 357 LEU A N 1
ATOM 2946 C CA . LEU A 1 357 ? -5.317 33.506 22.000 1.00 92.00 357 LEU A CA 1
ATOM 2947 C C . LEU A 1 357 ? -3.962 34.013 21.495 1.00 92.00 357 LEU A C 1
ATOM 2949 O O . LEU A 1 357 ? -3.929 34.966 20.726 1.00 92.00 357 LEU A O 1
ATOM 2953 N N . LEU A 1 358 ? -2.866 33.350 21.879 1.00 92.94 358 LEU A N 1
ATOM 2954 C CA . LEU A 1 358 ? -1.522 33.754 21.456 1.00 92.94 358 LEU A CA 1
ATOM 2955 C C . LEU A 1 358 ? -1.234 33.437 19.983 1.00 92.94 358 LEU A C 1
ATOM 2957 O O . LEU A 1 358 ? -0.453 34.137 19.360 1.00 92.94 358 LEU A O 1
ATOM 2961 N N . GLU A 1 359 ? -1.843 32.401 19.403 1.00 91.50 359 GLU A N 1
ATOM 2962 C CA . GLU A 1 359 ? -1.637 32.077 17.983 1.00 91.50 359 GLU A CA 1
ATOM 2963 C C . GLU A 1 359 ? -2.467 32.957 17.042 1.00 91.50 359 GLU A C 1
ATOM 2965 O O . GLU A 1 359 ? -2.022 33.238 15.934 1.00 91.50 359 GLU A O 1
ATOM 2970 N N . LYS A 1 360 ? -3.674 33.377 17.452 1.00 92.00 360 LYS A N 1
ATOM 2971 C CA . LYS A 1 360 ? -4.628 34.062 16.558 1.00 92.00 360 LYS A CA 1
ATOM 2972 C C . LYS A 1 360 ? -4.857 35.540 16.856 1.00 92.00 360 LYS A C 1
ATOM 2974 O O . LYS A 1 360 ? -5.426 36.222 16.011 1.00 92.00 360 LYS A O 1
ATOM 2979 N N . HIS A 1 361 ? -4.516 36.006 18.056 1.00 91.25 361 HIS A N 1
ATOM 2980 C CA . HIS A 1 361 ? -4.878 37.346 18.535 1.00 91.25 361 HIS A CA 1
ATOM 2981 C C . HIS A 1 361 ? -3.711 38.089 19.199 1.00 91.25 361 HIS A C 1
ATOM 2983 O O . HIS A 1 361 ? -3.931 38.993 20.005 1.00 91.25 361 HIS A O 1
ATOM 2989 N N . LEU A 1 362 ? -2.466 37.706 18.896 1.00 92.25 362 LEU A N 1
ATOM 2990 C CA . LEU A 1 362 ? -1.275 38.369 19.436 1.00 92.25 362 LEU A CA 1
ATOM 2991 C C . LEU A 1 362 ? -1.107 39.801 18.907 1.00 92.25 362 LEU A C 1
ATOM 2993 O O . LEU A 1 362 ? -0.531 40.646 19.583 1.00 92.25 362 LEU A O 1
ATOM 2997 N N . ASP A 1 363 ? -1.662 40.086 17.729 1.00 92.50 363 ASP A N 1
ATOM 2998 C CA . ASP A 1 363 ? -1.797 41.426 17.150 1.00 92.50 363 ASP A CA 1
ATOM 2999 C C . ASP A 1 363 ? -2.549 42.397 18.073 1.00 92.50 363 ASP A C 1
ATOM 3001 O O . ASP A 1 363 ? -2.268 43.592 18.070 1.00 92.50 363 ASP A O 1
ATOM 3005 N N . LYS A 1 364 ? -3.454 41.882 18.916 1.00 91.44 364 LYS A N 1
ATOM 3006 C CA . LYS A 1 364 ? -4.259 42.673 19.860 1.00 91.44 364 LYS A CA 1
ATOM 3007 C C . LYS A 1 364 ? -3.637 42.801 21.251 1.00 91.44 364 LYS A C 1
ATOM 3009 O O . LYS A 1 364 ? -4.262 43.381 22.137 1.00 91.44 364 LYS A O 1
ATOM 3014 N N . LEU A 1 365 ? -2.449 42.231 21.455 1.00 95.06 365 LEU A N 1
ATOM 3015 C CA . LEU A 1 365 ? -1.740 42.173 22.734 1.00 95.06 365 LEU A CA 1
ATOM 3016 C C . LEU A 1 365 ? -0.318 42.747 22.566 1.00 95.06 365 LEU A C 1
ATOM 3018 O O . LEU A 1 365 ? 0.655 41.991 22.616 1.00 95.06 365 LEU A O 1
ATOM 3022 N N . PRO A 1 366 ? -0.167 44.055 22.275 1.00 95.44 366 PRO A N 1
ATOM 3023 C CA . PRO A 1 366 ? 1.119 44.647 21.906 1.00 95.44 366 PRO A CA 1
ATOM 3024 C C . PRO A 1 366 ? 2.207 44.492 22.977 1.00 95.44 366 PRO A C 1
ATOM 3026 O O . PRO A 1 366 ? 3.348 44.191 22.623 1.00 95.44 366 PRO A O 1
ATOM 3029 N N . LYS A 1 367 ? 1.884 44.631 24.271 1.00 96.12 367 LYS A N 1
ATOM 3030 C CA . LYS A 1 367 ? 2.865 44.457 25.354 1.00 96.12 367 LYS A CA 1
ATOM 3031 C C . LYS A 1 367 ? 3.288 43.000 25.488 1.00 96.12 367 LYS A C 1
ATOM 3033 O O . LYS A 1 367 ? 4.481 42.704 25.525 1.00 96.12 367 LYS A O 1
ATOM 3038 N N . THR A 1 368 ? 2.319 42.083 25.478 1.00 95.75 368 THR A N 1
ATOM 3039 C CA . THR A 1 368 ? 2.591 40.640 25.480 1.00 95.75 368 THR A CA 1
ATOM 3040 C C . THR A 1 368 ? 3.446 40.244 24.273 1.00 95.75 368 THR A C 1
ATOM 3042 O O . THR A 1 368 ? 4.389 39.467 24.403 1.00 95.75 368 THR A O 1
ATOM 3045 N N . ARG A 1 369 ? 3.146 40.786 23.087 1.00 96.12 369 ARG A N 1
ATOM 3046 C CA . ARG A 1 369 ? 3.890 40.520 21.851 1.00 96.12 369 ARG A CA 1
ATOM 3047 C C . ARG A 1 369 ? 5.336 40.997 21.943 1.00 96.12 369 ARG A C 1
ATOM 3049 O O . ARG A 1 369 ? 6.226 40.261 21.516 1.00 96.12 369 ARG A O 1
ATOM 3056 N N . ALA A 1 370 ? 5.563 42.195 22.481 1.00 96.25 370 ALA A N 1
ATOM 3057 C CA . ALA A 1 370 ? 6.902 42.746 22.667 1.00 96.25 370 ALA A CA 1
ATOM 3058 C C . ALA A 1 370 ? 7.744 41.837 23.573 1.00 96.25 370 ALA A C 1
ATOM 3060 O O . ALA A 1 370 ? 8.826 41.417 23.169 1.00 96.25 370 ALA A O 1
ATOM 3061 N N . TYR A 1 371 ? 7.198 41.427 24.723 1.00 97.00 371 TYR A N 1
ATOM 3062 C CA . TYR A 1 371 ? 7.874 40.506 25.639 1.00 97.00 371 TYR A CA 1
ATOM 3063 C C . TYR A 1 371 ? 8.146 39.134 25.002 1.00 97.00 371 TYR A C 1
ATOM 3065 O O . TYR A 1 371 ? 9.277 38.657 25.015 1.00 97.00 371 TYR A O 1
ATOM 3073 N N . ILE A 1 372 ? 7.141 38.512 24.366 1.00 95.25 372 ILE A N 1
ATOM 3074 C CA . ILE A 1 372 ? 7.310 37.206 23.702 1.00 95.25 372 ILE A CA 1
ATOM 3075 C C . ILE A 1 372 ? 8.415 37.260 22.643 1.00 95.25 372 ILE A C 1
ATOM 3077 O O . ILE A 1 372 ? 9.177 36.307 22.518 1.00 95.25 372 ILE A O 1
ATOM 3081 N N . SER A 1 373 ? 8.520 38.360 21.894 1.00 93.94 373 SER A N 1
ATOM 3082 C CA . SER A 1 373 ? 9.532 38.511 20.841 1.00 93.94 373 SER A CA 1
ATOM 3083 C C . SER A 1 373 ? 10.960 38.581 21.394 1.00 93.94 373 SER A C 1
ATOM 3085 O O . SER A 1 373 ? 11.887 38.216 20.682 1.00 93.94 373 SER A O 1
ATOM 3087 N N . GLN A 1 374 ? 11.136 39.001 22.651 1.00 94.06 374 GLN A N 1
ATOM 3088 C CA . GLN A 1 374 ? 12.439 39.053 23.325 1.00 94.06 374 GLN A CA 1
ATOM 3089 C C . GLN A 1 374 ? 12.869 37.696 23.896 1.00 94.06 374 GLN A C 1
ATOM 3091 O O . GLN A 1 374 ? 14.060 37.426 23.998 1.00 94.06 374 GLN A O 1
ATOM 3096 N N . VAL A 1 375 ? 11.913 36.846 24.282 1.00 94.19 375 VAL A N 1
ATOM 3097 C CA . VAL A 1 375 ? 12.192 35.581 24.992 1.00 94.19 375 VAL A CA 1
ATOM 3098 C C . VAL A 1 375 ? 12.044 34.332 24.123 1.00 94.19 375 VAL A C 1
ATOM 3100 O O . VAL A 1 375 ? 12.324 33.223 24.579 1.00 94.19 375 VAL A O 1
ATOM 3103 N N . ILE A 1 376 ? 11.544 34.468 22.893 1.00 94.62 376 ILE A N 1
ATOM 3104 C CA . ILE A 1 376 ? 11.333 33.330 22.001 1.00 94.62 376 ILE A CA 1
ATOM 3105 C C . ILE A 1 376 ? 12.664 32.762 21.509 1.00 94.62 376 ILE A C 1
ATOM 3107 O O . ILE A 1 376 ? 13.546 33.490 21.072 1.00 94.62 376 ILE A O 1
ATOM 3111 N N . GLU A 1 377 ? 12.788 31.439 21.527 1.00 93.38 377 GLU A N 1
ATOM 3112 C CA . GLU A 1 377 ? 13.980 30.760 21.033 1.00 93.38 377 GLU A CA 1
ATOM 3113 C C . GLU A 1 377 ? 13.779 30.306 19.589 1.00 93.38 377 GLU A C 1
ATOM 3115 O O . GLU A 1 377 ? 12.794 29.624 19.252 1.00 93.38 377 GLU A O 1
ATOM 3120 N N . SER A 1 378 ? 14.766 30.591 18.740 1.00 91.06 378 SER A N 1
ATOM 3121 C CA . SER A 1 378 ? 14.889 29.889 17.469 1.00 91.06 378 SER A CA 1
ATOM 3122 C C . SER A 1 378 ? 15.222 28.406 17.702 1.00 91.06 378 SER A C 1
ATOM 3124 O O . SER A 1 378 ? 15.452 27.934 18.821 1.00 91.06 378 SER A O 1
ATOM 3126 N N . ILE A 1 379 ? 15.230 27.611 16.627 1.00 88.69 379 ILE A N 1
ATOM 3127 C CA . ILE A 1 379 ? 15.727 26.227 16.716 1.00 88.69 379 ILE A CA 1
ATOM 3128 C C . ILE A 1 379 ? 17.189 26.223 17.184 1.00 88.69 379 ILE A C 1
ATOM 3130 O O . ILE A 1 379 ? 17.543 25.381 18.003 1.00 88.69 379 ILE A O 1
ATOM 3134 N N . HIS A 1 380 ? 17.993 27.168 16.694 1.00 87.38 380 HIS A N 1
ATOM 3135 C CA . HIS A 1 380 ? 19.415 27.283 16.995 1.00 87.38 380 HIS A CA 1
ATOM 3136 C C . HIS A 1 380 ? 19.661 27.679 18.461 1.00 87.38 380 HIS A C 1
ATOM 3138 O O . HIS A 1 380 ? 20.389 26.984 19.165 1.00 87.38 380 HIS A O 1
ATOM 3144 N N . ASP A 1 381 ? 18.961 28.695 18.974 1.00 89.69 381 ASP A N 1
ATOM 3145 C CA . ASP A 1 381 ? 19.124 29.149 20.370 1.00 89.69 381 ASP A CA 1
ATOM 3146 C C . ASP A 1 381 ? 18.763 28.044 21.366 1.00 89.69 381 ASP A C 1
ATOM 3148 O O . ASP A 1 381 ? 19.455 27.812 22.360 1.00 89.69 381 ASP A O 1
ATOM 3152 N N . PHE A 1 382 ? 17.719 27.274 21.049 1.00 92.00 382 PHE A N 1
ATOM 3153 C CA . PHE A 1 382 ? 17.335 26.129 21.863 1.00 92.00 382 PHE A CA 1
ATOM 3154 C C . PHE A 1 382 ? 18.368 24.994 21.821 1.00 92.00 382 PHE A C 1
ATOM 3156 O O . PHE A 1 382 ? 18.573 24.312 22.827 1.00 92.00 382 PHE A O 1
ATOM 3163 N N . GLN A 1 383 ? 19.029 24.774 20.678 1.00 89.56 383 GLN A N 1
ATOM 3164 C CA . GLN A 1 383 ? 20.139 23.822 20.576 1.00 89.56 383 GLN A CA 1
ATOM 3165 C C . GLN A 1 383 ? 21.318 24.269 21.450 1.00 89.56 383 GLN A C 1
ATOM 3167 O O . GLN A 1 383 ? 21.808 23.454 22.235 1.00 89.56 383 GLN A O 1
ATOM 3172 N N . ILE A 1 384 ? 21.685 25.558 21.411 1.00 87.62 384 ILE A N 1
ATOM 3173 C CA . ILE A 1 384 ? 22.709 26.146 22.290 1.00 87.62 384 ILE A CA 1
ATOM 3174 C C . ILE A 1 384 ? 22.353 25.929 23.764 1.00 87.62 384 ILE A C 1
ATOM 3176 O O . ILE A 1 384 ? 23.184 25.443 24.531 1.00 87.62 384 ILE A O 1
ATOM 3180 N N . ARG A 1 385 ? 21.117 26.233 24.184 1.00 90.25 385 ARG A N 1
ATOM 3181 C CA . ARG A 1 385 ? 20.711 26.070 25.589 1.00 90.25 385 ARG A CA 1
ATOM 3182 C C . ARG A 1 385 ? 20.782 24.615 26.054 1.00 90.25 385 ARG A C 1
ATOM 3184 O O . ARG A 1 385 ? 21.278 24.351 27.147 1.00 90.25 385 ARG A O 1
ATOM 3191 N N . ARG A 1 386 ? 20.331 23.663 25.229 1.00 90.94 386 ARG A N 1
ATOM 3192 C CA . ARG A 1 386 ? 20.421 22.221 25.541 1.00 90.94 386 ARG A CA 1
ATOM 3193 C C . ARG A 1 386 ? 21.857 21.737 25.647 1.00 90.94 386 ARG A C 1
ATOM 3195 O O . ARG A 1 386 ? 22.151 20.892 26.485 1.00 90.94 386 ARG A O 1
ATOM 3202 N N . PHE A 1 387 ? 22.733 22.274 24.811 1.00 88.50 387 PHE A N 1
ATOM 3203 C CA . PHE A 1 387 ? 24.147 21.946 24.838 1.00 88.50 387 PHE A CA 1
ATOM 3204 C C . PHE A 1 387 ? 24.840 22.493 26.090 1.00 88.50 387 PHE A C 1
ATOM 3206 O O . PHE A 1 387 ? 25.470 21.726 26.812 1.00 88.50 387 PHE A O 1
ATOM 3213 N N . LYS A 1 388 ? 24.633 23.779 26.416 1.00 88.62 388 LYS A N 1
ATOM 3214 C CA . LYS A 1 388 ? 25.137 24.392 27.659 1.00 88.62 388 LYS A CA 1
ATOM 3215 C C . LYS A 1 388 ? 24.665 23.630 28.899 1.00 88.62 388 LYS A C 1
ATOM 3217 O O . LYS A 1 388 ? 25.469 23.340 29.781 1.00 88.62 388 LYS A O 1
ATOM 3222 N N . TRP A 1 389 ? 23.386 23.255 28.938 1.00 91.12 389 TRP A N 1
ATOM 3223 C CA . TRP A 1 389 ? 22.834 22.423 30.008 1.00 91.12 389 TRP A CA 1
ATOM 3224 C C . TRP A 1 389 ? 23.525 21.055 30.090 1.00 91.12 389 TRP A C 1
ATOM 3226 O O . TRP A 1 389 ? 23.931 20.645 31.172 1.00 91.12 389 TRP A O 1
ATOM 3236 N N . ALA A 1 390 ? 23.732 20.372 28.960 1.00 89.62 390 ALA A N 1
ATOM 3237 C CA . ALA A 1 390 ? 24.390 19.067 28.945 1.00 89.62 390 ALA A CA 1
ATOM 3238 C C . ALA A 1 390 ? 25.846 19.130 29.436 1.00 89.62 390 ALA A C 1
ATOM 3240 O O . ALA A 1 390 ? 26.265 18.233 30.162 1.00 89.62 390 ALA A O 1
ATOM 3241 N N . ILE A 1 391 ? 26.594 20.191 29.104 1.00 88.38 391 ILE A N 1
ATOM 3242 C CA . ILE A 1 391 ? 27.952 20.416 29.629 1.00 88.38 391 ILE A CA 1
ATOM 3243 C C . ILE A 1 391 ? 27.923 20.595 31.147 1.00 88.38 391 ILE A C 1
ATOM 3245 O O . ILE A 1 391 ? 28.685 19.937 31.855 1.00 88.38 391 ILE A O 1
ATOM 3249 N N . GLN A 1 392 ? 27.047 21.467 31.656 1.00 88.75 392 GLN A N 1
ATOM 3250 C CA . GLN A 1 392 ? 26.915 21.694 33.098 1.00 88.75 392 GLN A CA 1
ATOM 3251 C C . GLN A 1 392 ? 26.570 20.398 33.835 1.00 88.75 392 GLN A C 1
ATOM 3253 O O . GLN A 1 392 ? 27.123 20.126 34.896 1.00 88.75 392 GLN A O 1
ATOM 3258 N N . GLU A 1 393 ? 25.708 19.575 33.248 1.00 89.62 393 GLU A N 1
ATOM 3259 C CA . GLU A 1 393 ? 25.291 18.311 33.838 1.00 89.62 393 GLU A CA 1
ATOM 3260 C C . GLU A 1 393 ? 26.399 17.248 33.817 1.00 89.62 393 GLU A C 1
ATOM 3262 O O . GLU A 1 393 ? 26.558 16.508 34.788 1.00 89.62 393 GLU A O 1
ATOM 3267 N N . CYS A 1 394 ? 27.205 17.182 32.751 1.00 87.56 394 CYS A N 1
ATOM 3268 C CA . CYS A 1 394 ? 28.411 16.349 32.725 1.00 87.56 394 CYS A CA 1
ATOM 3269 C C . CYS A 1 394 ? 29.412 16.787 33.806 1.00 87.56 394 CYS A C 1
ATOM 3271 O O . CYS A 1 394 ? 29.884 15.941 34.561 1.00 87.56 394 CYS A O 1
ATOM 3273 N N . ARG A 1 395 ? 29.656 18.102 33.949 1.00 87.31 395 ARG A N 1
ATOM 3274 C CA . ARG A 1 395 ? 30.540 18.655 34.993 1.00 87.31 395 ARG A CA 1
ATOM 3275 C C . ARG A 1 395 ? 30.050 18.310 36.401 1.00 87.31 395 ARG A C 1
ATOM 3277 O O . ARG A 1 395 ? 30.841 17.856 37.217 1.00 87.31 395 ARG A O 1
ATOM 3284 N N . LYS A 1 396 ? 28.749 18.464 36.676 1.00 88.06 396 LYS A N 1
ATOM 3285 C CA . LYS A 1 396 ? 28.142 18.082 37.967 1.00 88.06 396 LYS A CA 1
ATOM 3286 C C . LYS A 1 396 ? 28.264 16.589 38.268 1.00 88.06 396 LYS A C 1
ATOM 3288 O O . LYS A 1 396 ? 28.410 16.215 39.422 1.00 88.06 396 LYS A O 1
ATOM 3293 N N . SER A 1 397 ? 28.195 15.752 37.236 1.00 85.94 397 SER A N 1
ATOM 3294 C CA . SER A 1 397 ? 28.267 14.293 37.367 1.00 85.94 397 SER A CA 1
ATOM 3295 C C . SER A 1 397 ? 29.708 13.757 37.437 1.00 85.94 397 SER A C 1
ATOM 3297 O O . SER A 1 397 ? 29.884 12.544 37.496 1.00 85.94 397 SER A O 1
ATOM 3299 N N . GLY A 1 398 ? 30.734 14.621 37.378 1.00 83.06 398 GLY A N 1
ATOM 3300 C CA . GLY A 1 398 ? 32.144 14.206 37.321 1.00 83.06 398 GLY A CA 1
ATOM 3301 C C . GLY A 1 398 ? 32.524 13.480 36.025 1.00 83.06 398 GLY A C 1
ATOM 3302 O O . GLY A 1 398 ? 33.501 12.739 35.989 1.00 83.06 398 GLY A O 1
ATOM 3303 N N . GLU A 1 399 ? 31.732 13.640 34.965 1.00 83.81 399 GLU A N 1
ATOM 3304 C CA . GLU A 1 399 ? 31.937 12.948 33.697 1.00 83.81 399 GLU A CA 1
ATOM 3305 C C . GLU A 1 399 ? 32.891 13.721 32.780 1.00 83.81 399 GLU A C 1
ATOM 3307 O O . GLU A 1 399 ? 32.765 14.936 32.626 1.00 83.81 399 GLU A O 1
ATOM 3312 N N . GLU A 1 400 ? 33.774 13.000 32.084 1.00 82.38 400 GLU A N 1
ATOM 3313 C CA . GLU A 1 400 ? 34.621 13.584 31.042 1.00 82.38 400 GLU A CA 1
ATOM 3314 C C . GLU A 1 400 ? 33.778 14.189 29.904 1.00 82.38 400 GLU A C 1
ATOM 3316 O O . GLU A 1 400 ? 32.790 13.600 29.432 1.00 82.38 400 GLU A O 1
ATOM 3321 N N . LEU A 1 401 ? 34.165 15.389 29.465 1.00 84.50 401 LEU A N 1
ATOM 3322 C CA . LEU A 1 401 ? 33.504 16.114 28.387 1.00 84.50 401 LEU A CA 1
ATOM 3323 C C . LEU A 1 401 ? 33.941 15.530 27.043 1.00 84.50 401 LEU A C 1
ATOM 3325 O O . LEU A 1 401 ? 34.911 15.961 26.443 1.00 84.50 401 LEU A O 1
ATOM 3329 N N . ILE A 1 402 ? 33.194 14.535 26.561 1.00 84.00 402 ILE A N 1
ATOM 3330 C CA . ILE A 1 402 ? 33.392 13.955 25.228 1.00 84.00 402 ILE A CA 1
ATOM 3331 C C . ILE A 1 402 ? 32.226 14.359 24.324 1.00 84.00 402 ILE A C 1
ATOM 3333 O O . ILE A 1 402 ? 31.055 14.181 24.678 1.00 84.00 402 ILE A O 1
ATOM 3337 N N . GLY A 1 403 ? 32.532 14.836 23.115 1.00 81.06 403 GLY A N 1
ATOM 3338 C CA . GLY A 1 403 ? 31.554 15.396 22.179 1.00 81.06 403 GLY A CA 1
ATOM 3339 C C . GLY A 1 403 ? 30.290 14.553 21.970 1.00 81.06 403 GLY A C 1
ATOM 3340 O O . GLY A 1 403 ? 29.165 15.040 22.114 1.00 81.06 403 GLY A O 1
ATOM 3341 N N . TRP A 1 404 ? 30.434 13.259 21.672 1.00 83.62 404 TRP A N 1
ATOM 3342 C CA . TRP A 1 404 ? 29.271 12.391 21.446 1.00 83.62 404 TRP A CA 1
ATOM 3343 C C . TRP A 1 404 ? 28.410 12.210 22.708 1.00 83.62 404 TRP A C 1
ATOM 3345 O O . TRP A 1 404 ? 27.188 12.062 22.602 1.00 83.62 404 TRP A O 1
ATOM 3355 N N . LYS A 1 405 ? 29.023 12.243 23.899 1.00 84.12 405 LYS A N 1
ATOM 3356 C CA . LYS A 1 405 ? 28.347 12.084 25.192 1.00 84.12 405 LYS A CA 1
ATOM 3357 C C . LYS A 1 405 ? 27.513 13.322 25.512 1.00 84.12 405 LYS A C 1
ATOM 3359 O O . LYS A 1 405 ? 26.335 13.190 25.850 1.00 84.12 405 LYS A O 1
ATOM 3364 N N . VAL A 1 406 ? 28.076 14.510 25.282 1.00 87.38 406 VAL A N 1
ATOM 3365 C CA . VAL A 1 406 ? 27.363 15.788 25.421 1.00 87.38 406 VAL A CA 1
ATOM 3366 C C . VAL A 1 406 ? 26.204 15.875 24.426 1.00 87.38 406 VAL A C 1
ATOM 3368 O O . VAL A 1 406 ? 25.090 16.201 24.830 1.00 87.38 406 VAL A O 1
ATOM 3371 N N . LEU A 1 407 ? 26.399 15.498 23.155 1.00 87.44 407 LEU A N 1
ATOM 3372 C CA . LEU A 1 407 ? 25.308 15.464 22.166 1.00 87.44 407 LEU A CA 1
ATOM 3373 C C . LEU A 1 407 ? 24.183 14.509 22.573 1.00 87.44 407 LEU A C 1
ATOM 3375 O O . LEU A 1 407 ? 23.007 14.859 22.451 1.00 87.44 407 LEU A O 1
ATOM 3379 N N . ARG A 1 408 ? 24.527 13.320 23.084 1.00 86.94 408 ARG A N 1
ATOM 3380 C CA . ARG A 1 408 ? 23.543 12.336 23.551 1.00 86.94 408 ARG A CA 1
ATOM 3381 C C . ARG A 1 408 ? 22.743 12.875 24.737 1.00 86.94 408 ARG A C 1
ATOM 3383 O O . ARG A 1 408 ? 21.517 12.810 24.693 1.00 86.94 408 ARG A O 1
ATOM 3390 N N . LYS A 1 409 ? 23.407 13.448 25.748 1.00 87.69 409 LYS A N 1
ATOM 3391 C CA . LYS A 1 409 ? 22.753 14.033 26.933 1.00 87.69 409 LYS A CA 1
ATOM 3392 C C . LYS A 1 409 ? 21.909 15.257 26.554 1.00 87.69 409 LYS A C 1
ATOM 3394 O O . LYS A 1 409 ? 20.763 15.372 26.977 1.00 87.69 409 LYS A O 1
ATOM 3399 N N . ALA A 1 410 ? 22.402 16.092 25.639 1.00 87.19 410 ALA A N 1
ATOM 3400 C CA . ALA A 1 410 ? 21.643 17.192 25.054 1.00 87.19 410 ALA A CA 1
ATOM 3401 C C . ALA A 1 410 ? 20.486 16.718 24.163 1.00 87.19 410 ALA A C 1
ATOM 3403 O O . ALA A 1 410 ? 19.626 17.531 23.852 1.00 87.19 410 ALA A O 1
ATOM 3404 N N . GLY A 1 411 ? 20.433 15.448 23.737 1.00 87.56 411 GLY A N 1
ATOM 3405 C CA . GLY A 1 411 ? 19.459 14.897 22.787 1.00 87.56 411 GLY A CA 1
ATOM 3406 C C . GLY A 1 411 ? 19.526 15.554 21.402 1.00 87.56 411 GLY A C 1
ATOM 3407 O O . GLY A 1 411 ? 18.484 15.874 20.815 1.00 87.56 411 GLY A O 1
ATOM 3408 N N . LEU A 1 412 ? 20.746 15.809 20.926 1.00 86.25 412 LEU A N 1
ATOM 3409 C CA . LEU A 1 412 ? 21.082 16.383 19.624 1.00 86.25 412 LEU A CA 1
ATOM 3410 C C . LEU A 1 412 ? 21.806 15.341 18.755 1.00 86.25 412 LEU A C 1
ATOM 3412 O O . LEU A 1 412 ? 22.456 14.428 19.255 1.00 86.25 412 LEU A O 1
ATOM 3416 N N . SER A 1 413 ? 21.693 15.476 17.433 1.00 81.88 413 SER A N 1
ATOM 3417 C CA . SER A 1 413 ? 22.410 14.646 16.457 1.00 81.88 413 SER A CA 1
ATOM 3418 C C . SER A 1 413 ? 23.229 15.545 15.548 1.00 81.88 413 SER A C 1
ATOM 3420 O O . SER A 1 413 ? 22.712 16.576 15.120 1.00 81.88 413 SER A O 1
ATOM 3422 N N . LYS A 1 414 ? 24.451 15.124 15.193 1.00 75.25 414 LYS A N 1
ATOM 3423 C CA . LYS A 1 414 ? 25.350 15.868 14.294 1.00 75.25 414 LYS A CA 1
ATOM 3424 C C . LYS A 1 414 ? 24.676 16.244 12.965 1.00 75.25 414 LYS A C 1
ATOM 3426 O O . LYS A 1 414 ? 24.874 17.343 12.476 1.00 75.25 414 LYS A O 1
ATOM 3431 N N . LYS A 1 415 ? 23.789 15.384 12.442 1.00 75.44 415 LYS A N 1
ATOM 3432 C CA . LYS A 1 415 ? 23.020 15.627 11.203 1.00 75.44 415 LYS A CA 1
ATOM 3433 C C . LYS A 1 415 ? 21.970 16.743 11.314 1.00 75.44 415 LYS A C 1
ATOM 3435 O O . LYS A 1 415 ? 21.523 17.254 10.297 1.00 75.44 415 LYS A O 1
ATOM 3440 N N . ASN A 1 416 ? 21.538 17.071 12.532 1.00 70.56 416 ASN A N 1
ATOM 3441 C CA . ASN A 1 416 ? 20.449 18.016 12.804 1.00 70.56 416 ASN A CA 1
ATOM 3442 C C . ASN A 1 416 ? 20.946 19.334 13.420 1.00 70.56 416 ASN A C 1
ATOM 3444 O O . ASN A 1 416 ? 20.122 20.177 13.790 1.00 70.56 416 ASN A O 1
ATOM 3448 N N . LEU A 1 417 ? 22.262 19.497 13.577 1.00 72.06 417 LEU A N 1
ATOM 3449 C CA . LEU A 1 417 ? 22.863 20.773 13.945 1.00 72.06 417 LEU A CA 1
ATOM 3450 C C . LEU A 1 417 ? 22.720 21.717 12.748 1.00 72.06 417 LEU A C 1
ATOM 3452 O O . LEU A 1 417 ? 22.978 21.324 11.613 1.00 72.06 417 LEU A O 1
ATOM 3456 N N . LYS A 1 418 ? 22.222 22.928 12.989 1.00 64.81 418 LYS A N 1
ATOM 3457 C CA . LYS A 1 418 ? 22.123 23.975 11.968 1.00 64.81 418 LYS A CA 1
ATOM 3458 C C . LYS A 1 418 ? 23.158 25.056 12.265 1.00 64.81 418 LYS A C 1
ATOM 3460 O O . LYS A 1 418 ? 23.339 25.382 13.433 1.00 64.81 418 LYS A O 1
ATOM 3465 N N . GLY A 1 419 ? 23.748 25.632 11.218 1.00 63.34 419 GLY A N 1
ATOM 3466 C CA . GLY A 1 419 ? 24.785 26.664 11.332 1.00 63.34 419 GLY A CA 1
ATOM 3467 C C . GLY A 1 419 ? 26.133 26.110 11.795 1.00 63.34 419 GLY A C 1
ATOM 3468 O O . GLY A 1 419 ? 26.299 24.898 11.935 1.00 63.34 419 GLY A O 1
ATOM 3469 N N . ASP A 1 420 ? 27.062 27.013 12.091 1.00 60.41 420 ASP A N 1
ATOM 3470 C CA . ASP A 1 420 ? 28.469 26.720 12.414 1.00 60.41 420 ASP A CA 1
ATOM 3471 C C . ASP A 1 420 ? 28.651 26.155 13.835 1.00 60.41 420 ASP A C 1
ATOM 3473 O O . ASP A 1 420 ? 29.748 26.144 14.386 1.00 60.41 420 ASP A O 1
ATOM 3477 N N . PHE A 1 421 ? 27.564 25.690 14.458 1.00 64.88 421 PHE A N 1
ATOM 3478 C CA . PHE A 1 421 ? 27.497 25.248 15.850 1.00 64.88 421 PHE A CA 1
ATOM 3479 C C . PHE A 1 421 ? 28.520 24.153 16.187 1.00 64.88 421 PHE A C 1
ATOM 3481 O O . PHE A 1 421 ? 29.032 24.113 17.304 1.00 64.88 421 PHE A O 1
ATOM 3488 N N . TYR A 1 422 ? 28.801 23.253 15.239 1.00 61.25 422 TYR A N 1
ATOM 3489 C CA . TYR A 1 422 ? 29.804 22.204 15.431 1.00 61.25 422 TYR A CA 1
ATOM 3490 C C . TYR A 1 422 ? 31.234 22.738 15.290 1.00 61.25 422 TYR A C 1
ATOM 3492 O O . TYR A 1 422 ? 32.113 22.283 16.007 1.00 61.25 422 TYR A O 1
ATOM 3500 N N . ASP A 1 423 ? 31.472 23.700 14.404 1.00 59.03 423 ASP A N 1
ATOM 3501 C CA . ASP A 1 423 ? 32.832 24.143 14.094 1.00 59.03 423 ASP A CA 1
ATOM 3502 C C . ASP A 1 423 ? 33.316 25.237 15.059 1.00 59.03 423 ASP A C 1
ATOM 3504 O O . ASP A 1 423 ? 34.480 25.228 15.448 1.00 59.03 423 ASP A O 1
ATOM 3508 N N . THR A 1 424 ? 32.413 26.109 15.524 1.00 61.47 424 THR A N 1
ATOM 3509 C CA . THR A 1 424 ? 32.721 27.230 16.435 1.00 61.47 424 THR A CA 1
ATOM 3510 C C . THR A 1 424 ? 32.485 26.870 17.903 1.00 61.47 424 THR A C 1
ATOM 3512 O O . THR A 1 424 ? 33.405 26.838 18.707 1.00 61.47 424 THR A O 1
ATOM 3515 N N . PHE A 1 425 ? 31.251 26.531 18.279 1.00 59.69 425 PHE A N 1
ATOM 3516 C CA . PHE A 1 425 ? 30.887 26.415 19.695 1.00 59.69 425 PHE A CA 1
ATOM 3517 C C . PHE A 1 425 ? 31.274 25.068 20.320 1.00 59.69 425 PHE A C 1
ATOM 3519 O O . PHE A 1 425 ? 31.595 24.993 21.507 1.00 59.69 425 PHE A O 1
ATOM 3526 N N . PHE A 1 426 ? 31.213 23.988 19.539 1.00 65.38 426 PHE A N 1
ATOM 3527 C CA . PHE A 1 426 ? 31.508 22.637 20.015 1.00 65.38 426 PHE A CA 1
ATOM 3528 C C . PHE A 1 426 ? 33.006 22.413 20.238 1.00 65.38 426 PHE A C 1
ATOM 3530 O O . PHE A 1 426 ? 33.356 21.817 21.249 1.00 65.38 426 PHE A O 1
ATOM 3537 N N . SER A 1 427 ? 33.853 22.919 19.337 1.00 62.88 427 SER A N 1
ATOM 3538 C CA . SER A 1 427 ? 35.320 22.814 19.400 1.00 62.88 427 SER A CA 1
ATOM 3539 C C . SER A 1 427 ? 35.950 23.669 20.506 1.00 62.88 427 SER A C 1
ATOM 3541 O O . SER A 1 427 ? 37.034 23.357 20.979 1.00 62.88 427 SER A O 1
ATOM 3543 N N . GLU A 1 428 ? 35.298 24.766 20.907 1.00 62.75 428 GLU A N 1
ATOM 3544 C CA . GLU A 1 428 ? 35.812 25.690 21.933 1.00 62.75 428 GLU A CA 1
ATOM 3545 C C . GLU A 1 428 ? 35.434 25.293 23.373 1.00 62.75 428 GLU A C 1
ATOM 3547 O O . GLU A 1 428 ? 36.033 25.783 24.327 1.00 62.75 428 GLU A O 1
ATOM 3552 N N . ASN A 1 429 ? 34.405 24.453 23.560 1.00 63.81 429 ASN A N 1
ATOM 3553 C CA . ASN A 1 429 ? 33.806 24.170 24.879 1.00 63.81 429 ASN A CA 1
ATOM 3554 C C . ASN A 1 429 ? 33.906 22.700 25.327 1.00 63.81 429 ASN A C 1
ATOM 3556 O O . ASN A 1 429 ? 33.488 22.376 26.447 1.00 63.81 429 ASN A O 1
ATOM 3560 N N . ILE A 1 430 ? 34.404 21.826 24.453 1.00 60.41 430 ILE A N 1
ATOM 3561 C CA . ILE A 1 430 ? 34.699 20.404 24.666 1.00 60.41 430 ILE A CA 1
ATOM 3562 C C . ILE A 1 430 ? 36.106 20.190 24.137 1.00 60.41 430 ILE A C 1
ATOM 3564 O O . ILE A 1 430 ? 36.913 19.620 24.898 1.00 60.41 430 ILE A O 1
#

Organism: Bacillus cereus (NCBI:txid1396)

InterPro domains:
  IPR032750 Transposon Tn7 transposition protein TnsD, C-terminal [PF15978] (24-372)

Radius of gyration: 36.19 Å; chains: 1; bounding box: 90×76×82 Å

pLDDT: mean 86.61, std 12.76, range [34.25, 97.88]